Protein AF-F0ELZ1-F1 (afdb_monomer_lite)

Structure (mmCIF, N/CA/C/O backbone):
data_AF-F0ELZ1-F1
#
_entry.id   AF-F0ELZ1-F1
#
loop_
_atom_site.group_PDB
_atom_site.id
_atom_site.type_symbol
_atom_site.label_atom_id
_atom_site.label_alt_id
_atom_site.label_comp_id
_atom_site.label_asym_id
_atom_site.label_entity_id
_atom_site.label_seq_id
_atom_site.pdbx_PDB_ins_code
_atom_site.Cartn_x
_atom_site.Cartn_y
_atom_site.Cartn_z
_atom_site.occupancy
_atom_site.B_iso_or_equiv
_atom_site.auth_seq_id
_atom_site.auth_comp_id
_atom_site.auth_asym_id
_atom_site.auth_atom_id
_atom_site.pdbx_PDB_model_num
ATOM 1 N N . MET A 1 1 ? -14.707 -23.373 71.918 1.00 43.16 1 MET A N 1
ATOM 2 C CA . MET A 1 1 ? -13.612 -23.100 70.956 1.00 43.16 1 MET A CA 1
ATOM 3 C C . MET A 1 1 ? -14.131 -23.322 69.542 1.00 43.16 1 MET A C 1
ATOM 5 O O . MET A 1 1 ? -14.632 -24.410 69.322 1.00 43.16 1 MET A O 1
ATOM 9 N N . MET A 1 2 ? -13.959 -22.387 68.600 1.00 38.66 2 MET A N 1
ATOM 10 C CA . MET A 1 2 ? -13.817 -22.672 67.155 1.00 38.66 2 MET A CA 1
ATOM 11 C C . MET A 1 2 ? -13.156 -21.466 66.470 1.00 38.66 2 MET A C 1
ATOM 13 O O . MET A 1 2 ? -13.693 -20.367 66.523 1.00 38.66 2 MET A O 1
ATOM 17 N N . LYS A 1 3 ? -12.000 -21.656 65.819 1.00 43.25 3 LYS A N 1
ATOM 18 C CA . LYS A 1 3 ? -11.383 -20.635 64.951 1.00 43.25 3 LYS A CA 1
ATOM 19 C C . LYS A 1 3 ? -11.716 -20.962 63.493 1.00 43.25 3 LYS A C 1
ATOM 21 O O . LYS A 1 3 ? -10.988 -21.734 62.869 1.00 43.25 3 LYS A O 1
ATOM 26 N N . LYS A 1 4 ? -12.800 -20.396 62.947 1.00 45.84 4 LYS A N 1
ATOM 27 C CA . LYS A 1 4 ? -13.045 -20.438 61.494 1.00 45.84 4 LYS A CA 1
ATOM 28 C C . LYS A 1 4 ? -11.939 -19.635 60.799 1.00 45.84 4 LYS A C 1
ATOM 30 O O . LYS A 1 4 ? -11.744 -18.462 61.098 1.00 45.84 4 LYS A O 1
ATOM 35 N N . LYS A 1 5 ? -11.177 -20.282 59.913 1.00 48.19 5 LYS A N 1
ATOM 36 C CA . LYS A 1 5 ? -10.163 -19.621 59.080 1.00 48.19 5 LYS A CA 1
ATOM 37 C C . LYS A 1 5 ? -10.834 -19.154 57.790 1.00 48.19 5 LYS A C 1
ATOM 39 O O . LYS A 1 5 ? -11.099 -19.991 56.930 1.00 48.19 5 LYS A O 1
ATOM 44 N N . ASN A 1 6 ? -11.069 -17.852 57.637 1.00 41.50 6 ASN A N 1
ATOM 45 C CA . ASN A 1 6 ? -11.514 -17.297 56.359 1.00 41.50 6 ASN A CA 1
ATOM 46 C C . ASN A 1 6 ? -10.383 -17.424 55.328 1.00 41.50 6 ASN A C 1
ATOM 48 O O . ASN A 1 6 ? -9.458 -16.617 55.297 1.00 41.50 6 ASN A O 1
ATOM 52 N N . LYS A 1 7 ? -10.459 -18.454 54.480 1.00 50.56 7 LYS A N 1
ATOM 53 C CA . LYS A 1 7 ? -9.738 -18.503 53.206 1.00 50.56 7 LYS A CA 1
ATOM 54 C C . LYS A 1 7 ? -10.589 -17.787 52.156 1.00 50.56 7 LYS A C 1
ATOM 56 O O . LYS A 1 7 ? -11.340 -18.439 51.437 1.00 50.56 7 LYS A O 1
ATOM 61 N N . GLY A 1 8 ? -10.496 -16.459 52.094 1.00 43.50 8 GLY A N 1
ATOM 62 C CA . GLY A 1 8 ? -11.028 -15.716 50.950 1.00 43.50 8 GLY A CA 1
ATOM 63 C C . GLY A 1 8 ? -10.308 -16.177 49.682 1.00 43.50 8 GLY A C 1
ATOM 64 O O . GLY A 1 8 ? -9.079 -16.165 49.649 1.00 43.50 8 GLY A O 1
ATOM 65 N N . LEU A 1 9 ? -11.050 -16.650 48.675 1.00 52.66 9 LEU A N 1
ATOM 66 C CA . LEU A 1 9 ? -10.452 -17.182 47.440 1.00 52.66 9 LEU A CA 1
ATOM 67 C C . LEU A 1 9 ? -9.933 -16.086 46.498 1.00 52.66 9 LEU A C 1
ATOM 69 O O . LEU A 1 9 ? -9.123 -16.375 45.622 1.00 52.66 9 LEU A O 1
ATOM 73 N N . PHE A 1 10 ? -10.376 -14.845 46.699 1.00 55.41 10 PHE A N 1
ATOM 74 C CA . PHE A 1 10 ? -9.914 -13.667 45.978 1.00 55.41 10 PHE A CA 1
ATOM 75 C C . PHE A 1 10 ? -9.202 -12.718 46.941 1.00 55.41 10 PHE A C 1
ATOM 77 O O . PHE A 1 10 ? -9.721 -12.377 48.001 1.00 55.41 10 PHE A O 1
ATOM 84 N N . SER A 1 11 ? -8.004 -12.293 46.549 1.00 62.75 11 SER A N 1
ATOM 85 C CA . SER A 1 11 ? -7.257 -11.209 47.179 1.00 62.75 11 SER A CA 1
ATOM 86 C C . SER A 1 11 ? -6.941 -10.190 46.094 1.00 62.75 11 SER A C 1
ATOM 88 O O . SER A 1 11 ? -6.352 -10.550 45.074 1.00 62.75 11 SER A O 1
ATOM 90 N N . VAL A 1 12 ? -7.318 -8.929 46.317 1.00 56.75 12 VAL A N 1
ATOM 91 C CA . VAL A 1 12 ? -7.018 -7.820 45.395 1.00 56.75 12 VAL A CA 1
ATOM 92 C C . VAL A 1 12 ? -5.506 -7.688 45.181 1.00 56.75 12 VAL A C 1
ATOM 94 O O . VAL A 1 12 ? -5.070 -7.433 44.062 1.00 56.75 12 VAL A O 1
ATOM 97 N N . GLN A 1 13 ? -4.707 -7.976 46.217 1.00 61.84 13 GLN A N 1
ATOM 98 C CA . GLN A 1 13 ? -3.249 -8.042 46.127 1.00 61.84 13 GLN A CA 1
ATOM 99 C C . GLN A 1 13 ? -2.792 -9.074 45.091 1.00 61.84 13 GLN A C 1
ATOM 101 O O . GLN A 1 13 ? -2.069 -8.725 44.169 1.00 61.84 13 GLN A O 1
ATOM 106 N N . LYS A 1 14 ? -3.296 -10.315 45.171 1.00 68.75 14 LYS A N 1
ATOM 107 C CA . LYS A 1 14 ? -2.928 -11.384 44.229 1.00 68.75 14 LYS A CA 1
ATOM 108 C C . LYS A 1 14 ? -3.314 -11.043 42.783 1.00 68.75 14 LYS A C 1
ATOM 110 O O . LYS A 1 14 ? -2.543 -11.333 41.878 1.00 68.75 14 LYS A O 1
ATOM 115 N N . LEU A 1 15 ? -4.467 -10.401 42.571 1.00 62.56 15 LEU A N 1
ATOM 116 C CA . LEU A 1 15 ? -4.882 -9.928 41.244 1.00 62.56 15 LEU A CA 1
ATOM 117 C C . LEU A 1 15 ? -3.975 -8.810 40.709 1.00 62.56 15 LEU A C 1
ATOM 119 O O . LEU A 1 15 ? -3.589 -8.854 39.545 1.00 62.56 15 LEU A O 1
ATOM 123 N N . MET A 1 16 ? -3.597 -7.840 41.547 1.00 67.19 16 MET A N 1
ATOM 124 C CA . MET A 1 16 ? -2.605 -6.821 41.181 1.00 67.19 16 MET A CA 1
ATOM 125 C C . MET A 1 16 ? -1.241 -7.447 40.868 1.00 67.19 16 MET A C 1
ATOM 127 O O . MET A 1 16 ? -0.611 -7.068 39.885 1.00 67.19 16 MET A O 1
ATOM 131 N N . ASP A 1 17 ? -0.798 -8.420 41.662 1.00 70.25 17 ASP A N 1
ATOM 132 C CA . ASP A 1 17 ? 0.485 -9.097 41.472 1.00 70.25 17 ASP A CA 1
ATOM 133 C C . ASP A 1 17 ? 0.495 -9.957 40.195 1.00 70.25 17 ASP A C 1
ATOM 135 O O . ASP A 1 17 ? 1.504 -9.976 39.494 1.00 70.25 17 ASP A O 1
ATOM 139 N N . GLU A 1 18 ? -0.609 -10.630 39.845 1.00 67.31 18 GLU A N 1
ATOM 140 C CA . GLU A 1 18 ? -0.745 -11.382 38.585 1.00 67.31 18 GLU A CA 1
ATOM 141 C C . GLU A 1 18 ? -0.824 -10.454 37.360 1.00 67.31 18 GLU A C 1
ATOM 143 O O . GLU A 1 18 ? -0.139 -10.703 36.370 1.00 67.31 18 GLU A O 1
ATOM 148 N N . VAL A 1 19 ? -1.567 -9.342 37.430 1.00 65.44 19 VAL A N 1
ATOM 149 C CA . VAL A 1 19 ? -1.629 -8.346 36.340 1.00 65.44 19 VAL A CA 1
ATOM 150 C C . VAL A 1 19 ? -0.284 -7.637 36.138 1.00 65.44 19 VAL A C 1
ATOM 152 O O . VAL A 1 19 ? 0.118 -7.401 34.999 1.00 65.44 19 VAL A O 1
ATOM 155 N N . ASN A 1 20 ? 0.446 -7.329 37.213 1.00 66.94 20 ASN A N 1
ATOM 156 C CA . ASN A 1 20 ? 1.790 -6.757 37.109 1.00 66.94 20 ASN A CA 1
ATOM 157 C C . ASN A 1 20 ? 2.810 -7.776 36.572 1.00 66.94 20 ASN A C 1
ATOM 159 O O . ASN A 1 20 ? 3.664 -7.393 35.780 1.00 66.94 20 ASN A O 1
ATOM 163 N N . GLN A 1 21 ? 2.716 -9.058 36.946 1.00 66.88 21 GLN A N 1
ATOM 164 C CA . GLN A 1 21 ? 3.586 -10.107 36.396 1.00 66.88 21 GLN A CA 1
ATOM 165 C C . GLN A 1 21 ? 3.336 -10.345 34.903 1.00 66.88 21 GLN A C 1
ATOM 167 O O . GLN A 1 21 ? 4.302 -10.406 34.149 1.00 66.88 21 GLN A O 1
ATOM 172 N N . LEU A 1 22 ? 2.075 -10.394 34.456 1.00 56.06 22 LEU A N 1
ATOM 173 C CA . LEU A 1 22 ? 1.735 -10.461 33.028 1.00 56.06 22 LEU A CA 1
ATOM 174 C C . LEU A 1 22 ? 2.283 -9.243 32.270 1.00 56.06 22 LEU A C 1
ATOM 176 O O . LEU A 1 22 ? 3.015 -9.404 31.300 1.00 56.06 22 LEU A O 1
ATOM 180 N N . SER A 1 23 ? 2.048 -8.031 32.789 1.00 62.03 23 SER A N 1
ATOM 181 C CA . SER A 1 23 ? 2.543 -6.783 32.187 1.00 62.03 23 SER A CA 1
ATOM 182 C C . SER A 1 23 ? 4.074 -6.657 32.151 1.00 62.03 23 SER A C 1
ATOM 184 O O . SER A 1 23 ? 4.562 -5.767 31.458 1.00 62.03 23 SER A O 1
ATOM 186 N N . ILE A 1 24 ? 4.823 -7.468 32.908 1.00 66.12 24 ILE A N 1
ATOM 187 C CA . ILE A 1 24 ? 6.294 -7.536 32.861 1.00 66.12 24 ILE A CA 1
ATOM 188 C C . ILE A 1 24 ? 6.750 -8.677 31.943 1.00 66.12 24 ILE A C 1
ATOM 190 O O . ILE A 1 24 ? 7.688 -8.487 31.179 1.00 66.12 24 ILE A O 1
ATOM 194 N N . GLY A 1 25 ? 6.071 -9.829 31.958 1.00 61.56 25 GLY A N 1
ATOM 195 C CA . GLY A 1 25 ? 6.342 -10.937 31.038 1.00 61.56 25 GLY A CA 1
ATOM 196 C C . GLY A 1 25 ? 6.184 -10.520 29.575 1.00 61.56 25 GLY A C 1
ATOM 197 O O . GLY A 1 25 ? 7.125 -10.658 28.803 1.00 61.56 25 GLY A O 1
ATOM 198 N N . GLU A 1 26 ? 5.049 -9.906 29.231 1.00 60.19 26 GLU A N 1
ATOM 199 C CA . GLU A 1 26 ? 4.764 -9.390 27.882 1.00 60.19 26 GLU A CA 1
ATOM 200 C C . GLU A 1 26 ? 5.745 -8.280 27.451 1.00 60.19 26 GLU A C 1
ATOM 202 O O . GLU A 1 26 ? 6.038 -8.137 26.266 1.00 60.19 26 GLU A O 1
ATOM 207 N N . LEU A 1 27 ? 6.283 -7.500 28.401 1.00 51.50 27 LEU A N 1
ATOM 208 C CA . LEU A 1 27 ? 7.309 -6.487 28.122 1.00 51.50 27 LEU A CA 1
ATOM 209 C C . LEU A 1 27 ? 8.681 -7.116 27.853 1.00 51.50 27 LEU A C 1
ATOM 211 O O . LEU A 1 27 ? 9.352 -6.710 26.909 1.00 51.50 27 LEU A O 1
ATOM 215 N N . ASN A 1 28 ? 9.080 -8.113 28.644 1.00 55.78 28 ASN A N 1
ATOM 216 C CA . ASN A 1 28 ? 10.345 -8.820 28.458 1.00 55.78 28 ASN A CA 1
ATOM 217 C C . ASN A 1 28 ? 10.342 -9.646 27.160 1.00 55.78 28 ASN A C 1
ATOM 219 O O . ASN A 1 28 ? 11.324 -9.626 26.432 1.00 55.78 28 ASN A O 1
ATOM 223 N N . GLU A 1 29 ? 9.233 -10.312 26.830 1.00 58.06 29 GLU A N 1
ATOM 224 C CA . GLU A 1 29 ? 9.069 -11.080 25.584 1.00 58.06 29 GLU A CA 1
ATOM 225 C C . GLU A 1 29 ? 9.121 -10.156 24.344 1.00 58.06 29 GLU A C 1
ATOM 227 O O . GLU A 1 29 ? 9.674 -10.511 23.298 1.00 58.06 29 GLU A O 1
ATOM 232 N N . PHE A 1 30 ? 8.648 -8.909 24.479 1.00 48.03 30 PHE A N 1
ATOM 233 C CA . PHE A 1 30 ? 8.839 -7.858 23.474 1.00 48.03 30 PHE A CA 1
ATOM 234 C C . PHE A 1 30 ? 10.283 -7.312 23.434 1.00 48.03 30 PHE A C 1
ATOM 236 O O . PHE A 1 30 ? 10.768 -6.934 22.370 1.00 48.03 30 PHE A O 1
ATOM 243 N N . GLU A 1 31 ? 11.004 -7.270 24.556 1.00 53.00 31 GLU A N 1
ATOM 244 C CA . GLU A 1 31 ? 12.397 -6.793 24.606 1.00 53.00 31 GLU A CA 1
ATOM 245 C C . GLU A 1 31 ? 13.413 -7.855 24.131 1.00 53.00 31 GLU A C 1
ATOM 247 O O . GLU A 1 31 ? 14.423 -7.497 23.524 1.00 53.00 31 GLU A O 1
ATOM 252 N N . GLU A 1 32 ? 13.135 -9.149 24.322 1.00 54.34 32 GLU A N 1
ATOM 253 C CA . GLU A 1 32 ? 13.928 -10.265 23.778 1.00 54.34 32 GLU A CA 1
ATOM 254 C C . GLU A 1 32 ? 13.759 -10.387 22.254 1.00 54.34 32 GLU A C 1
ATOM 256 O O . GLU A 1 32 ? 14.753 -10.457 21.530 1.00 54.34 32 GLU A O 1
ATOM 261 N N . THR A 1 33 ? 12.529 -10.295 21.734 1.00 52.91 33 THR A N 1
ATOM 262 C CA . THR A 1 33 ? 12.278 -10.327 20.276 1.00 52.91 33 THR A CA 1
ATOM 263 C C . THR A 1 33 ? 12.929 -9.159 19.524 1.00 52.91 33 THR A C 1
ATOM 265 O O . THR A 1 33 ? 13.407 -9.343 18.406 1.00 52.91 33 THR A O 1
ATOM 268 N N . ASN A 1 34 ? 13.047 -7.978 20.145 1.00 47.22 34 ASN A N 1
ATOM 269 C CA . ASN A 1 34 ? 13.808 -6.853 19.580 1.00 47.22 34 ASN A CA 1
ATOM 270 C C . ASN A 1 34 ? 15.342 -7.012 19.700 1.00 47.22 34 ASN A C 1
ATOM 272 O O . ASN A 1 34 ? 16.076 -6.281 19.035 1.00 47.22 34 ASN A O 1
ATOM 276 N N . GLN A 1 35 ? 15.844 -7.940 20.524 1.00 50.22 35 GLN A N 1
ATOM 277 C CA . GLN A 1 35 ? 17.277 -8.249 20.617 1.00 50.22 35 GLN A CA 1
ATOM 278 C C . GLN A 1 35 ? 17.704 -9.338 19.625 1.00 50.22 35 GLN A C 1
ATOM 280 O O . GLN A 1 35 ? 18.790 -9.225 19.056 1.00 50.22 35 GLN A O 1
ATOM 285 N N . GLU A 1 36 ? 16.862 -10.341 19.345 1.00 44.53 36 GLU A N 1
ATOM 286 C CA . GLU A 1 36 ? 17.183 -11.383 18.354 1.00 44.53 36 GLU A CA 1
ATOM 287 C C . GLU A 1 36 ? 17.280 -10.838 16.915 1.00 44.53 36 GLU A C 1
ATOM 289 O O . GLU A 1 36 ? 18.177 -11.243 16.175 1.00 44.53 36 GLU A O 1
ATOM 294 N N . GLU A 1 37 ? 16.459 -9.852 16.524 1.00 45.00 37 GLU A N 1
ATOM 295 C CA . GLU A 1 37 ? 16.611 -9.160 15.226 1.00 45.00 37 GLU A CA 1
ATOM 296 C C . GLU A 1 37 ? 17.784 -8.150 15.192 1.00 45.00 37 GLU A C 1
ATOM 298 O O . GLU A 1 37 ? 18.100 -7.593 14.139 1.00 45.00 37 GLU A O 1
ATOM 303 N N . GLY A 1 38 ? 18.456 -7.906 16.325 1.00 39.78 38 GLY A N 1
ATOM 304 C CA . GLY A 1 38 ? 19.506 -6.890 16.458 1.00 39.78 38 GLY A CA 1
ATOM 305 C C . GLY A 1 38 ? 20.926 -7.338 16.089 1.00 39.78 38 GLY A C 1
ATOM 306 O O . GLY A 1 38 ? 21.791 -6.487 15.877 1.00 39.78 38 GLY A O 1
ATOM 307 N N . ILE A 1 39 ? 21.204 -8.647 16.015 1.00 37.97 39 ILE A N 1
ATOM 308 C CA . ILE A 1 39 ? 22.579 -9.174 15.915 1.00 37.97 39 ILE A CA 1
ATOM 309 C C . ILE A 1 39 ? 22.975 -9.488 14.463 1.00 37.97 39 ILE A C 1
ATOM 311 O O . ILE A 1 39 ? 23.162 -10.639 14.067 1.00 37.97 39 ILE A O 1
ATOM 315 N N . ILE A 1 40 ? 23.195 -8.429 13.681 1.00 38.91 40 ILE A N 1
ATOM 316 C CA . ILE A 1 40 ? 24.158 -8.449 12.571 1.00 38.91 40 ILE A CA 1
ATOM 317 C C . ILE A 1 40 ? 25.126 -7.283 12.793 1.00 38.91 40 ILE A C 1
ATOM 319 O O . ILE A 1 40 ? 24.851 -6.145 12.417 1.00 38.91 40 ILE A O 1
ATOM 323 N N . GLU A 1 41 ? 26.252 -7.568 13.451 1.00 36.75 41 GLU A N 1
ATOM 324 C CA . GLU A 1 41 ? 27.331 -6.595 13.622 1.00 36.75 41 GLU A CA 1
ATOM 325 C C . GLU A 1 41 ? 27.992 -6.266 12.275 1.00 36.75 41 GLU A C 1
ATOM 327 O O . GLU A 1 41 ? 28.446 -7.167 11.569 1.00 36.75 41 GLU A O 1
ATOM 332 N N . ASP A 1 42 ? 28.148 -4.975 11.977 1.00 31.12 42 ASP A N 1
ATOM 333 C CA . ASP A 1 42 ? 29.191 -4.487 11.071 1.00 31.12 42 ASP A CA 1
ATOM 334 C C . ASP A 1 42 ? 30.123 -3.551 11.856 1.00 31.12 42 ASP A C 1
ATOM 336 O O . ASP A 1 42 ? 29.690 -2.566 12.465 1.00 31.12 42 ASP A O 1
ATOM 340 N N . GLN A 1 43 ? 31.410 -3.895 11.923 1.00 33.25 43 GLN A N 1
ATOM 341 C CA . GLN A 1 43 ? 32.359 -3.290 12.863 1.00 33.25 43 GLN A CA 1
ATOM 342 C C . GLN A 1 43 ? 33.069 -2.063 12.262 1.00 33.25 43 GLN A C 1
ATOM 344 O O . GLN A 1 43 ? 34.257 -2.093 11.942 1.00 33.25 43 GLN A O 1
ATOM 349 N N . GLY A 1 44 ? 32.340 -0.946 12.153 1.00 29.78 44 GLY A N 1
ATOM 350 C CA . GLY A 1 44 ? 32.858 0.356 11.703 1.00 29.78 44 GLY A CA 1
ATOM 351 C C . GLY A 1 44 ? 33.094 1.358 12.844 1.00 29.78 44 GLY A C 1
ATOM 352 O O . GLY A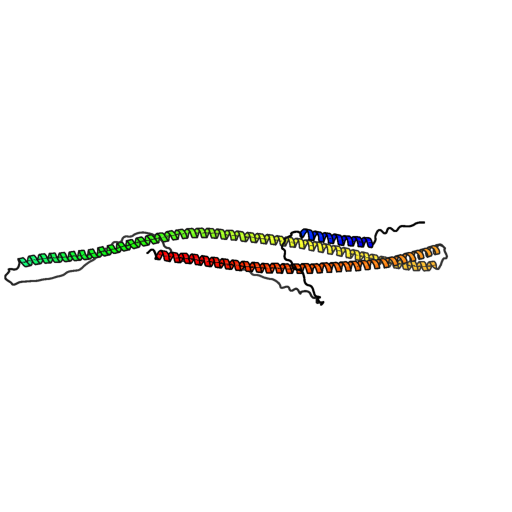 1 44 ? 32.158 1.977 13.345 1.00 29.78 44 GLY A O 1
ATOM 353 N N . SER A 1 45 ? 34.347 1.573 13.263 1.00 31.22 45 SER A N 1
ATOM 354 C CA . SER A 1 45 ? 34.664 2.422 14.426 1.00 31.22 45 SER A CA 1
ATOM 355 C C . SER A 1 45 ? 34.762 3.930 14.118 1.00 31.22 45 SER A C 1
ATOM 357 O O . SER A 1 45 ? 35.699 4.351 13.438 1.00 31.22 45 SER A O 1
ATOM 359 N N . ALA A 1 46 ? 33.909 4.768 14.727 1.00 30.81 46 ALA A N 1
ATOM 360 C CA . ALA A 1 46 ? 34.072 6.234 14.743 1.00 30.81 46 ALA A CA 1
ATOM 361 C C . ALA A 1 46 ? 33.609 6.884 16.072 1.00 30.81 46 ALA A C 1
ATOM 363 O O . ALA A 1 46 ? 32.473 7.306 16.256 1.00 30.81 46 ALA A O 1
ATOM 364 N N . LYS A 1 47 ? 34.547 6.964 17.018 1.00 29.61 47 LYS A N 1
ATOM 365 C CA . LYS A 1 47 ? 34.443 7.538 18.373 1.00 29.61 47 LYS A CA 1
ATOM 366 C C . LYS A 1 47 ? 34.066 9.036 18.401 1.00 29.61 47 LYS A C 1
ATOM 368 O O . LYS A 1 47 ? 34.891 9.867 18.028 1.00 29.61 47 LYS A O 1
ATOM 373 N N . ALA A 1 48 ? 32.925 9.386 19.006 1.00 29.17 48 ALA A N 1
ATOM 374 C CA . ALA A 1 48 ? 32.632 10.736 19.518 1.00 29.17 48 ALA A CA 1
ATOM 375 C C . ALA A 1 48 ? 31.707 10.686 20.757 1.00 29.17 48 ALA A C 1
ATOM 377 O O . ALA A 1 48 ? 30.739 9.931 20.781 1.00 29.17 48 ALA A O 1
ATOM 378 N N . THR A 1 49 ? 32.009 11.476 21.793 1.00 33.03 49 THR A N 1
ATOM 379 C CA . THR A 1 49 ? 31.239 11.579 23.055 1.00 33.03 49 THR A CA 1
ATOM 380 C C . THR A 1 49 ? 30.466 12.913 23.150 1.00 33.03 49 THR A C 1
ATOM 382 O O . THR A 1 49 ? 30.767 13.833 22.391 1.00 33.03 49 THR A O 1
ATOM 385 N N . PRO A 1 50 ? 29.446 13.036 24.029 1.00 35.88 50 PRO A N 1
ATOM 386 C CA . PRO A 1 50 ? 28.357 14.003 23.839 1.00 35.88 50 PRO A CA 1
ATOM 387 C C . PRO A 1 50 ? 28.507 15.331 24.599 1.00 35.88 50 PRO A C 1
ATOM 389 O O . PRO A 1 50 ? 29.117 15.391 25.668 1.00 35.88 50 PRO A O 1
ATOM 392 N N . GLU A 1 51 ? 27.798 16.357 24.119 1.00 28.00 51 GLU A N 1
ATOM 393 C CA . GLU A 1 51 ? 27.486 17.577 24.878 1.00 28.00 51 GLU A CA 1
ATOM 394 C C . GLU A 1 51 ? 26.011 17.632 25.331 1.00 28.00 51 GLU A C 1
ATOM 396 O O . GLU A 1 51 ? 25.202 16.760 25.015 1.00 28.00 51 GLU A O 1
ATOM 401 N N . LYS A 1 52 ? 25.680 18.617 26.176 1.00 29.81 52 LYS A N 1
ATOM 402 C CA . LYS A 1 52 ? 24.440 18.686 26.975 1.00 29.81 52 LYS A CA 1
ATOM 403 C C . LYS A 1 52 ? 23.638 19.964 26.695 1.00 29.81 52 LYS A C 1
ATOM 405 O O . LYS A 1 52 ? 24.214 20.954 26.262 1.00 29.81 52 LYS A O 1
ATOM 410 N N . LYS A 1 53 ? 22.396 19.975 27.214 1.00 29.31 53 LYS A N 1
ATOM 411 C CA . LYS A 1 53 ? 21.490 21.134 27.419 1.00 29.31 53 LYS A CA 1
ATOM 412 C C . LYS A 1 53 ? 20.756 21.602 26.136 1.00 29.31 53 LYS A C 1
ATOM 414 O O . LYS A 1 53 ? 21.188 21.289 25.041 1.00 29.31 53 LYS A O 1
ATOM 419 N N . GLU A 1 54 ? 19.617 22.306 26.209 1.00 29.27 54 GLU A N 1
ATOM 420 C CA . GLU A 1 54 ? 18.879 22.783 27.396 1.00 29.27 54 GLU A CA 1
ATOM 421 C C . GLU A 1 54 ? 17.338 22.657 27.290 1.00 29.27 54 GLU A C 1
ATOM 423 O O . GLU A 1 54 ? 16.791 22.040 26.383 1.00 29.27 54 GLU A O 1
ATOM 428 N N . LYS A 1 55 ? 16.648 23.205 28.298 1.00 28.42 55 LYS A N 1
ATOM 429 C CA . LYS A 1 55 ? 15.201 23.177 28.556 1.00 28.42 55 LYS A CA 1
ATOM 430 C C . LYS A 1 55 ? 14.378 23.758 27.394 1.00 28.42 55 LYS A C 1
ATOM 432 O O . LYS A 1 55 ? 14.704 24.828 26.892 1.00 28.42 55 LYS A O 1
ATOM 437 N N . GLY A 1 56 ? 13.260 23.109 27.060 1.00 25.20 56 GLY A N 1
ATOM 438 C CA . GLY A 1 56 ? 12.267 23.626 26.106 1.00 25.20 56 GLY A CA 1
ATOM 439 C C . GLY A 1 56 ? 11.277 24.631 26.715 1.00 25.20 56 GLY A C 1
ATOM 440 O O . GLY A 1 56 ? 11.531 25.238 27.758 1.00 25.20 56 GLY A O 1
ATOM 441 N N . THR A 1 57 ? 10.105 24.795 26.093 1.00 29.28 57 THR A N 1
ATOM 442 C CA . THR A 1 57 ? 8.964 25.510 26.698 1.00 29.28 57 THR A CA 1
ATOM 443 C C . THR A 1 57 ? 7.619 25.023 26.145 1.00 29.28 57 THR A C 1
ATOM 445 O O . THR A 1 57 ? 7.539 24.482 25.048 1.00 29.28 57 THR A O 1
ATOM 448 N N . ASN A 1 58 ? 6.564 25.208 26.938 1.00 27.41 58 ASN A N 1
ATOM 449 C CA . ASN A 1 58 ? 5.180 24.803 26.673 1.00 27.41 58 ASN A CA 1
ATOM 450 C C . ASN A 1 58 ? 4.433 25.814 25.775 1.00 27.41 58 ASN A C 1
ATOM 452 O O . ASN A 1 58 ? 4.560 27.019 26.005 1.00 27.41 58 ASN A O 1
ATOM 456 N N . ARG A 1 59 ? 3.573 25.341 24.857 1.00 29.00 59 ARG A N 1
ATOM 457 C CA . ARG A 1 59 ? 2.370 26.067 24.398 1.00 29.00 59 ARG A CA 1
ATOM 458 C C . ARG A 1 59 ? 1.289 25.119 23.858 1.00 29.00 59 ARG A C 1
ATOM 460 O O . ARG A 1 59 ? 1.579 23.991 23.477 1.00 29.00 59 ARG A O 1
ATOM 467 N N . GLN A 1 60 ? 0.041 25.583 23.898 1.00 30.14 60 GLN A N 1
ATOM 468 C CA . GLN A 1 60 ? -1.189 24.803 23.698 1.00 30.14 60 GLN A CA 1
ATOM 469 C C . GLN A 1 60 ? -1.911 25.176 22.394 1.00 30.14 60 GLN A C 1
ATOM 471 O O . GLN A 1 60 ? -1.790 26.323 21.973 1.00 30.14 60 GLN A O 1
ATOM 476 N N . ALA A 1 61 ? -2.780 24.262 21.930 1.00 29.45 61 ALA A N 1
ATOM 477 C CA . ALA A 1 61 ? -3.920 24.495 21.022 1.00 29.45 61 ALA A CA 1
ATOM 478 C C . ALA A 1 61 ? -3.549 24.916 19.570 1.00 29.45 61 ALA A C 1
ATOM 480 O O . ALA A 1 61 ? -2.450 25.394 19.320 1.00 29.45 61 ALA A O 1
ATOM 481 N N . ASP A 1 62 ? -4.357 24.667 18.532 1.00 28.53 62 ASP A N 1
ATOM 482 C CA . ASP A 1 62 ? -5.823 24.513 18.467 1.00 28.53 62 ASP A CA 1
ATOM 483 C C . ASP A 1 62 ? -6.325 23.263 17.707 1.00 28.53 62 ASP A C 1
ATOM 485 O O . ASP A 1 62 ? -5.555 22.499 17.127 1.00 28.53 62 ASP A O 1
ATOM 489 N N . ASN A 1 63 ? -7.651 23.061 17.720 1.00 31.25 63 ASN A N 1
ATOM 490 C CA . ASN A 1 63 ? -8.363 22.060 16.917 1.00 31.25 63 ASN A CA 1
ATOM 491 C C . ASN A 1 63 ? -8.985 22.706 15.665 1.00 31.25 63 ASN A C 1
ATOM 493 O O . ASN A 1 63 ? -9.624 23.742 15.800 1.00 31.25 63 ASN A O 1
ATOM 497 N N . GLU A 1 64 ? -8.936 22.038 14.506 1.00 30.81 64 GLU A N 1
ATOM 498 C CA . GLU A 1 64 ? -10.138 21.588 13.764 1.00 30.81 64 GLU A CA 1
ATOM 499 C C . GLU A 1 64 ? -9.761 20.698 12.548 1.00 30.81 64 GLU A C 1
ATOM 501 O O . GLU A 1 64 ? -8.617 20.737 12.088 1.00 30.81 64 GLU A O 1
ATOM 506 N N . PRO A 1 65 ? -10.677 19.841 12.044 1.00 36.84 65 PRO A N 1
ATOM 507 C CA . PRO A 1 65 ? -10.382 18.854 10.999 1.00 36.84 65 PRO A CA 1
ATOM 508 C C . PRO A 1 65 ? -10.518 19.399 9.557 1.00 36.84 65 PRO A C 1
ATOM 510 O O . PRO A 1 65 ? -11.237 20.373 9.315 1.00 36.84 65 PRO A O 1
ATOM 513 N N . PRO A 1 66 ? -9.891 18.746 8.556 1.00 32.69 66 PRO A N 1
ATOM 514 C CA . PRO A 1 66 ? -9.961 19.172 7.159 1.00 32.69 66 PRO A CA 1
ATOM 515 C C . PRO A 1 66 ? -11.361 18.980 6.554 1.00 32.69 66 PRO A C 1
ATOM 517 O O . PRO A 1 66 ? -11.988 17.927 6.691 1.00 32.69 66 PRO A O 1
ATOM 520 N N . LYS A 1 67 ? -11.835 19.988 5.813 1.00 32.25 67 LYS A N 1
ATOM 521 C CA . LYS A 1 67 ? -13.102 19.921 5.069 1.00 32.25 67 LYS A CA 1
ATOM 522 C C . LYS A 1 67 ? -12.939 19.111 3.786 1.00 32.25 67 LYS A C 1
ATOM 524 O O . LYS A 1 67 ? -12.042 19.365 2.987 1.00 32.25 67 LYS A O 1
ATOM 529 N N . THR A 1 68 ? -13.858 18.179 3.560 1.00 27.58 68 THR A N 1
ATOM 530 C CA . THR A 1 68 ? -13.998 17.472 2.285 1.00 27.58 68 THR A CA 1
ATOM 531 C C . THR A 1 68 ? -14.625 18.378 1.226 1.00 27.58 68 THR A C 1
ATOM 533 O O . THR A 1 68 ? -15.595 19.086 1.495 1.00 27.58 68 THR A O 1
ATOM 536 N N . GLN A 1 69 ? -14.128 18.298 -0.009 1.00 31.39 69 GLN A N 1
ATOM 537 C CA . GLN A 1 69 ? -14.857 18.747 -1.195 1.00 31.39 69 GLN A CA 1
ATOM 538 C C . GLN A 1 69 ? -14.847 17.644 -2.256 1.00 31.39 69 GLN A C 1
ATOM 540 O O . GLN A 1 69 ? -13.862 16.929 -2.429 1.00 31.39 69 GLN A O 1
ATOM 545 N N . LYS A 1 70 ? -15.992 17.482 -2.925 1.00 27.95 70 LYS A N 1
ATOM 546 C CA . LYS A 1 70 ? -16.202 16.569 -4.050 1.00 27.95 70 LYS A CA 1
ATOM 547 C C . LYS A 1 70 ? -16.465 17.409 -5.294 1.00 27.95 70 LYS A C 1
ATOM 549 O O . LYS A 1 70 ? -17.442 18.150 -5.292 1.00 27.95 70 LYS A O 1
ATOM 554 N N . GLU A 1 71 ? -15.721 17.166 -6.363 1.00 29.58 71 GLU A N 1
ATOM 555 C CA . GLU A 1 71 ? -16.177 17.405 -7.736 1.00 29.58 71 GLU A CA 1
ATOM 556 C C . GLU A 1 71 ? -15.888 16.118 -8.530 1.00 29.58 71 GLU A C 1
ATOM 558 O O . GLU A 1 71 ? -14.750 15.675 -8.634 1.00 29.58 71 GLU A O 1
ATOM 563 N N . THR A 1 72 ? -16.890 15.265 -8.763 1.00 29.00 72 THR A N 1
ATOM 564 C CA . THR A 1 72 ? -17.837 15.296 -9.901 1.00 29.00 72 THR A CA 1
ATOM 565 C C . THR A 1 72 ? -17.169 15.037 -11.252 1.00 29.00 72 THR A C 1
ATOM 567 O O . THR A 1 72 ? -16.675 15.945 -11.909 1.00 29.00 72 THR A O 1
ATOM 570 N N . ALA A 1 73 ? -17.222 13.778 -11.691 1.00 26.66 73 ALA A N 1
ATOM 571 C CA . ALA A 1 73 ? -16.826 13.344 -13.031 1.00 26.66 73 ALA A CA 1
ATOM 572 C C . ALA A 1 73 ? -18.026 13.284 -14.000 1.00 26.66 73 ALA A C 1
ATOM 574 O O . ALA A 1 73 ? -19.157 13.138 -13.528 1.00 26.66 73 ALA A O 1
ATOM 575 N N . LYS A 1 74 ? -17.726 13.274 -15.319 1.00 31.45 74 LYS A N 1
ATOM 576 C CA . LYS A 1 74 ? -18.522 12.873 -16.522 1.00 31.45 74 LYS A CA 1
ATOM 577 C C . LYS A 1 74 ? -18.529 13.965 -17.623 1.00 31.45 74 LYS A C 1
ATOM 579 O O . LYS A 1 74 ? -18.470 15.138 -17.278 1.00 31.45 74 LYS A O 1
ATOM 584 N N . PRO A 1 75 ? -18.796 13.620 -18.904 1.00 40.75 75 PRO A N 1
ATOM 585 C CA . PRO A 1 75 ? -18.351 12.415 -19.639 1.00 40.75 75 PRO A CA 1
ATOM 586 C C . PRO A 1 75 ? -18.021 12.681 -21.141 1.00 40.75 75 PRO A C 1
ATOM 588 O O . PRO A 1 75 ? -18.359 13.740 -21.642 1.00 40.75 75 PRO A O 1
ATOM 591 N N . VAL A 1 76 ? -17.543 11.653 -21.878 1.00 27.39 76 VAL A N 1
ATOM 592 C CA . VAL A 1 76 ? -17.800 11.407 -23.337 1.00 27.39 76 VAL A CA 1
ATOM 593 C C . VAL A 1 76 ? -17.289 12.493 -24.334 1.00 27.39 76 VAL A C 1
ATOM 595 O O . VAL A 1 76 ? -17.565 13.673 -24.216 1.00 27.39 76 VAL A O 1
ATOM 598 N N . ALA A 1 77 ? -16.536 12.159 -25.389 1.00 29.42 77 ALA A N 1
ATOM 599 C CA . ALA A 1 77 ? -16.981 11.260 -26.455 1.00 29.42 77 ALA A CA 1
ATOM 600 C C . ALA A 1 77 ? -15.874 10.494 -27.203 1.00 29.42 77 ALA A C 1
ATOM 602 O O . ALA A 1 77 ? -14.712 10.887 -27.237 1.00 29.42 77 ALA A O 1
ATOM 603 N N . GLN A 1 78 ? -16.296 9.414 -27.864 1.00 29.95 78 GLN A N 1
ATOM 604 C CA . GLN A 1 78 ? -15.540 8.690 -28.887 1.00 29.95 78 GLN A CA 1
ATOM 605 C C . GLN A 1 78 ? -15.872 9.247 -30.279 1.00 29.95 78 GLN A C 1
ATOM 607 O O . GLN A 1 78 ? -17.039 9.526 -30.555 1.00 29.95 78 GLN A O 1
ATOM 612 N N . THR A 1 79 ? -14.906 9.249 -31.198 1.00 29.70 79 THR A N 1
ATOM 613 C CA . THR A 1 79 ? -15.174 9.211 -32.646 1.00 29.70 79 THR A CA 1
ATOM 614 C C . THR A 1 79 ? -14.203 8.254 -33.341 1.00 29.70 79 THR A C 1
ATOM 616 O O . THR A 1 79 ? -12.986 8.361 -33.209 1.00 29.70 79 THR A O 1
ATOM 619 N N . LEU A 1 80 ? -14.743 7.289 -34.091 1.00 28.81 80 LEU A N 1
ATOM 620 C CA . LEU A 1 80 ? -13.973 6.463 -35.024 1.00 28.81 80 LEU A CA 1
ATOM 621 C C . LEU A 1 80 ? -13.866 7.187 -36.371 1.00 28.81 80 LEU A C 1
ATOM 623 O O . LEU A 1 80 ? -14.900 7.510 -36.947 1.00 28.81 80 LEU A O 1
ATOM 627 N N . ALA A 1 81 ? -12.654 7.302 -36.925 1.00 28.47 81 ALA A N 1
ATOM 628 C CA . ALA A 1 81 ? -12.420 7.211 -38.372 1.00 28.47 81 ALA A CA 1
ATOM 629 C C . ALA A 1 81 ? -10.929 6.984 -38.707 1.00 28.47 81 ALA A C 1
ATOM 631 O O . ALA A 1 81 ? -10.058 7.772 -38.352 1.00 28.47 81 ALA A O 1
ATOM 632 N N . LYS A 1 82 ? -10.658 5.913 -39.454 1.00 32.78 82 LYS A N 1
ATOM 633 C CA . LYS A 1 82 ? -9.524 5.758 -40.391 1.00 32.78 82 LYS A CA 1
ATOM 634 C C . LYS A 1 82 ? -10.116 5.954 -41.821 1.00 32.78 82 LYS A C 1
ATOM 636 O O . LYS A 1 82 ? -11.346 5.911 -41.901 1.00 32.78 82 LYS A O 1
ATOM 641 N N . PRO A 1 83 ? -9.354 6.105 -42.936 1.00 39.16 83 PRO A N 1
ATOM 642 C CA . PRO A 1 83 ? -7.982 5.610 -43.120 1.00 39.16 83 PRO A CA 1
ATOM 643 C C . PRO A 1 83 ? -7.019 6.434 -44.023 1.00 39.16 83 PRO A C 1
ATOM 645 O O . PRO A 1 83 ? -7.388 7.427 -44.630 1.00 39.16 83 PRO A O 1
ATOM 648 N N . ILE A 1 84 ? -5.785 5.915 -44.130 1.00 29.23 84 ILE A N 1
ATOM 649 C CA . ILE A 1 84 ? -4.843 5.951 -45.275 1.00 29.23 84 ILE A CA 1
ATOM 650 C C . ILE A 1 84 ? -4.621 7.292 -46.010 1.00 29.23 84 ILE A C 1
ATOM 652 O O . ILE A 1 84 ? -5.430 7.735 -46.818 1.00 29.23 84 ILE A O 1
ATOM 656 N N . SER A 1 85 ? -3.373 7.764 -45.938 1.00 29.77 85 SER A N 1
ATOM 657 C CA . SER A 1 85 ? -2.651 8.212 -47.134 1.00 29.77 85 SER A CA 1
ATOM 658 C C . SER A 1 85 ? -1.239 7.620 -47.121 1.00 29.77 85 SER A C 1
ATOM 660 O O . SER A 1 85 ? -0.497 7.782 -46.152 1.00 29.77 85 SER A O 1
ATOM 662 N N . HIS A 1 86 ? -0.874 6.893 -48.177 1.00 31.95 86 HIS A N 1
ATOM 663 C CA . HIS A 1 86 ? 0.494 6.440 -48.425 1.00 31.95 86 HIS A CA 1
ATOM 664 C C . HIS A 1 86 ? 1.052 7.229 -49.607 1.00 31.95 86 HIS A C 1
ATOM 666 O O . HIS A 1 86 ? 0.812 6.868 -50.757 1.00 31.95 86 HIS A O 1
ATOM 672 N N . GLN A 1 87 ? 1.819 8.284 -49.337 1.00 27.39 87 GLN A N 1
ATOM 673 C CA . GLN A 1 87 ? 2.593 8.946 -50.382 1.00 27.39 87 GLN A CA 1
ATOM 674 C C . GLN A 1 87 ? 3.923 8.204 -50.557 1.00 27.39 87 GLN A C 1
ATOM 676 O O . GLN A 1 87 ? 4.728 8.116 -49.630 1.00 27.39 87 GLN A O 1
ATOM 681 N N . ARG A 1 88 ? 4.132 7.608 -51.735 1.00 28.70 88 ARG A N 1
ATOM 682 C CA . ARG A 1 88 ? 5.329 6.825 -52.059 1.00 28.70 88 ARG A CA 1
ATOM 683 C C . ARG A 1 88 ? 5.662 6.968 -53.543 1.00 28.70 88 ARG A C 1
ATOM 685 O O . ARG A 1 88 ? 4.756 7.034 -54.362 1.00 28.70 88 ARG A O 1
ATOM 692 N N . VAL A 1 89 ? 6.958 6.896 -53.847 1.00 29.00 89 VAL A N 1
ATOM 693 C CA . VAL A 1 89 ? 7.565 6.851 -55.191 1.00 29.00 89 VAL A CA 1
ATOM 694 C C . VAL A 1 89 ? 7.525 8.160 -55.992 1.00 29.00 89 VAL A C 1
ATOM 696 O O . VAL A 1 89 ? 6.538 8.535 -56.612 1.00 29.00 89 VAL A O 1
ATOM 699 N N . SER A 1 90 ? 8.698 8.781 -56.090 1.00 29.98 90 SER A N 1
ATOM 700 C CA . SER A 1 90 ? 9.212 9.344 -57.345 1.00 29.98 90 SER A CA 1
ATOM 701 C C . SER A 1 90 ? 10.702 9.000 -57.395 1.00 29.98 90 SER A C 1
ATOM 703 O O . SER A 1 90 ? 11.537 9.737 -56.884 1.00 29.98 90 SER A O 1
ATOM 705 N N . VAL A 1 91 ? 11.014 7.798 -57.884 1.00 30.31 91 VAL A N 1
ATOM 706 C CA . VAL A 1 91 ? 12.387 7.330 -58.130 1.00 30.31 91 VAL A CA 1
ATOM 707 C C . VAL A 1 91 ? 12.364 6.634 -59.481 1.00 30.31 91 VAL A C 1
ATOM 709 O O . VAL A 1 91 ? 12.004 5.460 -59.570 1.00 30.31 91 VAL A O 1
ATOM 712 N N . ASP A 1 92 ? 12.706 7.374 -60.530 1.00 28.91 92 ASP A N 1
ATOM 713 C CA . ASP A 1 92 ? 12.822 6.819 -61.871 1.00 28.91 92 ASP A CA 1
ATOM 714 C C . ASP A 1 92 ? 14.139 6.051 -62.003 1.00 28.91 92 ASP A C 1
ATOM 716 O O . ASP A 1 92 ? 15.221 6.622 -62.126 1.00 28.91 92 ASP A O 1
ATOM 720 N N . GLN A 1 93 ? 14.030 4.724 -61.992 1.00 31.02 93 GLN A N 1
ATOM 721 C CA . GLN A 1 93 ? 15.026 3.833 -62.575 1.00 31.02 93 GLN A CA 1
ATOM 722 C C . GLN A 1 93 ? 14.392 3.153 -63.787 1.00 31.02 93 GLN A C 1
ATOM 724 O O . GLN A 1 93 ? 13.540 2.279 -63.639 1.00 31.02 93 GLN A O 1
ATOM 729 N N . GLN A 1 94 ? 14.825 3.546 -64.984 1.00 31.34 94 GLN A N 1
ATOM 730 C CA . GLN A 1 94 ? 14.616 2.764 -66.199 1.00 31.34 94 GLN A CA 1
ATOM 731 C C . GLN A 1 94 ? 15.939 2.110 -66.588 1.00 31.34 94 GLN A C 1
ATOM 733 O O . GLN A 1 94 ? 16.876 2.787 -67.006 1.00 31.34 94 GLN A O 1
ATOM 738 N N . THR A 1 95 ? 16.003 0.788 -66.460 1.00 29.25 95 THR A N 1
ATOM 739 C CA . THR A 1 95 ? 17.008 -0.043 -67.124 1.00 29.25 95 THR A CA 1
ATOM 740 C C . THR A 1 95 ? 16.386 -0.713 -68.344 1.00 29.25 95 THR A C 1
ATOM 742 O O . THR A 1 95 ? 15.262 -1.198 -68.282 1.00 29.25 95 THR A O 1
ATOM 745 N N . ASP A 1 96 ? 17.147 -0.707 -69.439 1.00 30.20 96 ASP A N 1
ATOM 746 C CA . ASP A 1 96 ? 17.144 -1.631 -70.579 1.00 30.20 96 ASP A CA 1
ATOM 747 C C . ASP A 1 96 ? 15.809 -2.214 -71.107 1.00 30.20 96 ASP A C 1
ATOM 749 O O . ASP A 1 96 ? 15.136 -3.001 -70.448 1.00 30.20 96 ASP A O 1
ATOM 753 N N . GLN A 1 97 ? 15.581 -2.092 -72.425 1.00 31.92 97 GLN A N 1
ATOM 754 C CA . GLN A 1 97 ? 16.093 -3.135 -73.337 1.00 31.92 97 GLN A CA 1
ATOM 755 C C . GLN A 1 97 ? 15.884 -2.862 -74.846 1.00 31.92 97 GLN A C 1
ATOM 757 O O . GLN A 1 97 ? 14.775 -2.696 -75.341 1.00 31.92 97 GLN A O 1
ATOM 762 N N . SER A 1 98 ? 16.970 -3.089 -75.594 1.00 31.50 98 SER A N 1
ATOM 763 C CA . SER A 1 98 ? 17.008 -3.839 -76.868 1.00 31.50 98 SER A CA 1
ATOM 764 C C . SER A 1 98 ? 16.641 -3.198 -78.237 1.00 31.50 98 SER A C 1
ATOM 766 O O . SER A 1 98 ? 15.495 -2.955 -78.582 1.00 31.50 98 SER A O 1
ATOM 768 N N . VAL A 1 99 ? 17.670 -3.183 -79.105 1.00 29.91 99 VAL A N 1
ATOM 769 C CA . VAL A 1 99 ? 17.701 -3.843 -80.439 1.00 29.91 99 VAL A CA 1
ATOM 770 C C . VAL A 1 99 ? 17.026 -3.178 -81.669 1.00 29.91 99 VAL A C 1
ATOM 772 O O . VAL A 1 99 ? 15.842 -3.321 -81.934 1.00 29.91 99 VAL A O 1
ATOM 775 N N . LYS A 1 100 ? 17.914 -2.668 -82.547 1.00 37.00 100 LYS A N 1
ATOM 776 C CA . LYS A 1 100 ? 17.906 -2.678 -84.036 1.00 37.00 100 LYS A CA 1
ATOM 777 C C . LYS A 1 100 ? 16.670 -2.177 -84.813 1.00 37.00 100 LYS A C 1
ATOM 779 O O . LYS A 1 100 ? 15.668 -2.880 -84.926 1.00 37.00 100 LYS A O 1
ATOM 784 N N . LYS A 1 101 ? 16.925 -1.217 -85.718 1.00 33.06 101 LYS A N 1
ATOM 785 C CA . LYS A 1 101 ? 16.614 -1.431 -87.148 1.00 33.06 101 LYS A CA 1
ATOM 786 C C . LYS A 1 101 ? 17.555 -0.685 -88.101 1.00 33.06 101 LYS A C 1
ATOM 788 O O . LYS A 1 101 ? 18.175 0.300 -87.730 1.00 33.06 101 LYS A O 1
ATOM 793 N N . ILE A 1 102 ? 17.666 -1.214 -89.319 1.00 35.94 102 ILE A N 1
ATOM 794 C CA . ILE A 1 102 ? 18.463 -0.679 -90.433 1.00 35.94 102 ILE A CA 1
ATOM 795 C C . ILE A 1 102 ? 17.573 0.237 -91.281 1.00 35.94 102 ILE A C 1
ATOM 797 O O . ILE A 1 102 ? 16.440 -0.142 -91.578 1.00 35.94 102 ILE A O 1
ATOM 801 N N . ALA A 1 103 ? 18.108 1.367 -91.748 1.00 30.61 103 ALA A N 1
ATOM 802 C CA . ALA A 1 103 ? 17.544 2.125 -92.863 1.00 30.61 103 ALA A CA 1
ATOM 803 C C . ALA A 1 103 ? 18.668 2.753 -93.707 1.00 30.61 103 ALA A C 1
ATOM 805 O O . ALA A 1 103 ? 19.380 3.639 -93.248 1.00 30.61 103 ALA A O 1
ATOM 806 N N . VAL A 1 104 ? 18.824 2.281 -94.946 1.00 37.09 104 VAL A N 1
ATOM 807 C CA . VAL A 1 104 ? 19.651 2.924 -95.981 1.00 37.09 104 VAL A CA 1
ATOM 808 C C . VAL A 1 104 ? 18.759 3.860 -96.790 1.00 37.09 104 VAL A C 1
ATOM 810 O O . VAL A 1 104 ? 17.674 3.442 -97.192 1.00 37.09 104 VAL A O 1
ATOM 813 N N . GLN A 1 105 ? 19.236 5.060 -97.128 1.00 35.12 105 GLN A N 1
ATOM 814 C CA . GLN A 1 105 ? 18.742 5.817 -98.286 1.00 35.12 105 GLN A CA 1
ATOM 815 C C . GLN A 1 105 ? 19.889 6.536 -99.018 1.00 35.12 105 GLN A C 1
ATOM 817 O O . GLN A 1 105 ? 21.003 6.623 -98.506 1.00 35.12 105 GLN A O 1
ATOM 822 N N . GLN A 1 106 ? 19.648 6.933 -100.272 1.00 33.34 106 GLN A N 1
ATOM 823 C CA . GLN A 1 106 ? 20.674 7.283 -101.264 1.00 33.34 106 GLN A CA 1
ATOM 824 C C . GLN A 1 106 ? 20.290 8.516 -102.106 1.00 33.34 106 GLN A C 1
ATOM 826 O O . GLN A 1 106 ? 19.139 8.598 -102.528 1.00 33.34 106 GLN A O 1
ATOM 831 N N . LYS A 1 107 ? 21.307 9.299 -102.527 1.00 35.62 107 LYS A N 1
ATOM 832 C CA . LYS A 1 107 ? 21.296 10.246 -103.684 1.00 35.62 107 LYS A CA 1
ATOM 833 C C . LYS A 1 107 ? 20.298 11.433 -103.513 1.00 35.62 107 LYS A C 1
ATOM 835 O O . LYS A 1 107 ? 19.673 11.528 -102.467 1.00 35.62 107 LYS A O 1
ATOM 840 N N . SER A 1 108 ? 20.123 12.428 -104.407 1.00 32.03 108 SER A N 1
ATOM 841 C CA . SER A 1 108 ? 20.609 12.733 -105.786 1.00 32.03 108 SER A CA 1
ATOM 842 C C . SER A 1 108 ? 20.409 14.248 -106.088 1.00 32.03 108 SER A C 1
ATOM 844 O O . SER A 1 108 ? 19.568 14.846 -105.430 1.00 32.03 108 SER A O 1
ATOM 846 N N . SER A 1 109 ? 20.978 14.927 -107.104 1.00 33.03 109 SER A N 1
ATOM 847 C CA . SER A 1 109 ? 22.233 14.794 -107.892 1.00 33.03 109 SER A CA 1
ATOM 848 C C . SER A 1 109 ? 22.274 15.851 -109.032 1.00 33.03 109 SER A C 1
ATOM 850 O O . SER A 1 109 ? 21.297 15.938 -109.773 1.00 33.03 109 SER A O 1
ATOM 852 N N . GLY A 1 110 ? 23.398 16.555 -109.255 1.00 28.94 110 GLY A N 1
ATOM 853 C CA . GLY A 1 110 ? 23.622 17.483 -110.397 1.00 28.94 110 GLY A CA 1
ATOM 854 C C . GLY A 1 110 ? 23.771 18.962 -109.987 1.00 28.94 110 GLY A C 1
ATOM 855 O O . GLY A 1 110 ? 23.497 19.290 -108.838 1.00 28.94 110 GLY A O 1
ATOM 856 N N . ASN A 1 111 ? 24.201 19.909 -110.837 1.00 32.12 111 ASN A N 1
ATOM 857 C CA . ASN A 1 111 ? 24.763 19.885 -112.210 1.00 32.12 111 ASN A CA 1
ATOM 858 C C . ASN A 1 111 ? 25.695 21.134 -112.365 1.00 32.12 111 ASN A C 1
ATOM 860 O O . ASN A 1 111 ? 25.527 22.073 -111.595 1.00 32.12 111 ASN A O 1
ATOM 864 N N . ARG A 1 112 ? 26.767 21.210 -113.181 1.00 31.08 112 ARG A N 1
ATOM 865 C CA . ARG A 1 112 ? 26.958 21.034 -114.650 1.00 31.08 112 ARG A CA 1
ATOM 866 C C . ARG A 1 112 ? 26.320 22.119 -115.548 1.00 31.08 112 ARG A C 1
ATOM 868 O O . ARG A 1 112 ? 25.258 22.624 -115.205 1.00 31.08 112 ARG A O 1
ATOM 875 N N . ASP A 1 113 ? 26.879 22.466 -116.725 1.00 31.56 113 ASP A N 1
ATOM 876 C CA . ASP A 1 113 ? 28.109 21.954 -117.395 1.00 31.56 113 ASP A CA 1
ATOM 877 C C . ASP A 1 113 ? 29.367 22.863 -117.250 1.00 31.56 113 ASP A C 1
ATOM 879 O O . ASP A 1 113 ? 29.909 22.854 -116.152 1.00 31.56 113 ASP A O 1
ATOM 883 N N . ASN A 1 114 ? 29.931 23.649 -118.193 1.00 31.72 114 ASN A N 1
ATOM 884 C CA . ASN A 1 114 ? 29.545 24.062 -119.561 1.00 31.72 114 ASN A CA 1
ATOM 885 C C . ASN A 1 114 ? 30.797 24.425 -120.446 1.00 31.72 114 ASN A C 1
ATOM 887 O O . ASN A 1 114 ? 31.835 23.775 -120.334 1.00 31.72 114 ASN A O 1
ATOM 891 N N . HIS A 1 115 ? 30.713 25.410 -121.358 1.00 31.53 115 HIS A N 1
ATOM 892 C CA . HIS A 1 115 ? 31.555 25.587 -122.567 1.00 31.53 115 HIS A CA 1
ATOM 893 C C . HIS A 1 115 ? 31.774 27.072 -122.987 1.00 31.53 115 HIS A C 1
ATOM 895 O O . HIS A 1 115 ? 31.066 27.930 -122.470 1.00 31.53 115 HIS A O 1
ATOM 901 N N . ALA A 1 116 ? 32.599 27.467 -123.986 1.00 30.00 116 ALA A N 1
ATOM 902 C CA . ALA A 1 116 ? 33.844 26.944 -124.617 1.00 30.00 116 ALA A CA 1
ATOM 903 C C . ALA A 1 116 ? 34.308 27.876 -125.789 1.00 30.00 116 ALA A C 1
ATOM 905 O O . ALA A 1 116 ? 33.531 28.738 -126.192 1.00 30.00 116 ALA A O 1
ATOM 906 N N . LYS A 1 117 ? 35.471 27.573 -126.420 1.00 34.47 117 LYS A N 1
ATOM 907 C CA . LYS A 1 117 ? 35.868 27.900 -127.831 1.00 34.47 117 LYS A CA 1
ATOM 908 C C . LYS A 1 117 ? 36.174 29.385 -128.180 1.00 34.47 117 LYS A C 1
ATOM 910 O O . LYS A 1 117 ? 35.749 30.275 -127.461 1.00 34.47 117 LYS A O 1
ATOM 915 N N . ASP A 1 118 ? 36.910 29.740 -129.251 1.00 30.52 118 ASP A N 1
ATOM 916 C CA . ASP A 1 118 ? 37.716 28.985 -130.247 1.00 30.52 118 ASP A CA 1
ATOM 917 C C . ASP A 1 118 ? 38.813 29.888 -130.893 1.00 30.52 118 ASP A C 1
ATOM 919 O O . ASP A 1 118 ? 38.608 31.093 -130.980 1.00 30.52 118 ASP A O 1
ATOM 923 N N . SER A 1 119 ? 39.866 29.278 -131.476 1.00 32.97 119 SER A N 1
ATOM 924 C CA . SER A 1 119 ? 40.665 29.761 -132.649 1.00 32.97 119 SER A CA 1
ATOM 925 C C . SER A 1 119 ? 41.533 31.061 -132.600 1.00 32.97 119 SER A C 1
ATOM 927 O O . SER A 1 119 ? 41.272 31.954 -131.808 1.00 32.97 119 SER A O 1
ATOM 929 N N . GLN A 1 120 ? 42.546 31.309 -133.470 1.00 31.16 120 GLN A N 1
ATOM 930 C CA . GLN A 1 120 ? 43.470 30.447 -134.270 1.00 31.16 120 GLN A CA 1
ATOM 931 C C . GLN A 1 120 ? 44.520 31.283 -135.079 1.00 31.16 120 GLN A C 1
ATOM 933 O O . GLN A 1 120 ? 44.100 32.064 -135.925 1.00 31.16 120 GLN A O 1
ATOM 938 N N . LEU A 1 121 ? 45.838 31.002 -134.933 1.00 34.41 121 LEU A N 1
ATOM 939 C CA . LEU A 1 121 ? 46.997 31.407 -135.803 1.00 34.41 121 LEU A CA 1
ATOM 940 C C . LEU A 1 121 ? 47.193 32.939 -136.060 1.00 34.41 121 LEU A C 1
ATOM 942 O O . LEU A 1 121 ? 46.336 33.735 -135.707 1.00 34.41 121 LEU A O 1
ATOM 946 N N . VAL A 1 122 ? 48.309 33.500 -136.566 1.00 35.00 122 VAL A N 1
ATOM 947 C CA . VAL A 1 122 ? 49.467 33.095 -137.417 1.00 35.00 122 VAL A CA 1
ATOM 948 C C . VAL A 1 122 ? 50.724 33.891 -136.944 1.00 35.00 122 VAL A C 1
ATOM 950 O O . VAL A 1 122 ? 50.548 35.018 -136.490 1.00 35.00 122 VAL A O 1
ATOM 953 N N . GLU A 1 123 ? 52.003 33.482 -137.034 1.00 31.77 123 GLU A N 1
ATOM 954 C CA . GLU A 1 123 ? 52.638 32.212 -137.456 1.00 31.77 123 GLU A CA 1
ATOM 955 C C . GLU A 1 123 ? 53.373 31.541 -136.256 1.00 31.77 123 GLU A C 1
ATOM 957 O O . GLU A 1 123 ? 52.651 31.026 -135.409 1.00 31.77 123 GLU A O 1
ATOM 962 N N . ASP A 1 124 ? 54.701 31.485 -136.014 1.00 36.56 124 ASP A N 1
ATOM 963 C CA . ASP A 1 124 ? 55.955 31.736 -136.775 1.00 36.56 124 ASP A CA 1
ATOM 964 C C . ASP A 1 124 ? 57.089 30.816 -136.237 1.00 36.56 124 ASP A C 1
ATOM 966 O O . ASP A 1 124 ? 56.995 30.308 -135.119 1.00 36.56 124 ASP A O 1
ATOM 970 N N . LYS A 1 125 ? 58.153 30.617 -137.033 1.00 38.91 125 LYS A N 1
ATOM 971 C CA . LYS A 1 125 ? 59.469 29.983 -136.742 1.00 38.91 125 LYS A CA 1
ATOM 972 C C . LYS A 1 125 ? 59.552 29.098 -135.486 1.00 38.91 125 LYS A C 1
ATOM 974 O O . LYS A 1 125 ? 59.934 29.532 -134.397 1.00 38.91 125 LYS A O 1
ATOM 979 N N . GLY A 1 126 ? 59.295 27.806 -135.681 1.00 39.16 126 GLY A N 1
ATOM 980 C CA . GLY A 1 126 ? 59.443 26.787 -134.644 1.00 39.16 126 GLY A CA 1
ATOM 981 C C . GLY A 1 126 ? 60.891 26.340 -134.414 1.00 39.16 126 GLY A C 1
ATOM 982 O O . GLY A 1 126 ? 61.507 25.762 -135.301 1.00 39.16 126 GLY A O 1
ATOM 983 N N . GLU A 1 127 ? 61.383 26.515 -133.184 1.00 41.00 127 GLU A N 1
ATOM 984 C CA . GLU A 1 127 ? 62.618 25.876 -132.680 1.00 41.00 127 GLU A CA 1
ATOM 985 C C . GLU A 1 127 ? 62.524 25.550 -131.163 1.00 41.00 127 GLU A C 1
ATOM 987 O O . GLU A 1 127 ? 63.522 25.451 -130.454 1.00 41.00 127 GLU A O 1
ATOM 992 N N . ARG A 1 128 ? 61.293 25.426 -130.626 1.00 48.09 128 ARG A N 1
ATOM 993 C CA . ARG A 1 128 ? 61.006 25.302 -129.172 1.00 48.09 128 ARG A CA 1
ATOM 994 C C . ARG A 1 128 ? 60.247 24.037 -128.733 1.00 48.09 128 ARG A C 1
ATOM 996 O O . ARG A 1 128 ? 60.192 23.753 -127.536 1.00 48.09 128 ARG A O 1
ATOM 1003 N N . MET A 1 129 ? 59.698 23.263 -129.673 1.00 47.06 129 MET A N 1
ATOM 1004 C CA . MET A 1 129 ? 58.682 22.229 -129.393 1.00 47.06 129 MET A CA 1
ATOM 1005 C C . MET A 1 129 ? 59.134 21.086 -128.460 1.00 47.06 129 MET A C 1
ATOM 1007 O O . MET A 1 129 ? 58.320 20.584 -127.689 1.00 47.06 129 MET A O 1
ATOM 1011 N N . GLU A 1 130 ? 60.414 20.693 -128.461 1.00 48.00 130 GLU A N 1
ATOM 1012 C CA . GLU A 1 130 ? 60.903 19.607 -127.586 1.00 48.00 130 GLU A CA 1
ATOM 1013 C C . GLU A 1 130 ? 60.988 19.993 -126.097 1.00 48.00 130 GLU A C 1
ATOM 1015 O O . GLU A 1 130 ? 60.929 19.119 -125.226 1.00 48.00 130 GLU A O 1
ATOM 1020 N N . LYS A 1 131 ? 61.071 21.292 -125.768 1.00 50.25 131 LYS A N 1
ATOM 1021 C CA . LYS A 1 131 ? 61.057 21.743 -124.365 1.00 50.25 131 LYS A CA 1
ATOM 1022 C C . LYS A 1 131 ? 59.641 21.845 -123.809 1.00 50.25 131 LYS A C 1
ATOM 1024 O O . LYS A 1 131 ? 59.407 21.425 -122.681 1.00 50.25 131 LYS A O 1
ATOM 1029 N N . GLU A 1 132 ? 58.691 22.340 -124.597 1.00 47.94 132 GLU A N 1
ATOM 1030 C CA . GLU A 1 132 ? 57.307 22.541 -124.145 1.00 47.94 132 GLU A CA 1
ATOM 1031 C C . GLU A 1 132 ? 56.551 21.219 -123.932 1.00 47.94 132 GLU A C 1
ATOM 1033 O O . GLU A 1 132 ? 55.737 21.134 -123.014 1.00 47.94 132 GLU A O 1
ATOM 1038 N N . LEU A 1 133 ? 56.855 20.160 -124.694 1.00 47.75 133 LEU A N 1
ATOM 1039 C CA . LEU A 1 133 ? 56.285 18.826 -124.454 1.00 47.75 133 LEU A CA 1
ATOM 1040 C C . LEU A 1 133 ? 56.796 18.189 -123.153 1.00 47.75 133 LEU A C 1
ATOM 1042 O O . LEU A 1 133 ? 55.991 17.673 -122.379 1.00 47.75 133 LEU A O 1
ATOM 1046 N N . SER A 1 134 ? 58.102 18.286 -122.879 1.00 52.12 134 SER A N 1
ATOM 1047 C CA . SER A 1 134 ? 58.680 17.794 -121.619 1.00 52.12 134 SER A CA 1
ATOM 1048 C C . SER A 1 134 ? 58.112 18.552 -120.415 1.00 52.12 134 SER A C 1
ATOM 1050 O O . SER A 1 134 ? 57.663 17.928 -119.460 1.00 52.12 134 SER A O 1
ATOM 1052 N N . ILE A 1 135 ? 58.054 19.889 -120.490 1.00 52.69 135 ILE A N 1
ATOM 1053 C CA . ILE A 1 135 ? 57.551 20.749 -119.405 1.00 52.69 135 ILE A CA 1
ATOM 1054 C C . ILE A 1 135 ? 56.060 20.500 -119.121 1.00 52.69 135 ILE A C 1
ATOM 1056 O O . ILE A 1 135 ? 55.659 20.485 -117.962 1.00 52.69 135 ILE A O 1
ATOM 1060 N N . ASN A 1 136 ? 55.229 20.253 -120.140 1.00 52.41 136 ASN A N 1
ATOM 1061 C CA . ASN A 1 136 ? 53.817 19.916 -119.913 1.00 52.41 136 ASN A CA 1
ATOM 1062 C C . ASN A 1 136 ? 53.616 18.496 -119.356 1.00 52.41 136 ASN A C 1
ATOM 1064 O O . ASN A 1 136 ? 52.659 18.277 -118.614 1.00 52.41 136 ASN A O 1
ATOM 1068 N N . GLN A 1 137 ? 54.494 17.534 -119.670 1.00 55.16 137 GLN A N 1
ATOM 1069 C CA . GLN A 1 137 ? 54.456 16.227 -119.004 1.00 55.16 137 GLN A CA 1
ATOM 1070 C C . GLN A 1 137 ? 54.896 16.330 -117.540 1.00 55.16 137 GLN A C 1
ATOM 1072 O O . GLN A 1 137 ? 54.178 15.810 -116.687 1.00 55.16 137 GLN A O 1
ATOM 1077 N N . THR A 1 138 ? 55.982 17.051 -117.229 1.00 55.41 138 THR A N 1
ATOM 1078 C CA . THR A 1 138 ? 56.403 17.243 -115.832 1.00 55.41 138 THR A CA 1
ATOM 1079 C C . THR A 1 138 ? 55.359 18.021 -115.041 1.00 55.41 138 THR A C 1
ATOM 1081 O O . THR A 1 138 ? 54.904 17.495 -114.039 1.00 55.41 138 THR A O 1
ATOM 1084 N N . HIS A 1 139 ? 54.849 19.164 -115.520 1.00 55.31 139 HIS A N 1
ATOM 1085 C CA . HIS A 1 139 ? 53.808 19.912 -114.795 1.00 55.31 139 HIS A CA 1
ATOM 1086 C C . HIS A 1 139 ? 52.512 19.121 -114.584 1.00 55.31 139 HIS A C 1
ATOM 1088 O O . HIS A 1 139 ? 51.864 19.288 -113.551 1.00 55.31 139 HIS A O 1
ATOM 1094 N N . LYS A 1 140 ? 52.117 18.232 -115.509 1.00 57.59 140 LYS A N 1
ATOM 1095 C CA . LYS A 1 140 ? 50.953 17.365 -115.271 1.00 57.59 140 LYS A CA 1
ATOM 1096 C C . LYS A 1 140 ? 51.248 16.292 -114.224 1.00 57.59 140 LYS A C 1
ATOM 1098 O O . LYS A 1 140 ? 50.380 16.013 -113.406 1.00 57.59 140 LYS A O 1
ATOM 1103 N N . GLN A 1 141 ? 52.452 15.718 -114.224 1.00 58.25 141 GLN A N 1
ATOM 1104 C CA . GLN A 1 141 ? 52.869 14.769 -113.190 1.00 58.25 141 GLN A CA 1
ATOM 1105 C C . GLN A 1 141 ? 52.998 15.455 -111.824 1.00 58.25 141 GLN A C 1
ATOM 1107 O O . GLN A 1 141 ? 52.395 14.971 -110.879 1.00 58.25 141 GLN A O 1
ATOM 1112 N N . GLU A 1 142 ? 53.655 16.614 -111.742 1.00 60.72 142 GLU A N 1
ATOM 1113 C CA . GLU A 1 142 ? 53.801 17.443 -110.536 1.00 60.72 142 GLU A CA 1
ATOM 1114 C C . GLU A 1 142 ? 52.435 17.877 -109.973 1.00 60.72 142 GLU A C 1
ATOM 1116 O O . GLU A 1 142 ? 52.218 17.801 -108.767 1.00 60.72 142 GLU A O 1
ATOM 1121 N N . SER A 1 143 ? 51.475 18.265 -110.824 1.00 64.94 143 SER A N 1
ATOM 1122 C CA . SER A 1 143 ? 50.108 18.598 -110.390 1.00 64.94 143 SER A CA 1
ATOM 1123 C C . SER A 1 143 ? 49.348 17.367 -109.881 1.00 64.94 143 SER A C 1
ATOM 1125 O O . SER A 1 143 ? 48.690 17.434 -108.846 1.00 64.94 143 SER A O 1
ATOM 1127 N N . GLU A 1 144 ? 49.445 16.230 -110.578 1.00 66.69 144 GLU A N 1
ATOM 1128 C CA . GLU A 1 144 ? 48.855 14.969 -110.118 1.00 66.69 144 GLU A CA 1
ATOM 1129 C C . GLU A 1 144 ? 49.574 14.411 -108.872 1.00 66.69 144 GLU A C 1
ATOM 1131 O O . GLU A 1 144 ? 49.011 13.570 -108.177 1.00 66.69 144 GLU A O 1
ATOM 1136 N N . GLU A 1 145 ? 50.815 14.810 -108.594 1.00 70.69 145 GLU A N 1
ATOM 1137 C CA . GLU A 1 145 ? 51.602 14.426 -107.416 1.00 70.69 145 GLU A CA 1
ATOM 1138 C C . GLU A 1 145 ? 51.239 15.312 -106.216 1.00 70.69 145 GLU A C 1
ATOM 1140 O O . GLU A 1 145 ? 50.901 14.774 -105.168 1.00 70.69 145 GLU A O 1
ATOM 1145 N N . GLN A 1 146 ? 51.100 16.631 -106.401 1.00 73.12 146 GLN A N 1
ATOM 1146 C CA . GLN A 1 146 ? 50.548 17.549 -105.392 1.00 73.12 146 GLN A CA 1
ATOM 1147 C C . GLN A 1 146 ? 49.112 17.193 -104.970 1.00 73.12 146 GLN A C 1
ATOM 1149 O O . GLN A 1 146 ? 48.789 17.251 -103.783 1.00 73.12 146 GLN A O 1
ATOM 1154 N N . GLU A 1 147 ? 48.245 16.773 -105.902 1.00 73.88 147 GLU A N 1
ATOM 1155 C CA . GLU A 1 147 ? 46.906 16.270 -105.553 1.00 73.88 147 GLU A CA 1
ATOM 1156 C C . GLU A 1 147 ? 46.969 14.989 -104.701 1.00 73.88 147 GLU A C 1
ATOM 1158 O O . GLU A 1 147 ? 46.177 14.830 -103.768 1.00 73.88 147 GLU A O 1
ATOM 1163 N N . LYS A 1 148 ? 47.925 14.088 -104.974 1.00 76.25 148 LYS A N 1
ATOM 1164 C CA . LYS A 1 148 ? 48.141 12.875 -104.166 1.00 76.25 148 LYS A CA 1
ATOM 1165 C C . LYS A 1 148 ? 48.737 13.207 -102.800 1.00 76.25 148 LYS A C 1
ATOM 1167 O O . LYS A 1 148 ? 48.272 12.644 -101.815 1.00 76.25 148 LYS A O 1
ATOM 1172 N N . ASP A 1 149 ? 49.690 14.129 -102.720 1.00 77.94 149 ASP A N 1
ATOM 1173 C CA . ASP A 1 149 ? 50.315 14.548 -101.464 1.00 77.94 149 ASP A CA 1
ATOM 1174 C C . ASP A 1 149 ? 49.312 15.249 -100.543 1.00 77.94 149 ASP A C 1
ATOM 1176 O O . ASP A 1 149 ? 49.216 14.885 -99.373 1.00 77.94 149 ASP A O 1
ATOM 1180 N N . HIS A 1 150 ? 48.466 16.150 -101.058 1.00 78.31 150 HIS A N 1
ATOM 1181 C CA . HIS A 1 150 ? 47.360 16.708 -100.270 1.00 78.31 150 HIS A CA 1
ATOM 1182 C C . HIS A 1 150 ? 46.318 15.649 -99.876 1.00 78.31 150 HIS A C 1
ATOM 1184 O O . HIS A 1 150 ? 45.740 15.727 -98.791 1.00 78.31 150 HIS A O 1
ATOM 1190 N N . MET A 1 151 ? 46.073 14.628 -100.706 1.00 85.19 151 MET A N 1
ATOM 1191 C CA . MET A 1 151 ? 45.206 13.511 -100.318 1.00 85.19 151 MET A CA 1
ATOM 1192 C C . MET A 1 151 ? 45.835 12.663 -99.200 1.00 85.19 151 MET A C 1
ATOM 1194 O O . MET A 1 151 ? 45.140 12.282 -98.260 1.00 85.19 151 MET A O 1
ATOM 1198 N N . ILE A 1 152 ? 47.146 12.412 -99.258 1.00 82.94 152 ILE A N 1
ATOM 1199 C CA . ILE A 1 152 ? 47.921 11.720 -98.219 1.00 82.94 152 ILE A CA 1
ATOM 1200 C C . ILE A 1 152 ? 47.973 12.553 -96.931 1.00 82.94 152 ILE A C 1
ATOM 1202 O O . ILE A 1 152 ? 47.848 11.989 -95.848 1.00 82.94 152 ILE A O 1
ATOM 1206 N N . GLU A 1 153 ? 48.110 13.875 -97.022 1.00 84.12 153 GLU A N 1
ATOM 1207 C CA . GLU A 1 153 ? 48.105 14.795 -95.882 1.00 84.12 153 GLU A CA 1
ATOM 1208 C C . GLU A 1 153 ? 46.741 14.806 -95.176 1.00 84.12 153 GLU A C 1
ATOM 1210 O O . GLU A 1 153 ? 46.686 14.597 -93.963 1.00 84.12 153 GLU A O 1
ATOM 1215 N N . ASN A 1 154 ? 45.644 14.925 -95.931 1.00 87.00 154 ASN A N 1
ATOM 1216 C CA . ASN A 1 154 ? 44.280 14.840 -95.400 1.00 87.00 154 ASN A CA 1
ATOM 1217 C C . ASN A 1 154 ? 44.001 13.473 -94.749 1.00 87.00 154 ASN A C 1
ATOM 1219 O O . ASN A 1 154 ? 43.539 13.418 -93.612 1.00 87.00 154 ASN A O 1
ATOM 1223 N N . LEU A 1 155 ? 44.359 12.365 -95.409 1.00 87.12 155 LEU A N 1
ATOM 1224 C CA . LEU A 1 155 ? 44.227 11.019 -94.833 1.00 87.12 155 LEU A CA 1
ATOM 1225 C C . LEU A 1 155 ? 45.129 10.827 -93.599 1.00 87.12 155 LEU A C 1
ATOM 1227 O O . LEU A 1 155 ? 44.747 10.151 -92.650 1.00 87.12 155 LEU A O 1
ATOM 1231 N N . SER A 1 156 ? 46.314 11.442 -93.570 1.00 86.31 156 SER A N 1
ATOM 1232 C CA . SER A 1 156 ? 47.231 11.439 -92.420 1.00 86.31 156 SER A CA 1
ATOM 1233 C C . SER A 1 156 ? 46.709 12.277 -91.250 1.00 86.31 156 SER A C 1
ATOM 1235 O O . SER A 1 156 ? 47.047 11.992 -90.100 1.00 86.31 156 SER A O 1
ATOM 1237 N N . PHE A 1 157 ? 45.900 13.305 -91.513 1.00 90.56 157 PHE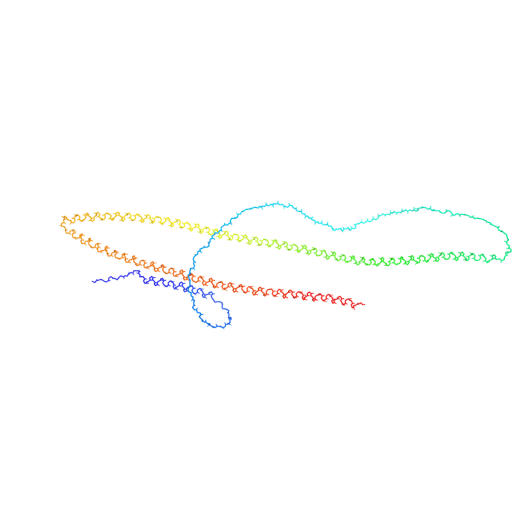 A N 1
ATOM 1238 C CA . PHE A 1 157 ? 45.168 14.048 -90.490 1.00 90.56 157 PHE A CA 1
ATOM 1239 C C . PHE A 1 157 ? 44.010 13.206 -89.934 1.00 90.56 157 PHE A C 1
ATOM 1241 O O . PHE A 1 157 ? 43.970 12.959 -88.731 1.00 90.56 157 PHE A O 1
ATOM 1248 N N . GLU A 1 158 ? 43.151 12.668 -90.804 1.00 91.50 158 GLU A N 1
ATOM 1249 C CA . GLU A 1 158 ? 41.993 11.842 -90.426 1.00 91.50 158 GLU A CA 1
ATOM 1250 C C . GLU A 1 158 ? 42.414 10.574 -89.655 1.00 91.50 158 GLU A C 1
ATOM 1252 O O . GLU A 1 158 ? 41.813 10.225 -88.642 1.00 91.50 158 GLU A O 1
ATOM 1257 N N . ILE A 1 159 ? 43.526 9.929 -90.036 1.00 90.94 159 ILE A N 1
ATOM 1258 C CA . ILE A 1 159 ? 44.108 8.804 -89.281 1.00 90.94 159 ILE A CA 1
ATOM 1259 C C . ILE A 1 159 ? 44.565 9.229 -87.874 1.00 90.94 159 ILE A C 1
ATOM 1261 O O . ILE A 1 159 ? 44.381 8.464 -86.929 1.00 90.94 159 ILE A O 1
ATOM 1265 N N . LYS A 1 160 ? 45.147 10.424 -87.695 1.00 91.00 160 LYS A N 1
ATOM 1266 C CA . LYS A 1 160 ? 45.547 10.920 -86.361 1.00 91.00 160 LYS A CA 1
ATOM 1267 C C . LYS A 1 160 ? 44.331 11.244 -85.497 1.00 91.00 160 LYS A C 1
ATOM 1269 O O . LYS A 1 160 ? 44.337 10.919 -84.313 1.00 91.00 160 LYS A O 1
ATOM 1274 N N . GLU A 1 161 ? 43.299 11.843 -86.083 1.00 91.81 161 GLU A N 1
ATOM 1275 C CA . GLU A 1 161 ? 42.037 12.144 -85.405 1.00 91.81 161 GLU A CA 1
ATOM 1276 C C . GLU A 1 161 ? 41.345 10.852 -84.936 1.00 91.81 161 GLU A C 1
ATOM 1278 O O . GLU A 1 161 ? 41.043 10.713 -83.751 1.00 91.81 161 GLU A O 1
ATOM 1283 N N . LEU A 1 162 ? 41.248 9.841 -85.808 1.00 92.00 162 LEU A N 1
ATOM 1284 C CA . LEU A 1 162 ? 40.722 8.512 -85.470 1.00 92.00 162 LEU A CA 1
ATOM 1285 C C . LEU A 1 162 ? 41.567 7.764 -84.422 1.00 92.00 162 LEU A C 1
ATOM 1287 O O . LEU A 1 162 ? 41.013 6.993 -83.636 1.00 92.00 162 LEU A O 1
ATOM 1291 N N . ILE A 1 163 ? 42.890 7.963 -84.377 1.00 92.50 163 ILE A N 1
ATOM 1292 C CA . ILE A 1 163 ? 43.743 7.409 -83.309 1.00 92.50 163 ILE A CA 1
ATOM 1293 C C . ILE A 1 163 ? 43.401 8.065 -81.966 1.00 92.50 163 ILE A C 1
ATOM 1295 O O . ILE A 1 163 ? 43.149 7.348 -80.998 1.00 92.50 163 ILE A O 1
ATOM 1299 N N . LEU A 1 164 ? 43.320 9.398 -81.915 1.00 92.50 164 LEU A N 1
ATOM 1300 C CA . LEU A 1 164 ? 42.974 10.140 -80.697 1.00 92.50 164 LEU A CA 1
ATOM 1301 C C . LEU A 1 164 ? 41.560 9.799 -80.198 1.00 92.50 164 LEU A C 1
ATOM 1303 O O . LEU A 1 164 ? 41.372 9.598 -78.998 1.00 92.50 164 LEU A O 1
ATOM 1307 N N . GLU A 1 165 ? 40.582 9.659 -81.097 1.00 93.00 165 GLU A N 1
ATOM 1308 C CA . GLU A 1 165 ? 39.229 9.201 -80.756 1.00 93.00 165 GLU A CA 1
ATOM 1309 C C . GLU A 1 165 ? 39.253 7.775 -80.173 1.00 93.00 165 GLU A C 1
ATOM 1311 O O . GLU A 1 165 ? 38.642 7.509 -79.137 1.00 93.00 165 GLU A O 1
ATOM 1316 N N . ASN A 1 166 ? 40.019 6.850 -80.767 1.00 91.25 166 ASN A N 1
ATOM 1317 C CA . ASN A 1 166 ? 40.156 5.487 -80.241 1.00 91.25 166 ASN A CA 1
ATOM 1318 C C . ASN A 1 166 ? 40.874 5.429 -78.882 1.00 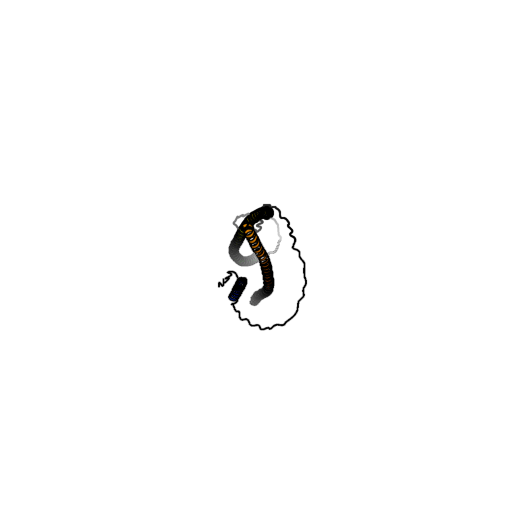91.25 166 ASN A C 1
ATOM 1320 O O . ASN A 1 166 ? 40.555 4.560 -78.065 1.00 91.25 166 ASN A O 1
ATOM 1324 N N . GLU A 1 167 ? 41.824 6.325 -78.611 1.00 91.62 167 GLU A N 1
ATOM 1325 C CA . GLU A 1 167 ? 42.465 6.442 -77.297 1.00 91.62 167 GLU A CA 1
ATOM 1326 C C . GLU A 1 167 ? 41.487 6.985 -76.244 1.00 91.62 167 GLU A C 1
ATOM 1328 O O . GLU A 1 167 ? 41.368 6.391 -75.168 1.00 91.62 167 GLU A O 1
ATOM 1333 N N . GLN A 1 168 ? 40.708 8.020 -76.577 1.00 92.31 168 GLN A N 1
ATOM 1334 C CA . GLN A 1 168 ? 39.647 8.557 -75.714 1.00 92.31 168 GLN A CA 1
ATOM 1335 C C . GLN A 1 168 ? 38.575 7.499 -75.409 1.00 92.31 168 GLN A C 1
ATOM 1337 O O . GLN A 1 168 ? 38.292 7.235 -74.240 1.00 92.31 168 GLN A O 1
ATOM 1342 N N . LEU A 1 169 ? 38.058 6.798 -76.424 1.00 93.19 169 LEU A N 1
ATOM 1343 C CA . LEU A 1 169 ? 37.086 5.711 -76.254 1.00 93.19 169 LEU A CA 1
ATOM 1344 C C . LEU A 1 169 ? 37.649 4.537 -75.432 1.00 93.19 169 LEU A C 1
ATOM 1346 O O . LEU A 1 169 ? 36.909 3.870 -74.702 1.00 93.19 169 LEU A O 1
ATOM 1350 N N . GLN A 1 170 ? 38.958 4.267 -75.499 1.00 89.94 170 GLN A N 1
ATOM 1351 C CA . GLN A 1 170 ? 39.604 3.304 -74.602 1.00 89.94 170 GLN A CA 1
ATOM 1352 C C . GLN A 1 170 ? 39.708 3.820 -73.163 1.00 89.94 170 GLN A C 1
ATOM 1354 O O . GLN A 1 170 ? 39.540 3.027 -72.233 1.00 89.94 170 GLN A O 1
ATOM 1359 N N . GLU A 1 171 ? 39.966 5.110 -72.956 1.00 91.75 171 GLU A N 1
ATOM 1360 C CA . GLU A 1 171 ? 39.988 5.736 -71.633 1.00 91.75 171 GLU A CA 1
ATOM 1361 C C . GLU A 1 171 ? 38.598 5.714 -70.983 1.00 91.75 171 GLU A C 1
ATOM 1363 O O . GLU A 1 171 ? 38.445 5.192 -69.876 1.00 91.75 171 GLU A O 1
ATOM 1368 N N . GLU A 1 172 ? 37.563 6.162 -71.697 1.00 92.56 172 GLU A N 1
ATOM 1369 C CA . GLU A 1 172 ? 36.164 6.086 -71.263 1.00 92.56 172 GLU A CA 1
ATOM 1370 C C . GLU A 1 172 ? 35.767 4.651 -70.913 1.00 92.56 172 GLU A C 1
ATOM 1372 O O . GLU A 1 172 ? 35.241 4.387 -69.832 1.00 92.56 172 GLU A O 1
ATOM 1377 N N . LYS A 1 173 ? 36.104 3.677 -71.765 1.00 92.62 173 LYS A N 1
ATOM 1378 C CA . LYS A 1 173 ? 35.826 2.254 -71.520 1.00 92.62 173 LYS A CA 1
ATOM 1379 C C . LYS A 1 173 ? 36.540 1.709 -70.277 1.00 92.62 173 LYS A C 1
ATOM 1381 O O . LYS A 1 173 ? 35.988 0.836 -69.598 1.00 92.62 173 LYS A O 1
ATOM 1386 N N . LYS A 1 174 ? 37.733 2.211 -69.928 1.00 92.38 174 LYS A N 1
ATOM 1387 C CA . LYS A 1 174 ? 38.392 1.904 -68.641 1.00 92.38 174 LYS A CA 1
ATOM 1388 C C . LYS A 1 174 ? 37.658 2.572 -67.474 1.00 92.38 174 LYS A C 1
ATOM 1390 O O . LYS A 1 174 ? 37.462 1.917 -66.450 1.00 92.38 174 LYS A O 1
ATOM 1395 N N . GLN A 1 175 ? 37.248 3.837 -67.604 1.00 92.62 175 GLN A N 1
ATOM 1396 C CA . GLN A 1 175 ? 36.522 4.574 -66.560 1.00 92.62 175 GLN A CA 1
ATOM 1397 C C . GLN A 1 175 ? 35.151 3.951 -66.269 1.00 92.62 175 GLN A C 1
ATOM 1399 O O . GLN A 1 175 ? 34.856 3.633 -65.118 1.00 92.62 175 GLN A O 1
ATOM 1404 N N . LEU A 1 176 ? 34.358 3.665 -67.299 1.00 92.44 176 LEU A N 1
ATOM 1405 C CA . LEU A 1 176 ? 33.035 3.048 -67.194 1.00 92.44 176 LEU A CA 1
ATOM 1406 C C . LEU A 1 176 ? 33.135 1.642 -66.568 1.00 92.44 176 LEU A C 1
ATOM 1408 O O . LEU A 1 176 ? 32.349 1.289 -65.690 1.00 92.44 176 LEU A O 1
ATOM 1412 N N . LYS A 1 177 ? 34.190 0.875 -66.887 1.00 92.94 177 LYS A N 1
ATOM 1413 C CA . LYS A 1 177 ? 34.490 -0.410 -66.223 1.00 92.94 177 LYS A CA 1
ATOM 1414 C C . LYS A 1 177 ? 34.938 -0.266 -64.756 1.00 92.94 177 LYS A C 1
ATOM 1416 O O . LYS A 1 177 ? 34.733 -1.198 -63.978 1.00 92.94 177 LYS A O 1
ATOM 1421 N N . LYS A 1 178 ? 35.530 0.867 -64.347 1.00 91.19 178 LYS A N 1
ATOM 1422 C CA . LYS A 1 178 ? 35.765 1.189 -62.922 1.00 91.19 178 LYS A CA 1
ATOM 1423 C C . LYS A 1 178 ? 34.443 1.532 -62.226 1.00 91.19 178 LYS A C 1
ATOM 1425 O O . LYS A 1 178 ? 34.142 0.933 -61.199 1.00 91.19 178 LYS A O 1
ATOM 1430 N N . GLN A 1 179 ? 33.632 2.417 -62.810 1.00 90.25 179 GLN A N 1
ATOM 1431 C CA . GLN A 1 179 ? 32.322 2.811 -62.275 1.00 90.25 179 GLN A CA 1
ATOM 1432 C C . GLN A 1 179 ? 31.397 1.599 -62.085 1.00 90.25 179 GLN A C 1
ATOM 1434 O O . GLN A 1 179 ? 30.840 1.420 -61.006 1.00 90.25 179 GLN A O 1
ATOM 1439 N N . GLN A 1 180 ? 31.314 0.701 -63.073 1.00 91.19 180 GLN A N 1
ATOM 1440 C CA . GLN A 1 180 ? 30.494 -0.512 -62.993 1.00 91.19 180 GLN A CA 1
ATOM 1441 C C . GLN A 1 180 ? 30.892 -1.433 -61.823 1.00 91.19 180 GLN A C 1
ATOM 1443 O O . GLN A 1 180 ? 30.023 -2.057 -61.218 1.00 91.19 180 GLN A O 1
ATOM 1448 N N . LYS A 1 181 ? 32.184 -1.495 -61.456 1.00 91.75 181 LYS A N 1
ATOM 1449 C CA . LYS A 1 181 ? 32.630 -2.219 -60.252 1.00 91.75 181 LYS A CA 1
ATOM 1450 C C . LYS A 1 181 ? 32.166 -1.541 -58.963 1.00 91.75 181 LYS A C 1
ATOM 1452 O O . LYS A 1 181 ? 31.702 -2.237 -58.067 1.00 91.75 181 LYS A O 1
ATOM 1457 N N . VAL A 1 182 ? 32.278 -0.213 -58.879 1.00 91.62 182 VAL A N 1
ATOM 1458 C CA . VAL A 1 182 ? 31.844 0.561 -57.702 1.00 91.62 182 VAL A CA 1
ATOM 1459 C C . VAL A 1 182 ? 30.336 0.416 -57.492 1.00 91.62 182 VAL A C 1
ATOM 1461 O O . VAL A 1 182 ? 29.914 0.092 -56.387 1.00 91.62 182 VAL A O 1
ATOM 1464 N N . VAL A 1 183 ? 29.534 0.541 -58.554 1.00 90.56 183 VAL A N 1
ATOM 1465 C CA . VAL A 1 183 ? 28.076 0.335 -58.495 1.00 90.56 183 VAL A CA 1
ATOM 1466 C C . VAL A 1 183 ? 27.733 -1.095 -58.065 1.00 90.56 183 VAL A C 1
ATOM 1468 O O . VAL A 1 183 ? 26.903 -1.278 -57.180 1.00 90.56 183 VAL A O 1
ATOM 1471 N N . ALA A 1 184 ? 28.402 -2.115 -58.617 1.00 90.81 184 ALA A N 1
ATOM 1472 C CA . ALA A 1 184 ? 28.166 -3.508 -58.231 1.00 90.81 184 ALA A CA 1
ATOM 1473 C C . ALA A 1 184 ? 28.523 -3.801 -56.758 1.00 90.81 184 ALA A C 1
ATOM 1475 O O . ALA A 1 184 ? 27.837 -4.593 -56.110 1.00 90.81 184 ALA A O 1
ATOM 1476 N N . GLN A 1 185 ? 29.563 -3.154 -56.218 1.00 90.62 185 GLN A N 1
ATOM 1477 C CA . GLN A 1 185 ? 29.924 -3.243 -54.802 1.00 90.62 185 GLN A CA 1
ATOM 1478 C C . GLN A 1 185 ? 28.893 -2.526 -53.913 1.00 90.62 185 GLN A C 1
ATOM 1480 O O . GLN A 1 185 ? 28.361 -3.137 -52.988 1.00 90.62 185 GLN A O 1
ATOM 1485 N N . GLN A 1 186 ? 28.536 -1.281 -54.241 1.00 89.56 186 GLN A N 1
ATOM 1486 C CA . GLN A 1 186 ? 27.508 -0.515 -53.525 1.00 89.56 186 GLN A CA 1
ATOM 1487 C C . GLN A 1 186 ? 26.147 -1.229 -53.537 1.00 89.56 186 GLN A C 1
ATOM 1489 O O . GLN A 1 186 ? 25.422 -1.210 -52.545 1.00 89.56 186 GLN A O 1
ATOM 1494 N N . GLU A 1 187 ? 25.801 -1.917 -54.628 1.00 89.25 187 GLU A N 1
ATOM 1495 C CA . GLU A 1 187 ? 24.617 -2.772 -54.697 1.00 89.25 187 GLU A CA 1
ATOM 1496 C C . GLU A 1 187 ? 24.672 -3.975 -53.747 1.00 89.25 187 GLU A C 1
ATOM 1498 O O . GLU A 1 187 ? 23.626 -4.379 -53.239 1.00 89.25 187 GLU A O 1
ATOM 1503 N N . ALA A 1 188 ? 25.845 -4.578 -53.535 1.00 90.88 188 ALA A N 1
ATOM 1504 C CA . ALA A 1 188 ? 26.016 -5.696 -52.611 1.00 90.88 188 ALA A CA 1
ATOM 1505 C C . ALA A 1 188 ? 25.887 -5.221 -51.155 1.00 90.88 188 ALA A C 1
ATOM 1507 O O . ALA A 1 188 ? 25.047 -5.736 -50.416 1.00 90.88 188 ALA A O 1
ATOM 1508 N N . GLU A 1 189 ? 26.612 -4.162 -50.793 1.00 91.69 189 GLU A N 1
ATOM 1509 C CA . GLU A 1 189 ? 26.542 -3.508 -49.479 1.00 91.69 189 GLU A CA 1
ATOM 1510 C C . GLU A 1 189 ? 25.106 -3.039 -49.170 1.00 91.69 189 GLU A C 1
ATOM 1512 O O . GLU A 1 189 ? 24.563 -3.308 -48.098 1.00 91.69 189 GLU A O 1
ATOM 1517 N N . ALA A 1 190 ? 24.411 -2.438 -50.144 1.00 88.94 190 ALA A N 1
ATOM 1518 C CA . ALA A 1 190 ? 23.016 -2.027 -49.994 1.00 88.94 190 ALA A CA 1
ATOM 1519 C C . ALA A 1 190 ? 22.019 -3.200 -49.900 1.00 88.94 190 ALA A C 1
ATOM 1521 O O . ALA A 1 190 ? 20.910 -3.005 -49.395 1.00 88.94 190 ALA A O 1
ATOM 1522 N N . LYS A 1 191 ? 22.357 -4.405 -50.383 1.00 92.88 191 LYS A N 1
ATOM 1523 C CA . LYS A 1 191 ? 21.547 -5.625 -50.187 1.00 92.88 191 LYS A CA 1
ATOM 1524 C C . LYS A 1 191 ? 21.767 -6.201 -48.786 1.00 92.88 191 LYS A C 1
ATOM 1526 O O . LYS A 1 191 ? 20.788 -6.549 -48.127 1.00 92.88 191 LYS A O 1
ATOM 1531 N N . GLU A 1 192 ? 23.006 -6.219 -48.304 1.00 93.19 192 GLU A N 1
ATOM 1532 C CA . GLU A 1 192 ? 23.357 -6.666 -46.951 1.00 93.19 192 GLU A CA 1
ATOM 1533 C C . GLU A 1 192 ? 22.770 -5.746 -45.868 1.00 93.19 192 GLU A C 1
ATOM 1535 O O . GLU A 1 192 ? 22.075 -6.217 -44.964 1.00 93.19 192 GLU A O 1
ATOM 1540 N N . LEU A 1 193 ? 22.911 -4.424 -46.018 1.00 91.56 193 LEU A N 1
ATOM 1541 C CA . LEU A 1 193 ? 22.292 -3.439 -45.123 1.00 91.56 193 LEU A CA 1
ATOM 1542 C C . LEU A 1 193 ? 20.761 -3.571 -45.083 1.00 91.56 193 LEU A C 1
ATOM 1544 O O . LEU A 1 193 ? 20.165 -3.467 -44.011 1.00 91.56 193 LEU A O 1
ATOM 1548 N N . LYS A 1 194 ? 20.105 -3.863 -46.217 1.00 92.06 194 LYS A N 1
ATOM 1549 C CA . LYS A 1 194 ? 18.654 -4.134 -46.255 1.00 92.06 194 LYS A CA 1
ATOM 1550 C C . LYS A 1 194 ? 18.281 -5.426 -45.525 1.00 92.06 194 LYS A C 1
ATOM 1552 O O . LYS A 1 194 ? 17.257 -5.442 -44.845 1.00 92.06 194 LYS A O 1
ATOM 1557 N N . ALA A 1 195 ? 19.086 -6.484 -45.628 1.00 92.19 195 ALA A N 1
ATOM 1558 C CA . ALA A 1 195 ? 18.859 -7.726 -44.887 1.00 92.19 195 ALA A CA 1
ATOM 1559 C C . ALA A 1 195 ? 19.005 -7.510 -43.368 1.00 92.19 195 ALA A C 1
ATOM 1561 O O . ALA A 1 195 ? 18.103 -7.867 -42.608 1.00 92.19 195 ALA A O 1
ATOM 1562 N N . SER A 1 196 ? 20.076 -6.830 -42.946 1.00 93.88 196 SER A N 1
ATOM 1563 C CA . SER A 1 196 ? 20.317 -6.450 -41.547 1.00 93.88 196 SER A CA 1
ATOM 1564 C C . SER A 1 196 ? 19.184 -5.580 -40.982 1.00 93.88 196 SER A C 1
ATOM 1566 O O . SER A 1 196 ? 18.644 -5.873 -39.914 1.00 93.88 196 SER A O 1
ATOM 1568 N N . LEU A 1 197 ? 18.718 -4.580 -41.742 1.00 91.88 197 LEU A N 1
ATOM 1569 C CA . LEU A 1 197 ? 17.579 -3.732 -41.374 1.00 91.88 197 LEU A CA 1
ATOM 1570 C C . LEU A 1 197 ? 16.282 -4.543 -41.176 1.00 91.88 197 LEU A C 1
ATOM 1572 O O . LEU A 1 197 ? 15.509 -4.260 -40.260 1.00 91.88 197 LEU A O 1
ATOM 1576 N N . VAL A 1 198 ? 16.021 -5.554 -42.011 1.00 94.19 198 VAL A N 1
ATOM 1577 C CA . VAL A 1 198 ? 14.848 -6.436 -41.861 1.00 94.19 198 VAL A CA 1
ATOM 1578 C C . VAL A 1 198 ? 14.957 -7.297 -40.599 1.00 94.19 198 VAL A C 1
ATOM 1580 O O . VAL A 1 198 ? 13.967 -7.444 -39.878 1.00 94.19 198 VAL A O 1
ATOM 1583 N N . GLU A 1 199 ? 16.142 -7.821 -40.277 1.00 93.38 199 GLU A N 1
ATOM 1584 C CA . GLU A 1 199 ? 16.348 -8.588 -39.045 1.00 93.38 199 GLU A CA 1
ATOM 1585 C C . GLU A 1 199 ? 16.243 -7.705 -37.788 1.00 93.38 199 GLU A C 1
ATOM 1587 O O . GLU A 1 199 ? 15.592 -8.094 -36.815 1.00 93.38 199 GLU A O 1
ATOM 1592 N N . ALA A 1 200 ? 16.804 -6.493 -37.820 1.00 91.75 200 ALA A N 1
ATOM 1593 C CA . ALA A 1 200 ? 16.695 -5.513 -36.742 1.00 91.75 200 ALA A CA 1
ATOM 1594 C C . ALA A 1 200 ? 15.230 -5.137 -36.463 1.00 91.75 200 ALA A C 1
ATOM 1596 O O . ALA A 1 200 ? 14.777 -5.249 -35.325 1.00 91.75 200 ALA A O 1
ATOM 1597 N N . ASN A 1 201 ? 14.449 -4.805 -37.499 1.00 92.12 201 ASN A N 1
ATOM 1598 C CA . ASN A 1 201 ? 13.014 -4.527 -37.356 1.00 92.12 201 ASN A CA 1
ATOM 1599 C C . ASN A 1 201 ? 12.233 -5.732 -36.798 1.00 92.12 201 ASN A C 1
ATOM 1601 O O . ASN A 1 201 ? 11.327 -5.562 -35.982 1.00 92.12 201 ASN A O 1
ATOM 1605 N N . LYS A 1 202 ? 12.600 -6.965 -37.181 1.00 94.56 202 LYS A N 1
ATOM 1606 C CA . LYS A 1 202 ? 11.999 -8.188 -36.623 1.00 94.56 202 LYS A CA 1
ATOM 1607 C C . LYS A 1 202 ? 12.325 -8.367 -35.132 1.00 94.56 202 LYS A C 1
ATOM 1609 O O . LYS A 1 202 ? 11.462 -8.824 -34.384 1.00 94.56 202 LYS A O 1
ATOM 1614 N N . LYS A 1 203 ? 13.536 -8.003 -34.693 1.00 94.06 203 LYS A N 1
ATOM 1615 C CA . LYS A 1 203 ? 13.935 -8.014 -33.273 1.00 94.06 203 LYS A CA 1
ATOM 1616 C C . LYS A 1 203 ? 13.182 -6.950 -32.472 1.00 94.06 203 LYS A C 1
ATOM 1618 O O . LYS A 1 203 ? 12.603 -7.297 -31.449 1.00 94.06 203 LYS A O 1
ATOM 1623 N N . VAL A 1 204 ? 13.113 -5.710 -32.970 1.00 93.69 204 VAL A N 1
ATOM 1624 C CA . VAL A 1 204 ? 12.351 -4.610 -32.343 1.00 93.69 204 VAL A CA 1
ATOM 1625 C C . VAL A 1 204 ? 10.890 -5.012 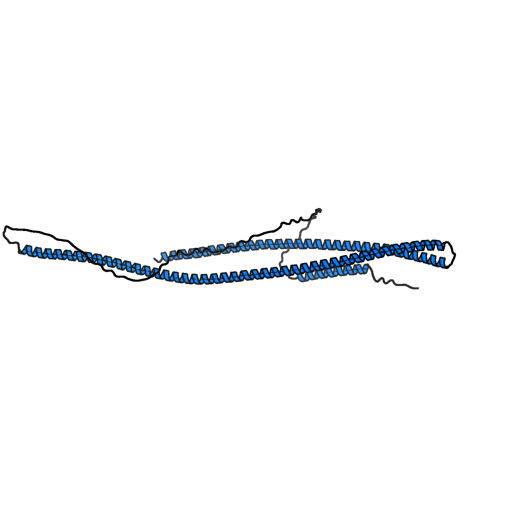-32.139 1.00 93.69 204 VAL A C 1
ATOM 1627 O O . VAL A 1 204 ? 10.426 -5.026 -31.004 1.00 93.69 204 VAL A O 1
ATOM 1630 N N . LYS A 1 205 ? 10.203 -5.476 -33.191 1.00 94.06 205 LYS A N 1
ATOM 1631 C CA . LYS A 1 205 ? 8.792 -5.889 -33.107 1.00 94.06 205 LYS A CA 1
ATOM 1632 C C . LYS A 1 205 ? 8.541 -7.023 -32.101 1.00 94.06 205 LYS A C 1
ATOM 1634 O O . LYS A 1 205 ? 7.515 -7.040 -31.431 1.00 94.06 205 LYS A O 1
ATOM 1639 N N . ASN A 1 206 ? 9.476 -7.966 -31.969 1.00 93.88 206 ASN A N 1
ATOM 1640 C CA . ASN A 1 206 ? 9.385 -9.040 -30.974 1.00 93.88 206 ASN A CA 1
ATOM 1641 C C . ASN A 1 206 ? 9.569 -8.508 -29.537 1.00 93.88 206 ASN A C 1
ATOM 1643 O O . ASN A 1 206 ? 8.872 -8.945 -28.627 1.00 93.88 206 ASN A O 1
ATOM 1647 N N . LEU A 1 207 ? 10.463 -7.536 -29.330 1.00 92.00 207 LEU A N 1
ATOM 1648 C CA . LEU A 1 207 ? 10.641 -6.877 -28.031 1.00 92.00 207 LEU A CA 1
ATOM 1649 C C . LEU A 1 207 ? 9.426 -6.012 -27.655 1.00 92.00 207 LEU A C 1
ATOM 1651 O O . LEU A 1 207 ? 8.999 -6.050 -26.505 1.00 92.00 207 LEU A O 1
ATOM 1655 N N . GLU A 1 208 ? 8.811 -5.314 -28.614 1.00 90.31 208 GLU A N 1
ATOM 1656 C CA . GLU A 1 208 ? 7.539 -4.596 -28.424 1.00 90.31 208 GLU A CA 1
ATOM 1657 C C . GLU A 1 208 ? 6.400 -5.557 -28.024 1.00 90.31 208 GLU A C 1
ATOM 1659 O O . GLU A 1 208 ? 5.667 -5.300 -27.066 1.00 90.31 208 GLU A O 1
ATOM 1664 N N . GLU A 1 209 ? 6.278 -6.703 -28.705 1.00 90.69 209 GLU A N 1
ATOM 1665 C CA . GLU A 1 209 ? 5.298 -7.758 -28.391 1.00 90.69 209 GLU A CA 1
ATOM 1666 C C . GLU A 1 209 ? 5.553 -8.468 -27.050 1.00 90.69 209 GLU A C 1
ATOM 1668 O O . GLU A 1 209 ? 4.619 -9.027 -26.473 1.00 90.69 209 GLU A O 1
ATOM 1673 N N . GLN A 1 210 ? 6.789 -8.471 -26.542 1.00 89.75 210 GLN A N 1
ATOM 1674 C CA . GLN A 1 210 ? 7.119 -8.998 -25.213 1.00 89.75 210 GLN A CA 1
ATOM 1675 C C . GLN A 1 210 ? 6.858 -7.966 -24.113 1.00 89.75 210 GLN A C 1
ATOM 1677 O O . GLN A 1 210 ? 6.220 -8.297 -23.116 1.00 89.75 210 GLN A O 1
ATOM 1682 N N . LEU A 1 211 ? 7.291 -6.716 -24.306 1.00 87.88 211 LEU A N 1
ATOM 1683 C CA . LEU A 1 211 ? 7.088 -5.626 -23.349 1.00 87.88 211 LEU A CA 1
ATOM 1684 C C . LEU A 1 211 ? 5.596 -5.388 -23.090 1.00 87.88 211 LEU A C 1
ATOM 1686 O O . LEU A 1 211 ? 5.161 -5.366 -21.941 1.00 87.88 211 LEU A O 1
ATOM 1690 N N . THR A 1 212 ? 4.799 -5.301 -24.160 1.00 88.31 212 THR A N 1
ATOM 1691 C CA . THR A 1 212 ? 3.342 -5.119 -24.057 1.00 88.31 212 THR A CA 1
ATOM 1692 C C . THR A 1 212 ? 2.658 -6.253 -23.291 1.00 88.31 212 THR A C 1
ATOM 1694 O O . THR A 1 212 ? 1.827 -5.962 -22.434 1.00 88.31 212 THR A O 1
ATOM 1697 N N . LYS A 1 213 ? 3.037 -7.521 -23.521 1.00 90.75 213 LYS A N 1
ATOM 1698 C CA . LYS A 1 213 ? 2.519 -8.670 -22.751 1.00 90.75 213 LYS A CA 1
ATOM 1699 C C . LYS A 1 213 ? 2.878 -8.580 -21.275 1.00 90.75 213 LYS A C 1
ATOM 1701 O O . LYS A 1 213 ? 1.987 -8.622 -20.430 1.00 90.75 213 LYS A O 1
ATOM 1706 N N . VAL A 1 214 ? 4.162 -8.393 -20.978 1.00 89.31 214 VAL A N 1
ATOM 1707 C CA . VAL A 1 214 ? 4.687 -8.320 -19.610 1.00 89.31 214 VAL A CA 1
ATOM 1708 C C . VAL A 1 214 ? 4.013 -7.198 -18.814 1.00 89.31 214 VAL A C 1
ATOM 1710 O O . VAL A 1 214 ? 3.705 -7.382 -17.638 1.00 89.31 214 VAL A O 1
ATOM 1713 N N . ASP A 1 215 ? 3.729 -6.053 -19.434 1.00 88.06 215 ASP A N 1
ATOM 1714 C CA . ASP A 1 215 ? 3.026 -4.966 -18.754 1.00 88.06 215 ASP A CA 1
ATOM 1715 C C . ASP A 1 215 ? 1.511 -5.212 -18.634 1.00 88.06 215 ASP A C 1
ATOM 1717 O O . ASP A 1 215 ? 0.943 -4.878 -17.592 1.00 88.06 215 ASP A O 1
ATOM 1721 N N . THR A 1 216 ? 0.854 -5.878 -19.597 1.00 89.81 216 THR A N 1
ATOM 1722 C CA . THR A 1 216 ? -0.542 -6.330 -19.408 1.00 89.81 216 THR A CA 1
ATOM 1723 C C . THR A 1 216 ? -0.680 -7.363 -18.289 1.00 89.81 216 THR A C 1
ATOM 1725 O O . THR A 1 216 ? -1.542 -7.199 -17.431 1.00 89.81 216 THR A O 1
ATOM 1728 N N . GLU A 1 217 ? 0.206 -8.360 -18.220 1.00 91.19 217 GLU A N 1
ATOM 1729 C CA . GLU A 1 217 ? 0.195 -9.410 -17.191 1.00 91.19 217 GLU A CA 1
ATOM 1730 C C . GLU A 1 217 ? 0.419 -8.823 -15.784 1.00 91.19 217 GLU A C 1
ATOM 1732 O O . GLU A 1 217 ? -0.303 -9.157 -14.842 1.00 91.19 217 GLU A O 1
ATOM 1737 N N . LYS A 1 218 ? 1.358 -7.873 -15.634 1.00 90.75 218 LYS A N 1
ATOM 1738 C CA . LYS A 1 218 ? 1.560 -7.131 -14.374 1.00 90.75 218 LYS A CA 1
ATOM 1739 C C . LYS A 1 218 ? 0.334 -6.312 -13.969 1.00 90.75 218 LYS A C 1
ATOM 1741 O O . LYS A 1 218 ? 0.011 -6.252 -12.781 1.00 90.75 218 LYS A O 1
ATOM 1746 N N . LEU A 1 219 ? -0.314 -5.633 -14.920 1.00 90.00 219 LEU A N 1
ATOM 1747 C CA . LEU A 1 219 ? -1.503 -4.824 -14.647 1.00 90.00 219 LEU A CA 1
ATOM 1748 C C . LEU A 1 219 ? -2.685 -5.707 -14.237 1.00 90.00 219 LEU A C 1
ATOM 1750 O O . LEU A 1 219 ? -3.345 -5.401 -13.247 1.00 90.00 219 LEU A O 1
ATOM 1754 N N . GLU A 1 220 ? -2.907 -6.821 -14.931 1.00 93.62 220 GLU A N 1
ATOM 1755 C CA . GLU A 1 220 ? -3.985 -7.768 -14.641 1.00 93.62 220 GLU A CA 1
ATOM 1756 C C . GLU A 1 220 ? -3.788 -8.462 -13.283 1.00 93.62 220 GLU A C 1
ATOM 1758 O O . GLU A 1 220 ? -4.702 -8.463 -12.457 1.00 93.62 220 GLU A O 1
ATOM 1763 N N . ALA A 1 221 ? -2.569 -8.914 -12.964 1.00 92.88 221 ALA A N 1
ATOM 1764 C CA . ALA A 1 221 ? -2.239 -9.435 -11.635 1.00 92.88 221 ALA A CA 1
ATOM 1765 C C . ALA A 1 221 ? -2.444 -8.386 -10.520 1.00 92.88 221 ALA A C 1
ATOM 1767 O O . ALA A 1 221 ? -2.894 -8.712 -9.418 1.00 92.88 221 ALA A O 1
ATOM 1768 N N . LYS A 1 222 ? -2.153 -7.106 -10.794 1.00 93.56 222 LYS A N 1
ATOM 1769 C CA . LYS A 1 222 ? -2.378 -6.006 -9.842 1.00 93.56 222 LYS A CA 1
ATOM 1770 C C . LYS A 1 222 ? -3.864 -5.678 -9.667 1.00 93.56 222 LYS A C 1
ATOM 1772 O O . LYS A 1 222 ? -4.266 -5.362 -8.548 1.00 93.56 222 LYS A O 1
ATOM 1777 N N . ILE A 1 223 ? -4.673 -5.785 -10.724 1.00 93.94 223 ILE A N 1
ATOM 1778 C CA . ILE A 1 223 ? -6.139 -5.668 -10.658 1.00 93.94 223 ILE A CA 1
ATOM 1779 C C . ILE A 1 223 ? -6.703 -6.791 -9.783 1.00 93.94 223 ILE A C 1
ATOM 1781 O O . ILE A 1 223 ? -7.325 -6.493 -8.767 1.00 93.94 223 ILE A O 1
ATOM 1785 N N . GLN A 1 224 ? -6.371 -8.052 -10.075 1.00 94.56 224 GLN A N 1
ATOM 1786 C CA . GLN A 1 224 ? -6.821 -9.210 -9.289 1.00 94.56 224 GLN A CA 1
ATOM 1787 C C . GLN A 1 224 ? -6.423 -9.098 -7.804 1.00 94.56 224 GLN A C 1
ATOM 1789 O O . GLN A 1 224 ? -7.220 -9.402 -6.915 1.00 94.56 224 GLN A O 1
ATOM 1794 N N . GLN A 1 225 ? -5.216 -8.597 -7.498 1.00 94.69 225 GLN A N 1
ATOM 1795 C CA . GLN A 1 225 ? -4.791 -8.370 -6.111 1.00 94.69 225 GLN A CA 1
ATOM 1796 C C . GLN A 1 225 ? -5.618 -7.277 -5.404 1.00 94.69 225 GLN A C 1
ATOM 1798 O O . GLN A 1 225 ? -5.872 -7.379 -4.201 1.00 94.69 225 GLN A O 1
ATOM 1803 N N . LEU A 1 226 ? -6.021 -6.220 -6.116 1.00 93.44 226 LEU A N 1
ATOM 1804 C CA . LEU A 1 226 ? -6.862 -5.150 -5.570 1.00 93.44 226 LEU A CA 1
ATOM 1805 C C . LEU A 1 226 ? -8.314 -5.609 -5.387 1.00 93.44 226 LEU A C 1
ATOM 1807 O O . LEU A 1 226 ? -8.902 -5.327 -4.346 1.00 93.44 226 LEU A O 1
ATOM 1811 N N . GLU A 1 227 ? -8.859 -6.370 -6.335 1.00 94.56 227 GLU A N 1
ATOM 1812 C CA . GLU A 1 227 ? -10.194 -6.974 -6.246 1.00 94.56 227 GLU A CA 1
ATOM 1813 C C . GLU A 1 227 ? -10.290 -7.953 -5.068 1.00 94.56 227 GLU A C 1
ATOM 1815 O O . GLU A 1 227 ? -11.216 -7.857 -4.264 1.00 94.56 227 GLU A O 1
ATOM 1820 N N . ALA A 1 228 ? -9.289 -8.821 -4.882 1.00 94.56 228 ALA A N 1
ATOM 1821 C CA . ALA A 1 228 ? -9.224 -9.731 -3.737 1.00 94.56 228 ALA A CA 1
ATOM 1822 C C . ALA A 1 228 ? -9.155 -8.983 -2.390 1.00 94.56 228 ALA A C 1
ATOM 1824 O O . ALA A 1 228 ? -9.850 -9.347 -1.439 1.00 94.56 228 ALA A O 1
ATOM 1825 N N . LYS A 1 229 ? -8.362 -7.903 -2.303 1.00 93.25 229 LYS A N 1
ATOM 1826 C CA . LYS A 1 229 ? -8.302 -7.041 -1.105 1.00 93.25 229 LYS A CA 1
ATOM 1827 C C . LYS A 1 229 ? -9.645 -6.362 -0.824 1.00 93.25 229 LYS A C 1
ATOM 1829 O O . LYS A 1 229 ? -10.074 -6.328 0.328 1.00 93.25 229 LYS A O 1
ATOM 1834 N N . LEU A 1 230 ? -10.316 -5.863 -1.862 1.00 93.56 230 LEU A N 1
ATOM 1835 C CA . LEU A 1 230 ? -11.613 -5.196 -1.760 1.00 93.56 230 LEU A CA 1
ATOM 1836 C C . LEU A 1 230 ? -12.723 -6.169 -1.329 1.00 93.56 230 LEU A C 1
ATOM 1838 O O . LEU A 1 2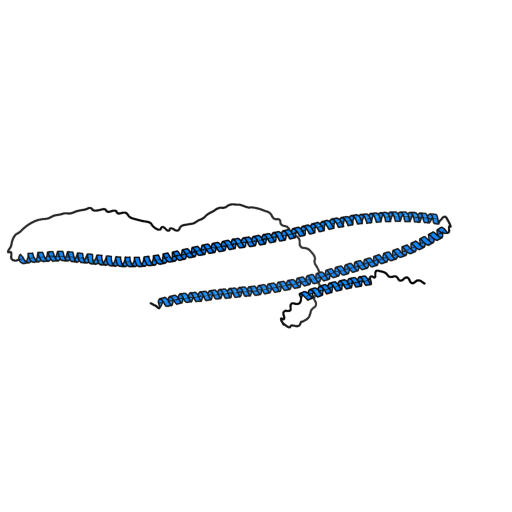30 ? -13.506 -5.829 -0.446 1.00 93.56 230 LEU A O 1
ATOM 1842 N N . ALA A 1 231 ? -12.738 -7.395 -1.859 1.00 94.56 231 ALA A N 1
ATOM 1843 C CA . ALA A 1 231 ? -13.667 -8.445 -1.438 1.00 94.56 231 ALA A CA 1
ATOM 1844 C C . ALA A 1 231 ? -13.481 -8.827 0.044 1.00 94.56 231 ALA A C 1
ATOM 1846 O O . ALA A 1 231 ? -14.452 -8.865 0.799 1.00 94.56 231 ALA A O 1
ATOM 1847 N N . VAL A 1 232 ? -12.235 -9.025 0.497 1.00 95.44 232 VAL A N 1
ATOM 1848 C CA . VAL A 1 232 ? -11.926 -9.298 1.916 1.00 95.44 232 VAL A CA 1
ATOM 1849 C C . VAL A 1 232 ? -12.323 -8.125 2.822 1.00 95.44 232 VAL A C 1
ATOM 1851 O O . VAL A 1 232 ? -12.769 -8.339 3.950 1.00 95.44 232 VAL A O 1
ATOM 1854 N N . GLN A 1 233 ? -12.190 -6.881 2.354 1.00 93.06 233 GLN A N 1
ATOM 1855 C CA . GLN A 1 233 ? -12.619 -5.704 3.112 1.00 93.06 233 GLN A CA 1
ATOM 1856 C C . GLN A 1 233 ? -14.150 -5.612 3.219 1.00 93.06 233 GLN A C 1
ATOM 1858 O O . GLN A 1 233 ? -14.656 -5.370 4.313 1.00 93.06 233 GLN A O 1
ATOM 1863 N N . GLN A 1 234 ? -14.885 -5.884 2.136 1.00 94.00 234 GLN A N 1
ATOM 1864 C CA . GLN A 1 234 ? -16.352 -5.954 2.150 1.00 94.00 234 GLN A CA 1
ATOM 1865 C C . GLN A 1 234 ? -16.870 -7.076 3.062 1.00 94.00 234 GLN A C 1
ATOM 1867 O O . GLN A 1 234 ? -17.823 -6.871 3.813 1.00 94.00 234 GLN A O 1
ATOM 1872 N N . GLU A 1 235 ? -16.225 -8.247 3.061 1.00 95.62 235 GLU A N 1
ATOM 1873 C CA . GLU A 1 235 ? -16.598 -9.352 3.952 1.00 95.62 235 GLU A CA 1
ATOM 1874 C C . GLU A 1 235 ? -16.392 -8.988 5.435 1.00 95.62 235 GLU A C 1
ATOM 1876 O O . GLU A 1 235 ? -17.226 -9.326 6.280 1.00 95.62 235 GLU A O 1
ATOM 1881 N N . LYS A 1 236 ? -15.312 -8.259 5.758 1.00 94.00 236 LYS A N 1
ATOM 1882 C CA . LYS A 1 236 ? -15.070 -7.723 7.107 1.00 94.00 236 LYS A CA 1
ATOM 1883 C C . LYS A 1 236 ? -16.142 -6.714 7.515 1.00 94.00 236 LYS A C 1
ATOM 1885 O O . LYS A 1 236 ? -16.755 -6.911 8.559 1.00 94.00 236 LYS A O 1
ATOM 1890 N N . GLU A 1 237 ? -16.415 -5.708 6.685 1.00 93.12 237 GLU A N 1
ATOM 1891 C CA . GLU A 1 237 ? -17.441 -4.685 6.945 1.00 93.12 237 GLU A CA 1
ATOM 1892 C C . GLU A 1 237 ? -18.829 -5.318 7.155 1.00 93.12 237 GLU A C 1
ATOM 1894 O O . GLU A 1 237 ? -19.563 -4.959 8.078 1.00 93.12 237 GLU A O 1
ATOM 1899 N N . GLN A 1 238 ? -19.180 -6.333 6.358 1.00 94.69 238 GLN A N 1
ATOM 1900 C CA . GLN A 1 238 ? -20.455 -7.035 6.489 1.00 94.69 238 GLN A CA 1
ATOM 1901 C C . GLN A 1 238 ? -20.531 -7.912 7.754 1.00 94.69 238 GLN A C 1
ATOM 1903 O O . GLN A 1 238 ? -21.589 -7.969 8.387 1.00 94.69 238 GLN A O 1
ATOM 1908 N N . LYS A 1 239 ? -19.430 -8.555 8.170 1.00 94.50 239 LYS A N 1
ATOM 1909 C CA . LYS A 1 239 ? -19.336 -9.280 9.454 1.00 94.50 239 LYS A CA 1
ATOM 1910 C C . LYS A 1 239 ? -19.414 -8.337 10.657 1.00 94.50 239 LYS A C 1
ATOM 1912 O O . LYS A 1 239 ? -20.119 -8.629 11.620 1.00 94.50 239 LYS A O 1
ATOM 1917 N N . GLU A 1 240 ? -18.728 -7.202 10.589 1.00 92.69 240 GLU A N 1
ATOM 1918 C CA . GLU A 1 240 ? -18.726 -6.161 11.618 1.00 92.69 240 GLU A CA 1
ATOM 1919 C C . GLU A 1 240 ? -20.129 -5.565 11.799 1.00 92.69 240 GLU A C 1
ATOM 1921 O O . GLU A 1 240 ? -20.659 -5.547 12.911 1.00 92.69 240 GLU A O 1
ATOM 1926 N N . LYS A 1 241 ? -20.806 -5.222 10.696 1.00 94.38 241 LYS A N 1
ATOM 1927 C CA . LYS A 1 241 ? -22.211 -4.797 10.707 1.00 94.38 241 LYS A CA 1
ATOM 1928 C C . LYS A 1 241 ? -23.142 -5.844 11.332 1.00 94.38 241 LYS A C 1
ATOM 1930 O O . LYS A 1 241 ? -23.983 -5.486 12.153 1.00 94.38 241 LYS A O 1
ATOM 1935 N N . GLN A 1 242 ? -22.986 -7.128 10.994 1.00 95.00 242 GLN A N 1
ATOM 1936 C CA . GLN A 1 242 ? -23.781 -8.202 11.607 1.00 95.00 242 GLN A CA 1
ATOM 1937 C C . GLN A 1 242 ? -23.528 -8.345 13.114 1.00 95.00 242 GLN A C 1
ATOM 1939 O O . GLN A 1 242 ? -24.451 -8.690 13.850 1.00 95.00 242 GLN A O 1
ATOM 1944 N N . ASN A 1 243 ? -22.309 -8.088 13.591 1.00 94.81 243 ASN A N 1
ATOM 1945 C CA . ASN A 1 243 ? -22.021 -8.081 15.024 1.00 94.81 243 ASN A CA 1
ATOM 1946 C C . ASN A 1 243 ? -22.668 -6.876 15.720 1.00 94.81 243 ASN A C 1
ATOM 1948 O O . ASN A 1 243 ? -23.335 -7.075 16.732 1.00 94.81 243 ASN A O 1
ATOM 1952 N N . TYR A 1 244 ? -22.589 -5.669 15.149 1.00 92.19 244 TYR A N 1
ATOM 1953 C CA . TYR A 1 244 ? -23.295 -4.500 15.688 1.00 92.19 244 TYR A CA 1
ATOM 1954 C C . TYR A 1 244 ? -24.823 -4.675 15.707 1.00 92.19 244 TYR A C 1
ATOM 1956 O O . TYR A 1 244 ? -25.483 -4.229 16.646 1.00 92.19 244 TYR A O 1
ATOM 1964 N N . GLU A 1 245 ? -25.410 -5.342 14.709 1.00 95.38 245 GLU A N 1
ATOM 1965 C CA . GLU A 1 245 ? -26.847 -5.649 14.691 1.00 95.38 245 GLU A CA 1
ATOM 1966 C C . GLU A 1 245 ? -27.245 -6.659 15.787 1.00 95.38 245 GLU A C 1
ATOM 1968 O O . GLU A 1 245 ? -28.282 -6.468 16.428 1.00 95.38 245 GLU A O 1
ATOM 1973 N N . LYS A 1 246 ? -26.409 -7.672 16.073 1.00 94.75 246 LYS A N 1
ATOM 1974 C CA . LYS A 1 246 ? -26.607 -8.610 17.198 1.00 94.75 246 LYS A CA 1
ATOM 1975 C C . LYS A 1 246 ? -26.449 -7.932 18.555 1.00 94.75 246 LYS A C 1
ATOM 1977 O O . LYS A 1 246 ? -27.355 -8.018 19.376 1.00 94.75 246 LYS A O 1
ATOM 1982 N N . GLU A 1 247 ? -25.342 -7.222 18.777 1.00 93.31 247 GLU A N 1
ATOM 1983 C CA . GLU A 1 247 ? -25.061 -6.558 20.055 1.00 93.31 247 GLU A CA 1
ATOM 1984 C C . GLU A 1 247 ? -26.170 -5.548 20.387 1.00 93.31 247 GLU A C 1
ATOM 1986 O O . GLU A 1 247 ? -26.677 -5.498 21.505 1.00 93.31 247 GLU A O 1
ATOM 1991 N N . ARG A 1 248 ? -26.648 -4.800 19.383 1.00 92.62 248 ARG A N 1
ATOM 1992 C CA . ARG A 1 248 ? -27.799 -3.902 19.532 1.00 92.62 248 ARG A CA 1
ATOM 1993 C C . ARG A 1 248 ? -29.080 -4.644 19.930 1.00 92.62 248 ARG A C 1
ATOM 1995 O O . ARG A 1 248 ? -29.842 -4.109 20.736 1.00 92.62 248 ARG A O 1
ATOM 2002 N N . ALA A 1 249 ? -29.330 -5.840 19.394 1.00 94.44 249 ALA A N 1
ATOM 2003 C CA . ALA A 1 249 ? -30.477 -6.660 19.784 1.00 94.44 249 ALA A CA 1
ATOM 2004 C C . ALA A 1 249 ? -30.352 -7.153 21.240 1.00 94.44 249 ALA A C 1
ATOM 2006 O O . ALA A 1 249 ? -31.305 -7.022 22.015 1.00 94.44 249 ALA A O 1
ATOM 2007 N N . GLU A 1 250 ? -29.168 -7.620 21.644 1.00 95.62 250 GLU A N 1
ATOM 2008 C CA . GLU A 1 250 ? -28.861 -8.014 23.026 1.00 95.62 250 GLU A CA 1
ATOM 2009 C C . GLU A 1 250 ? -29.050 -6.842 24.004 1.00 95.62 250 GLU A C 1
ATOM 2011 O O . GLU A 1 250 ? -29.742 -6.989 25.013 1.00 95.62 250 GLU A O 1
ATOM 2016 N N . TRP A 1 251 ? -28.555 -5.644 23.670 1.00 92.75 251 TRP A N 1
ATOM 2017 C CA . TRP A 1 251 ? -28.803 -4.426 24.450 1.00 92.75 251 TRP A CA 1
ATOM 2018 C C . TRP A 1 251 ? -30.294 -4.071 24.550 1.00 92.75 251 TRP A C 1
ATOM 2020 O O . TRP A 1 251 ? -30.733 -3.605 25.604 1.00 92.75 251 TRP A O 1
ATOM 2030 N N . THR A 1 252 ? -31.104 -4.299 23.506 1.00 95.56 252 THR A N 1
ATOM 2031 C CA . THR A 1 252 ? -32.559 -4.067 23.598 1.00 95.56 252 THR A CA 1
ATOM 2032 C C . THR A 1 252 ? -33.275 -5.076 24.495 1.00 95.56 252 THR A C 1
ATOM 2034 O O . THR A 1 252 ? -34.120 -4.657 25.284 1.00 95.56 252 THR A O 1
ATOM 2037 N N . LEU A 1 253 ? -32.901 -6.360 24.451 1.00 95.56 253 LEU A N 1
ATOM 2038 C CA . LEU A 1 253 ? -33.423 -7.383 25.368 1.00 95.56 253 LEU A CA 1
ATOM 2039 C C . LEU A 1 253 ? -33.043 -7.073 26.818 1.00 95.56 253 LEU A C 1
ATOM 2041 O O . LEU A 1 253 ? -33.905 -7.029 27.691 1.00 95.56 253 LEU A O 1
ATOM 2045 N N . LYS A 1 254 ? -31.769 -6.758 27.069 1.00 94.88 254 LYS A N 1
ATOM 2046 C CA . LYS A 1 254 ? -31.271 -6.443 28.415 1.00 94.88 254 LYS A CA 1
ATOM 2047 C C . LYS A 1 254 ? -31.899 -5.171 28.990 1.00 94.88 254 LYS A C 1
ATOM 2049 O O . LYS A 1 254 ? -32.116 -5.064 30.193 1.00 94.88 254 LYS A O 1
ATOM 2054 N N . ARG A 1 255 ? -32.270 -4.213 28.131 1.00 95.00 255 ARG A N 1
ATOM 2055 C CA . ARG A 1 255 ? -33.063 -3.041 28.532 1.00 95.00 255 ARG A CA 1
ATOM 2056 C C . ARG A 1 255 ? -34.496 -3.415 28.929 1.00 95.00 255 ARG A C 1
ATOM 2058 O O . ARG A 1 255 ? -34.988 -2.863 29.907 1.00 95.00 255 ARG A O 1
ATOM 2065 N N . GLN A 1 256 ? -35.145 -4.337 28.215 1.00 96.00 256 GLN A N 1
ATOM 2066 C CA . GLN A 1 256 ? -36.480 -4.838 28.576 1.00 96.00 256 GLN A CA 1
ATOM 2067 C C . GLN A 1 256 ? -36.452 -5.618 29.899 1.00 96.00 256 GLN A C 1
ATOM 2069 O O . GLN A 1 256 ? -37.299 -5.383 30.754 1.00 96.00 256 GLN A O 1
ATOM 2074 N N . GLU A 1 257 ? -35.441 -6.466 30.104 1.00 95.31 257 GLU A N 1
ATOM 2075 C CA . GLU A 1 257 ? -35.191 -7.182 31.364 1.00 95.31 257 GLU A CA 1
ATOM 2076 C C . GLU A 1 257 ? -35.029 -6.206 32.545 1.00 95.31 257 GLU A C 1
ATOM 2078 O O . GLU A 1 257 ? -35.703 -6.343 33.564 1.00 95.31 257 GLU A O 1
ATOM 2083 N N . ILE A 1 258 ? -34.221 -5.148 32.387 1.00 92.38 258 ILE A N 1
ATOM 2084 C CA . ILE A 1 258 ? -34.072 -4.091 33.404 1.00 92.38 258 ILE A CA 1
ATOM 2085 C C . ILE A 1 258 ? -35.406 -3.382 33.692 1.00 92.38 258 ILE A C 1
ATOM 2087 O O . ILE A 1 258 ? -35.690 -3.086 34.851 1.00 92.38 258 ILE A O 1
ATOM 2091 N N . GLN A 1 259 ? -36.239 -3.123 32.678 1.00 95.25 259 GLN A N 1
ATOM 2092 C CA . GLN A 1 259 ? -37.558 -2.508 32.879 1.00 95.25 259 GLN A CA 1
ATOM 2093 C C . GLN A 1 259 ? -38.519 -3.435 33.641 1.00 95.25 259 GLN A C 1
ATOM 2095 O O . GLN A 1 259 ? -39.180 -2.977 34.569 1.00 95.25 259 GLN A O 1
ATOM 2100 N N . GLN A 1 260 ? -38.540 -4.733 33.323 1.00 94.69 260 GLN A N 1
ATOM 2101 C CA . GLN A 1 260 ? -39.335 -5.731 34.051 1.00 94.69 260 GLN A CA 1
ATOM 2102 C C . GLN A 1 260 ? -38.878 -5.869 35.510 1.00 94.69 260 GLN A C 1
ATOM 2104 O O . GLN A 1 260 ? -39.703 -5.896 36.420 1.00 94.69 260 GLN A O 1
ATOM 2109 N N . LEU A 1 261 ? -37.565 -5.887 35.761 1.00 93.50 261 LEU A N 1
ATOM 2110 C CA . LEU A 1 261 ? -37.018 -5.909 37.121 1.00 93.50 261 LEU A CA 1
ATOM 2111 C C . LEU A 1 261 ? -37.364 -4.631 37.903 1.00 93.50 261 LEU A C 1
ATOM 2113 O O . LEU A 1 261 ? -37.662 -4.713 39.092 1.00 93.50 261 LEU A O 1
ATOM 2117 N N . GLN A 1 262 ? -37.378 -3.460 37.258 1.00 93.31 262 GLN A N 1
ATOM 2118 C CA . GLN A 1 262 ? -37.820 -2.206 37.883 1.00 93.31 262 GLN A CA 1
ATOM 2119 C C . GLN A 1 262 ? -39.312 -2.229 38.253 1.00 93.31 262 GLN A C 1
ATOM 2121 O O . GLN A 1 262 ? -39.667 -1.763 39.335 1.00 93.31 262 GLN A O 1
ATOM 2126 N N . GLU A 1 263 ? -40.165 -2.798 37.400 1.00 94.56 263 GLU A N 1
ATOM 2127 C CA . GLU A 1 263 ? -41.602 -2.964 37.653 1.00 94.56 263 GLU A CA 1
ATOM 2128 C C . GLU A 1 263 ? -41.863 -3.934 38.821 1.00 94.56 263 GLU A C 1
ATOM 2130 O O . GLU A 1 263 ? -42.568 -3.584 39.767 1.00 94.56 263 GLU A O 1
ATOM 2135 N N . VAL A 1 264 ? -41.190 -5.092 38.842 1.00 95.62 264 VAL A N 1
ATOM 2136 C CA . VAL A 1 264 ? -41.259 -6.061 39.954 1.00 95.62 264 VAL A CA 1
ATOM 2137 C C . VAL A 1 264 ? -40.732 -5.468 41.268 1.00 95.62 264 VAL A C 1
ATOM 2139 O O . VAL A 1 264 ? -41.314 -5.698 42.325 1.00 95.62 264 VAL A O 1
ATOM 2142 N N . ILE A 1 265 ? -39.662 -4.664 41.236 1.00 92.75 265 ILE A N 1
ATOM 2143 C CA . ILE A 1 265 ? -39.152 -3.968 42.432 1.00 92.75 265 ILE A CA 1
ATOM 2144 C C . ILE A 1 265 ? -40.147 -2.910 42.938 1.00 92.75 265 ILE A C 1
ATOM 2146 O O . ILE A 1 265 ? -40.208 -2.675 44.146 1.00 92.75 265 ILE A O 1
ATOM 2150 N N . ALA A 1 266 ? -40.922 -2.269 42.059 1.00 94.25 266 ALA A N 1
ATOM 2151 C CA . ALA A 1 266 ? -41.958 -1.318 42.461 1.00 94.25 266 ALA A CA 1
ATOM 2152 C C . ALA A 1 266 ? -43.153 -2.025 43.127 1.00 94.25 266 ALA A C 1
ATOM 2154 O O . ALA A 1 266 ? -43.545 -1.633 44.227 1.00 94.25 266 ALA A O 1
ATOM 2155 N N . ASP A 1 267 ? -43.661 -3.101 42.519 1.00 94.62 267 ASP A N 1
ATOM 2156 C CA . ASP A 1 267 ? -44.745 -3.932 43.064 1.00 94.62 267 ASP A CA 1
ATOM 2157 C C . ASP A 1 267 ? -44.363 -4.551 44.422 1.00 94.62 267 ASP A C 1
ATOM 2159 O O . ASP A 1 267 ? -45.058 -4.359 45.420 1.00 94.62 267 ASP A O 1
ATOM 2163 N N . LEU A 1 268 ? -43.185 -5.179 44.525 1.00 92.06 268 LEU A N 1
ATOM 2164 C CA . LEU A 1 268 ? -42.698 -5.734 45.795 1.00 92.06 268 LEU A CA 1
ATOM 2165 C C . LEU A 1 268 ? -42.537 -4.668 46.890 1.00 92.06 268 LEU A C 1
ATOM 2167 O O . LEU A 1 268 ? -42.806 -4.955 48.056 1.00 92.06 268 LEU A O 1
ATOM 2171 N N . LYS A 1 269 ? -42.139 -3.435 46.546 1.00 91.56 269 LYS A N 1
ATOM 2172 C CA . LYS A 1 269 ? -42.085 -2.320 47.508 1.00 91.56 269 LYS A CA 1
ATOM 2173 C C . LYS A 1 269 ? -43.474 -1.881 47.965 1.00 91.56 269 LYS A C 1
ATOM 2175 O O . LYS A 1 269 ? -43.635 -1.598 49.150 1.00 91.56 269 LYS A O 1
ATOM 2180 N N . GLN A 1 270 ? -44.464 -1.853 47.072 1.00 93.06 270 GLN A N 1
ATOM 2181 C CA . GLN A 1 270 ? -45.848 -1.567 47.449 1.00 93.06 270 GLN A CA 1
ATOM 2182 C C . GLN A 1 270 ? -46.398 -2.659 48.380 1.00 93.06 270 GLN A C 1
ATOM 2184 O O . GLN A 1 270 ? -46.863 -2.347 49.473 1.00 93.06 270 GLN A O 1
ATOM 2189 N N . GLN A 1 271 ? -46.262 -3.934 48.008 1.00 91.25 271 GLN A N 1
ATOM 2190 C CA . GLN A 1 271 ? -46.720 -5.065 48.825 1.00 91.25 271 GLN A CA 1
ATOM 2191 C C . GLN A 1 271 ? -46.036 -5.130 50.200 1.00 91.25 271 GLN A C 1
ATOM 2193 O O . GLN A 1 271 ? -46.654 -5.555 51.179 1.00 91.25 271 GLN A O 1
ATOM 2198 N N . LEU A 1 272 ? -44.764 -4.724 50.292 1.00 88.75 272 LEU A N 1
ATOM 2199 C CA . LEU A 1 272 ? -44.039 -4.641 51.560 1.00 88.75 272 LEU A CA 1
ATOM 2200 C C . LEU A 1 272 ? -44.586 -3.500 52.429 1.00 88.75 272 LEU A C 1
ATOM 2202 O O . LEU A 1 272 ? -44.878 -3.740 53.597 1.00 88.75 272 LEU A O 1
ATOM 2206 N N . ALA A 1 273 ? -44.818 -2.311 51.863 1.00 88.94 273 ALA A N 1
ATOM 2207 C CA . ALA A 1 273 ? -45.423 -1.187 52.581 1.00 88.94 273 ALA A CA 1
ATOM 2208 C C . ALA A 1 273 ? -46.853 -1.500 53.071 1.00 88.94 273 ALA A C 1
ATOM 2210 O O . ALA A 1 273 ? -47.172 -1.250 54.232 1.00 88.94 273 ALA A O 1
ATOM 2211 N N . GLU A 1 274 ? -47.690 -2.121 52.232 1.00 88.06 274 GLU A N 1
ATOM 2212 C CA . GLU A 1 274 ? -49.033 -2.584 52.615 1.00 88.06 274 GLU A CA 1
ATOM 2213 C C . GLU A 1 274 ? -48.976 -3.604 53.767 1.00 88.06 274 GLU A C 1
ATOM 2215 O O . GLU A 1 274 ? -49.784 -3.549 54.698 1.00 88.06 274 GLU A O 1
ATOM 2220 N N . LYS A 1 275 ? -47.993 -4.516 53.756 1.00 85.25 275 LYS A N 1
ATOM 2221 C CA . LYS A 1 275 ? -47.795 -5.492 54.837 1.00 85.25 275 LYS A CA 1
ATOM 2222 C C . LYS A 1 275 ? -47.205 -4.890 56.108 1.00 85.25 275 LYS A C 1
ATOM 2224 O O . LYS A 1 275 ? -47.601 -5.331 57.183 1.00 85.25 275 LYS A O 1
ATOM 2229 N N . GLU A 1 276 ? -46.328 -3.891 56.029 1.00 83.62 276 GLU A N 1
ATOM 2230 C CA . GLU A 1 276 ? -45.877 -3.148 57.213 1.00 83.62 276 GLU A CA 1
ATOM 2231 C C . GLU A 1 276 ? -47.030 -2.341 57.835 1.00 83.62 276 GLU A C 1
ATOM 2233 O O . GLU A 1 276 ? -47.175 -2.342 59.058 1.00 83.62 276 GLU A O 1
ATOM 2238 N N . GLU A 1 277 ? -47.916 -1.741 57.029 1.00 82.88 277 GLU A N 1
ATOM 2239 C CA . GLU A 1 277 ? -49.108 -1.044 57.534 1.00 82.88 277 GLU A CA 1
ATOM 2240 C C . GLU A 1 277 ? -50.119 -2.013 58.181 1.00 82.88 277 GLU A C 1
ATOM 2242 O O . GLU A 1 277 ? -50.714 -1.701 59.216 1.00 82.88 277 GLU A O 1
ATOM 2247 N N . LEU A 1 278 ? -50.307 -3.208 57.609 1.00 79.56 278 LEU A N 1
ATOM 2248 C CA . LEU A 1 278 ? -51.137 -4.264 58.201 1.00 79.56 278 LEU A CA 1
ATOM 2249 C C . LEU A 1 278 ? -50.520 -4.831 59.488 1.00 79.56 278 LEU A C 1
ATOM 2251 O O . LEU A 1 278 ? -51.234 -4.989 60.478 1.00 79.56 278 LEU A O 1
ATOM 2255 N N . ALA A 1 279 ? -49.209 -5.083 59.512 1.00 75.06 279 ALA A N 1
ATOM 2256 C CA . ALA A 1 279 ? -48.504 -5.545 60.705 1.00 75.06 279 ALA A CA 1
ATOM 2257 C C . ALA A 1 279 ? -48.612 -4.520 61.844 1.00 75.06 279 ALA A C 1
ATOM 2259 O O . ALA A 1 279 ? -49.016 -4.881 62.946 1.00 75.06 279 ALA A O 1
ATOM 2260 N N . ALA A 1 280 ? -48.376 -3.233 61.563 1.00 72.12 280 ALA A N 1
ATOM 2261 C CA . ALA A 1 280 ? -48.510 -2.155 62.544 1.00 72.12 280 ALA A CA 1
ATOM 2262 C C . ALA A 1 280 ? -49.927 -2.048 63.146 1.00 72.12 280 ALA A C 1
ATOM 2264 O O . ALA A 1 280 ? -50.072 -1.667 64.308 1.00 72.12 280 ALA A O 1
ATOM 2265 N N . LYS A 1 281 ? -50.973 -2.415 62.390 1.00 67.88 281 LYS A N 1
ATOM 2266 C CA . LYS A 1 281 ? -52.360 -2.481 62.886 1.00 67.88 281 LYS A CA 1
ATOM 2267 C C . LYS A 1 281 ? -52.616 -3.707 63.771 1.00 67.88 281 LYS A C 1
ATOM 2269 O O . LYS A 1 281 ? -53.332 -3.580 64.758 1.00 67.88 281 LYS A O 1
ATOM 2274 N N . VAL A 1 282 ? -52.034 -4.866 63.451 1.00 64.88 282 VAL A N 1
ATOM 2275 C CA . VAL A 1 282 ? -52.190 -6.112 64.234 1.00 64.88 282 VAL A CA 1
ATOM 2276 C C . VAL A 1 282 ? -51.371 -6.079 65.531 1.00 64.88 282 VAL A C 1
ATOM 2278 O O . VAL A 1 282 ? -51.864 -6.483 66.583 1.00 64.88 282 VAL A O 1
ATOM 2281 N N . SER A 1 283 ? -50.158 -5.518 65.507 1.00 57.06 283 SER A N 1
ATOM 2282 C CA . SER A 1 283 ? -49.319 -5.334 66.704 1.00 57.06 283 SER A CA 1
ATOM 2283 C C . SER A 1 283 ? -49.943 -4.422 67.770 1.00 57.06 283 SER A C 1
ATOM 2285 O O . SER A 1 283 ? -49.457 -4.384 68.897 1.00 57.06 283 SER A O 1
ATOM 2287 N N . ALA A 1 284 ? -51.013 -3.691 67.443 1.00 55.97 284 ALA A N 1
ATOM 2288 C CA . ALA A 1 284 ? -51.733 -2.835 68.381 1.00 55.97 284 ALA A CA 1
ATOM 2289 C C . ALA A 1 284 ? -52.840 -3.559 69.180 1.00 55.97 284 ALA A C 1
ATOM 2291 O O . ALA A 1 284 ? -53.406 -2.943 70.084 1.00 55.97 284 ALA A O 1
ATOM 2292 N N . SER A 1 285 ? -53.185 -4.818 68.856 1.00 53.34 285 SER A N 1
ATOM 2293 C CA . SER A 1 285 ? -54.385 -5.479 69.401 1.00 53.34 285 SER A CA 1
ATOM 2294 C C . SER A 1 285 ? -54.164 -6.701 70.299 1.00 53.34 285 SER A C 1
ATOM 2296 O O . SER A 1 285 ? -55.024 -6.946 71.143 1.00 53.34 285 SER A O 1
ATOM 2298 N N . GLU A 1 286 ? -53.071 -7.465 70.169 1.00 50.19 286 GLU A N 1
ATOM 2299 C CA . GLU A 1 286 ? -52.900 -8.718 70.933 1.00 50.19 286 GLU A CA 1
ATOM 2300 C C . GLU A 1 286 ? -51.513 -8.896 71.567 1.00 50.19 286 GLU A C 1
ATOM 2302 O O . GLU A 1 286 ? -50.476 -8.772 70.921 1.00 50.19 286 GLU A O 1
ATOM 2307 N N . SER A 1 287 ? -51.517 -9.255 72.854 1.00 59.12 287 SER A N 1
ATOM 2308 C CA . SER A 1 287 ? -50.337 -9.626 73.638 1.00 59.12 287 SER A CA 1
ATOM 2309 C C . SER A 1 287 ? -50.122 -11.140 73.566 1.00 59.12 287 SER A C 1
ATOM 2311 O O . SER A 1 287 ? -50.652 -11.869 74.404 1.00 59.12 287 SER A O 1
ATOM 2313 N N . ASN A 1 288 ? -49.329 -11.605 72.600 1.00 57.66 288 ASN A N 1
ATOM 2314 C CA . ASN A 1 288 ? -48.921 -13.008 72.475 1.00 57.66 288 ASN A CA 1
ATOM 2315 C C . ASN A 1 288 ? -47.395 -13.140 72.362 1.00 57.66 288 ASN A C 1
ATOM 2317 O O . ASN A 1 288 ? -46.727 -12.293 71.772 1.00 57.66 288 ASN A O 1
ATOM 2321 N N . GLU A 1 289 ? -46.846 -14.222 72.912 1.00 63.91 289 GLU A N 1
ATOM 2322 C CA . GLU A 1 289 ? -45.396 -14.464 73.010 1.00 63.91 289 GLU A CA 1
ATOM 2323 C C . GLU A 1 289 ? -44.741 -14.624 71.619 1.00 63.91 289 GLU A C 1
ATOM 2325 O O . GLU A 1 289 ? -43.647 -14.114 71.379 1.00 63.91 289 GLU A O 1
ATOM 2330 N N . GLU A 1 290 ? -45.480 -15.175 70.647 1.00 69.38 290 GLU A N 1
ATOM 2331 C CA . GLU A 1 290 ? -45.095 -15.211 69.226 1.00 69.38 290 GLU A CA 1
ATOM 2332 C C . GLU A 1 290 ? -44.888 -13.812 68.616 1.00 69.38 290 GLU A C 1
ATOM 2334 O O . GLU A 1 290 ? -44.047 -13.648 67.734 1.00 69.38 290 GLU A O 1
ATOM 2339 N N . VAL A 1 291 ? -45.607 -12.780 69.081 1.00 75.19 291 VAL A N 1
ATOM 2340 C CA . VAL A 1 291 ? -45.433 -11.400 68.585 1.00 75.19 291 VAL A CA 1
ATOM 2341 C C . VAL A 1 291 ? -44.074 -10.850 69.023 1.00 75.19 291 VAL A C 1
ATOM 2343 O O . VAL A 1 291 ? -43.408 -10.179 68.237 1.00 75.19 291 VAL A O 1
ATOM 2346 N N . ALA A 1 292 ? -43.616 -11.198 70.230 1.00 76.56 292 ALA A N 1
ATOM 2347 C CA . ALA A 1 292 ? -42.289 -10.828 70.716 1.00 76.56 292 ALA A CA 1
ATOM 2348 C C . ALA A 1 292 ? -41.172 -11.562 69.951 1.00 76.56 292 ALA A C 1
ATOM 2350 O O . ALA A 1 292 ? -40.194 -10.926 69.554 1.00 76.56 292 ALA A O 1
ATOM 2351 N N . GLU A 1 293 ? -41.327 -12.863 69.665 1.00 82.06 293 GLU A N 1
ATOM 2352 C CA . GLU A 1 293 ? -40.375 -13.593 68.810 1.00 82.06 293 GLU A CA 1
ATOM 2353 C C . GLU A 1 293 ? -40.334 -13.034 67.378 1.00 82.06 293 GLU A C 1
ATOM 2355 O O . GLU A 1 293 ? -39.254 -12.866 66.803 1.00 82.06 293 GLU A O 1
ATOM 2360 N N . LEU A 1 294 ? -41.492 -12.699 66.799 1.00 82.19 294 LEU A N 1
ATOM 2361 C CA . LEU A 1 294 ? -41.580 -12.088 65.472 1.00 82.19 294 LEU A CA 1
ATOM 2362 C C . LEU A 1 294 ? -40.964 -10.684 65.446 1.00 82.19 294 LEU A C 1
ATOM 2364 O O . LEU A 1 294 ? -40.247 -10.374 64.497 1.00 82.19 294 LEU A O 1
ATOM 2368 N N . GLN A 1 295 ? -41.165 -9.857 66.478 1.00 82.12 295 GLN A N 1
ATOM 2369 C CA . GLN A 1 295 ? -40.510 -8.549 66.581 1.00 82.12 295 GLN A CA 1
ATOM 2370 C C . GLN A 1 295 ? -38.990 -8.681 66.707 1.00 82.12 295 GLN A C 1
ATOM 2372 O O . GLN A 1 295 ? -38.283 -8.060 65.917 1.00 82.12 295 GLN A O 1
ATOM 2377 N N . ALA A 1 296 ? -38.482 -9.554 67.583 1.00 85.81 296 ALA A N 1
ATOM 2378 C CA . ALA A 1 296 ? -37.043 -9.812 67.695 1.00 85.81 296 ALA A CA 1
ATOM 2379 C C . ALA A 1 296 ? -36.435 -10.304 66.365 1.00 85.81 296 ALA A C 1
ATOM 2381 O O . ALA A 1 296 ? -35.303 -9.968 66.018 1.00 85.81 296 ALA A O 1
ATOM 2382 N N . LYS A 1 297 ? -37.201 -11.068 65.574 1.00 90.06 297 LYS A N 1
ATOM 2383 C CA . LYS A 1 297 ? -36.781 -11.540 64.248 1.00 90.06 297 LYS A CA 1
ATOM 2384 C C . LYS A 1 297 ? -36.853 -10.457 63.168 1.00 90.06 297 LYS A C 1
ATOM 2386 O O . LYS A 1 297 ? -36.007 -10.448 62.279 1.00 90.06 297 LYS A O 1
ATOM 2391 N N . ILE A 1 298 ? -37.811 -9.533 63.250 1.00 87.44 298 ILE A N 1
ATOM 2392 C CA . ILE A 1 298 ? -37.880 -8.331 62.402 1.00 87.44 298 ILE A CA 1
ATOM 2393 C C . ILE A 1 298 ? -36.722 -7.378 62.724 1.00 87.44 298 ILE A C 1
ATOM 2395 O O . ILE A 1 298 ? -36.141 -6.807 61.806 1.00 87.44 298 ILE A O 1
ATOM 2399 N N . GLU A 1 299 ? -36.353 -7.226 63.996 1.00 89.50 299 GLU A N 1
ATOM 2400 C CA . GLU A 1 299 ? -35.202 -6.420 64.417 1.00 89.50 299 GLU A CA 1
ATOM 2401 C C . GLU A 1 299 ? -33.888 -7.041 63.931 1.00 89.50 299 GLU A C 1
ATOM 2403 O O . GLU A 1 299 ? -33.126 -6.355 63.254 1.00 89.50 299 GLU A O 1
ATOM 2408 N N . ALA A 1 300 ? -33.680 -8.349 64.119 1.00 92.06 300 ALA A N 1
ATOM 2409 C CA . ALA A 1 300 ? -32.517 -9.055 63.573 1.00 92.06 300 ALA A CA 1
ATOM 2410 C C . ALA A 1 300 ? -32.415 -8.948 62.035 1.00 92.06 300 ALA A C 1
ATOM 2412 O O . ALA A 1 300 ? -31.333 -8.708 61.504 1.00 92.06 300 ALA A O 1
ATOM 2413 N N . LEU A 1 301 ? -33.537 -9.060 61.310 1.00 91.38 301 LEU A N 1
ATOM 2414 C CA . LEU A 1 301 ? -33.569 -8.869 59.852 1.00 91.38 301 LEU A CA 1
ATOM 2415 C C . LEU A 1 301 ? -33.339 -7.407 59.433 1.00 91.38 301 LEU A C 1
ATOM 2417 O O . LEU A 1 301 ? -32.816 -7.165 58.346 1.00 91.38 301 LEU A O 1
ATOM 2421 N N . ARG A 1 302 ? -33.705 -6.422 60.264 1.00 90.75 302 ARG A N 1
ATOM 2422 C CA . ARG A 1 302 ? -33.398 -5.002 60.023 1.00 90.75 302 ARG A CA 1
ATOM 2423 C C . ARG A 1 302 ? -31.926 -4.689 60.286 1.00 90.75 302 ARG A C 1
ATOM 2425 O O . ARG A 1 302 ? -31.346 -3.946 59.500 1.00 90.75 302 ARG A O 1
ATOM 2432 N N . GLU A 1 303 ? -31.310 -5.285 61.308 1.00 93.12 303 GLU A N 1
ATOM 2433 C CA . GLU A 1 303 ? -29.857 -5.216 61.519 1.00 93.12 303 GLU A CA 1
ATOM 2434 C C . GLU A 1 303 ? -29.094 -5.875 60.359 1.00 93.12 303 GLU A C 1
ATOM 2436 O O . GLU A 1 303 ? -28.208 -5.246 59.783 1.00 93.12 303 GLU A O 1
ATOM 2441 N N . GLU A 1 304 ? -29.479 -7.089 59.945 1.00 93.62 304 GLU A N 1
ATOM 2442 C CA . GLU A 1 304 ? -28.867 -7.788 58.804 1.00 93.62 304 GLU A CA 1
ATOM 2443 C C . GLU A 1 304 ? -28.974 -6.955 57.516 1.00 93.62 304 GLU A C 1
ATOM 2445 O O . GLU A 1 304 ? -27.964 -6.688 56.864 1.00 93.62 304 GLU A O 1
ATOM 2450 N N . ASN A 1 305 ? -30.166 -6.447 57.187 1.00 92.94 305 ASN A N 1
ATOM 2451 C CA . ASN A 1 305 ? -30.382 -5.609 56.005 1.00 92.94 305 ASN A CA 1
ATOM 2452 C C . ASN A 1 305 ? -29.583 -4.290 56.073 1.00 92.94 305 ASN A C 1
ATOM 2454 O O . ASN A 1 305 ? -28.975 -3.892 55.082 1.00 92.94 305 ASN A O 1
ATOM 2458 N N . ALA A 1 306 ? -29.480 -3.655 57.248 1.00 93.25 306 ALA A N 1
ATOM 2459 C CA . ALA A 1 306 ? -28.628 -2.480 57.436 1.00 93.25 306 ALA A CA 1
ATOM 2460 C C . ALA A 1 306 ? -27.134 -2.798 57.228 1.00 93.25 306 ALA A C 1
ATOM 2462 O O . ALA A 1 306 ? -26.431 -2.018 56.584 1.00 93.25 306 ALA A O 1
ATOM 2463 N N . THR A 1 307 ? -26.641 -3.952 57.701 1.00 94.06 307 THR A N 1
ATOM 2464 C CA . THR A 1 307 ? -25.252 -4.371 57.434 1.00 94.06 307 THR A CA 1
ATOM 2465 C C . THR A 1 307 ? -25.008 -4.667 55.954 1.00 94.06 307 THR A C 1
ATOM 2467 O O . THR A 1 307 ? -24.026 -4.178 55.399 1.00 94.06 307 THR A O 1
ATOM 2470 N N . LEU A 1 308 ? -25.931 -5.361 55.281 1.00 94.12 308 LEU A N 1
ATOM 2471 C CA . LEU A 1 308 ? -25.856 -5.636 53.842 1.00 94.12 308 LEU A CA 1
ATOM 2472 C C . LEU A 1 308 ? -25.927 -4.355 52.999 1.00 94.12 308 LEU A C 1
ATOM 2474 O O . LEU A 1 308 ? -25.282 -4.270 51.955 1.00 94.12 308 LEU A O 1
ATOM 2478 N N . GLN A 1 309 ? -26.676 -3.342 53.443 1.00 95.38 309 GLN A N 1
ATOM 2479 C CA . GLN A 1 309 ? -26.713 -2.039 52.784 1.00 95.38 309 GLN A CA 1
ATOM 2480 C C . GLN A 1 309 ? -25.361 -1.314 52.898 1.00 95.38 309 GLN A C 1
ATOM 2482 O O . GLN A 1 309 ? -24.863 -0.807 51.893 1.00 95.38 309 GLN A O 1
ATOM 2487 N N . ILE A 1 310 ? -24.725 -1.341 54.075 1.00 95.50 310 ILE A N 1
ATOM 2488 C CA . ILE A 1 310 ? -23.378 -0.784 54.288 1.00 95.50 310 ILE A CA 1
ATOM 2489 C C . ILE A 1 310 ? -22.326 -1.531 53.449 1.00 95.50 310 ILE A C 1
ATOM 2491 O O . ILE A 1 310 ? -21.488 -0.888 52.817 1.00 95.50 310 ILE A O 1
ATOM 2495 N N . GLU A 1 311 ? -22.371 -2.867 53.389 1.00 95.31 311 GLU A N 1
ATOM 2496 C CA . GLU A 1 311 ? -21.475 -3.655 52.525 1.00 95.31 311 GLU A CA 1
ATOM 2497 C C . GLU A 1 311 ? -21.685 -3.325 51.037 1.00 95.31 311 GLU A C 1
ATOM 2499 O O . GLU A 1 311 ? -20.721 -3.164 50.294 1.00 95.31 311 GLU A O 1
ATOM 2504 N N . ASN A 1 312 ? -22.931 -3.143 50.591 1.00 94.12 312 ASN A N 1
ATOM 2505 C CA . ASN A 1 312 ? -23.249 -2.769 49.210 1.00 94.12 312 ASN A CA 1
ATOM 2506 C C . ASN A 1 312 ? -22.728 -1.360 48.851 1.00 94.12 312 ASN A C 1
ATOM 2508 O O . ASN A 1 312 ? -22.163 -1.167 47.774 1.00 94.12 312 ASN A O 1
ATOM 2512 N N . GLU A 1 313 ? -22.838 -0.387 49.759 1.00 94.69 313 GLU A N 1
ATOM 2513 C CA . GLU A 1 313 ? -22.246 0.951 49.592 1.00 94.69 313 GLU A CA 1
ATOM 2514 C C . GLU A 1 313 ? -20.702 0.897 49.545 1.00 94.69 313 GLU A C 1
ATOM 2516 O O . GLU A 1 313 ? -20.078 1.594 48.734 1.00 94.69 313 GLU A O 1
ATOM 2521 N N . GLN A 1 314 ? -20.072 0.013 50.329 1.00 94.88 314 GLN A N 1
ATOM 2522 C CA . GLN A 1 314 ? -18.627 -0.244 50.261 1.00 94.88 314 GLN A CA 1
ATOM 2523 C C . GLN A 1 314 ? -18.223 -0.881 48.923 1.00 94.88 314 GLN A C 1
ATOM 2525 O O . GLN A 1 314 ? -17.343 -0.348 48.248 1.00 94.88 314 GLN A O 1
ATOM 2530 N N . PHE A 1 315 ? -18.904 -1.938 48.469 1.00 94.88 315 PHE A N 1
ATOM 2531 C CA . PHE A 1 315 ? -18.615 -2.571 47.176 1.00 94.88 315 PHE A CA 1
ATOM 2532 C C . PHE A 1 315 ? -18.834 -1.618 45.993 1.00 94.88 315 PHE A C 1
ATOM 2534 O O . PHE A 1 315 ? -18.027 -1.606 45.065 1.00 94.88 315 PHE A O 1
ATOM 2541 N N . GLN A 1 316 ? -19.872 -0.775 46.016 1.00 93.00 316 GLN A N 1
ATOM 2542 C CA . GLN A 1 316 ? -20.061 0.266 44.997 1.00 93.00 316 GLN A CA 1
ATOM 2543 C C . GLN A 1 316 ? -18.903 1.275 44.992 1.00 93.00 316 GLN A C 1
ATOM 2545 O O . GLN A 1 316 ? -18.455 1.688 43.918 1.00 93.00 316 GLN A O 1
ATOM 2550 N N . THR A 1 317 ? -18.377 1.624 46.170 1.00 94.00 317 THR A N 1
ATOM 2551 C CA . THR A 1 317 ? -17.201 2.492 46.304 1.00 94.00 317 THR A CA 1
ATOM 2552 C C . THR A 1 317 ? -15.954 1.819 45.722 1.00 94.00 317 THR A C 1
ATOM 2554 O O . THR A 1 317 ? -15.344 2.388 44.815 1.00 94.00 317 THR A O 1
ATOM 2557 N N . GLU A 1 318 ? -15.628 0.588 46.132 1.00 95.62 318 GLU A N 1
ATOM 2558 C CA . GLU A 1 318 ? -14.486 -0.184 45.609 1.00 95.62 318 GLU A CA 1
ATOM 2559 C C . GLU A 1 318 ? -14.557 -0.373 44.084 1.00 95.62 318 GLU A C 1
ATOM 2561 O O . GLU A 1 318 ? -13.578 -0.132 43.374 1.00 95.62 318 GLU A O 1
ATOM 2566 N N . ILE A 1 319 ? -15.729 -0.733 43.549 1.00 94.62 319 ILE A N 1
ATOM 2567 C CA . ILE A 1 319 ? -15.956 -0.864 42.102 1.00 94.62 319 ILE A CA 1
ATOM 2568 C C . ILE A 1 319 ? -15.714 0.478 41.396 1.00 94.62 319 ILE A C 1
ATOM 2570 O O . ILE A 1 319 ? -15.092 0.506 40.331 1.00 94.62 319 ILE A O 1
ATOM 2574 N N . SER A 1 320 ? -16.149 1.600 41.979 1.00 96.00 320 SER A N 1
ATOM 2575 C CA . SER A 1 320 ? -15.904 2.928 41.405 1.00 96.00 320 SER A CA 1
ATOM 2576 C C . SER A 1 320 ? -14.411 3.286 41.376 1.00 96.00 320 SER A C 1
ATOM 2578 O O . SER A 1 320 ? -13.928 3.810 40.368 1.00 96.00 320 SER A O 1
ATOM 2580 N N . GLU A 1 321 ? -13.652 2.933 42.418 1.00 95.38 321 GLU A N 1
ATOM 2581 C CA . GLU A 1 321 ? -12.204 3.149 42.475 1.00 95.38 321 GLU A CA 1
ATOM 2582 C C . GLU A 1 321 ? -11.461 2.282 41.453 1.00 95.38 321 GLU A C 1
ATOM 2584 O O . GLU A 1 321 ? -10.615 2.795 40.714 1.00 95.38 321 GLU A O 1
ATOM 2589 N N . VAL A 1 322 ? -11.826 1.000 41.330 1.00 96.75 322 VAL A N 1
ATOM 2590 C CA . VAL A 1 322 ? -11.268 0.078 40.327 1.00 96.75 322 VAL A CA 1
ATOM 2591 C C . VAL A 1 322 ? -11.567 0.561 38.905 1.00 96.75 322 VAL A C 1
ATOM 2593 O O . VAL A 1 322 ? -10.664 0.574 38.067 1.00 96.75 322 VAL A O 1
ATOM 2596 N N . LEU A 1 323 ? -12.785 1.038 38.621 1.00 95.00 323 LEU A N 1
ATOM 2597 C CA . LEU A 1 323 ? -13.142 1.610 37.316 1.00 95.00 323 LEU A CA 1
ATOM 2598 C C . LEU A 1 323 ? -12.356 2.896 37.008 1.00 95.00 323 LEU A C 1
ATOM 2600 O O . LEU A 1 323 ? -11.876 3.079 35.885 1.00 95.00 323 LEU A O 1
ATOM 2604 N N . VAL A 1 324 ? -12.168 3.779 37.995 1.00 95.75 324 VAL A N 1
ATOM 2605 C CA . VAL A 1 324 ? -11.342 4.989 37.846 1.00 95.75 324 VAL A CA 1
ATOM 2606 C C . VAL A 1 324 ? -9.865 4.631 37.642 1.00 95.75 324 VAL A C 1
ATOM 2608 O O . VAL A 1 324 ? -9.206 5.247 36.799 1.00 95.75 324 VAL A O 1
ATOM 2611 N N . PHE A 1 325 ? -9.340 3.629 38.349 1.00 96.38 325 PHE A N 1
ATOM 2612 C CA . PHE A 1 325 ? -7.974 3.136 38.175 1.00 96.38 325 PHE A CA 1
ATOM 2613 C C . PHE A 1 325 ? -7.765 2.511 36.790 1.00 96.38 325 PHE A C 1
ATOM 2615 O O . PHE A 1 325 ? -6.845 2.915 36.076 1.00 96.38 325 PHE A O 1
ATOM 2622 N N . ALA A 1 326 ? -8.650 1.605 36.365 1.00 93.44 326 ALA A N 1
ATOM 2623 C CA . ALA A 1 326 ? -8.607 0.978 35.046 1.00 93.44 326 ALA A CA 1
ATOM 2624 C C . ALA A 1 326 ? -8.658 2.029 33.925 1.00 93.44 326 ALA A C 1
ATOM 26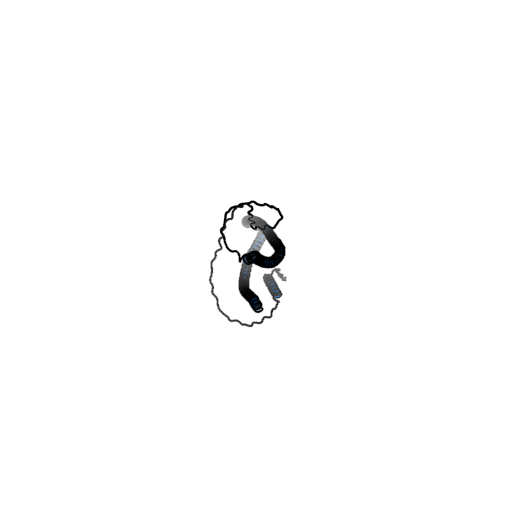26 O O . ALA A 1 326 ? -7.832 2.002 33.012 1.00 93.44 326 ALA A O 1
ATOM 2627 N N . ARG A 1 327 ? -9.540 3.034 34.041 1.00 95.06 327 ARG A N 1
ATOM 2628 C CA . ARG A 1 327 ? -9.607 4.163 33.098 1.00 95.06 327 ARG A CA 1
ATOM 2629 C C . ARG A 1 327 ? -8.318 4.994 33.081 1.00 95.06 327 ARG A C 1
ATOM 2631 O O . ARG A 1 327 ? -7.890 5.414 32.008 1.00 95.06 327 ARG A O 1
ATOM 2638 N N . ARG A 1 328 ? -7.675 5.225 34.234 1.00 96.44 328 ARG A N 1
ATOM 2639 C CA . ARG A 1 328 ? -6.367 5.911 34.304 1.00 96.44 328 ARG A CA 1
ATOM 2640 C C . ARG A 1 328 ? -5.255 5.086 33.649 1.00 96.44 328 ARG A C 1
ATOM 2642 O O . ARG A 1 328 ? -4.491 5.657 32.876 1.00 96.44 328 ARG A O 1
ATOM 2649 N N . LYS A 1 329 ? -5.175 3.775 33.911 1.00 96.50 329 LYS A N 1
ATOM 2650 C CA . LYS A 1 329 ? -4.191 2.866 33.292 1.00 96.50 329 LYS A CA 1
ATOM 2651 C C . LYS A 1 329 ? -4.388 2.799 31.774 1.00 96.50 329 LYS A C 1
ATOM 2653 O O . LYS A 1 329 ? -3.423 3.019 31.054 1.00 96.50 329 LYS A O 1
ATOM 2658 N N . ALA A 1 330 ? -5.620 2.625 31.290 1.00 94.81 330 ALA A N 1
ATOM 2659 C CA . ALA A 1 330 ? -5.933 2.621 29.859 1.00 94.81 330 ALA A CA 1
ATOM 2660 C C . ALA A 1 330 ? -5.565 3.950 29.172 1.00 94.81 330 ALA A C 1
ATOM 2662 O O . ALA A 1 330 ? -4.848 3.946 28.174 1.00 94.81 330 ALA A O 1
ATOM 2663 N N . ASN A 1 331 ? -5.969 5.096 29.739 1.00 96.12 331 ASN A N 1
ATOM 2664 C CA . ASN A 1 331 ? -5.580 6.416 29.225 1.00 96.12 331 ASN A CA 1
ATOM 2665 C C . ASN A 1 331 ? -4.054 6.594 29.174 1.00 96.12 331 ASN A C 1
ATOM 2667 O O . ASN A 1 331 ? -3.536 7.171 28.221 1.00 96.12 331 ASN A O 1
ATOM 2671 N N . ARG A 1 332 ? -3.339 6.107 30.196 1.00 96.00 332 ARG A N 1
ATOM 2672 C CA . ARG A 1 332 ? -1.878 6.168 30.266 1.00 96.00 332 ARG A CA 1
ATOM 2673 C C . ARG A 1 332 ? -1.229 5.303 29.182 1.00 96.00 332 ARG A C 1
ATOM 2675 O O . ARG A 1 332 ? -0.398 5.821 28.448 1.00 96.00 332 ARG A O 1
ATOM 2682 N N . THR A 1 333 ? -1.665 4.056 29.008 1.00 95.25 333 THR A N 1
ATOM 2683 C CA . THR A 1 333 ? -1.175 3.168 27.941 1.00 95.25 333 THR A CA 1
ATOM 2684 C C . THR A 1 333 ? -1.446 3.743 26.545 1.00 95.25 333 THR A C 1
ATOM 2686 O O . THR A 1 333 ? -0.574 3.678 25.686 1.00 95.25 333 THR A O 1
ATOM 2689 N N . ILE A 1 334 ? -2.594 4.397 26.323 1.00 95.31 334 ILE A N 1
ATOM 2690 C CA . ILE A 1 334 ? -2.886 5.115 25.067 1.00 95.31 334 ILE A CA 1
ATOM 2691 C C . ILE A 1 334 ? -1.917 6.292 24.848 1.00 95.31 334 ILE A C 1
ATOM 2693 O O . ILE A 1 334 ? -1.467 6.518 23.726 1.00 95.31 334 ILE A O 1
ATOM 2697 N N . GLN A 1 335 ? -1.568 7.043 25.899 1.00 96.25 335 GLN A N 1
ATOM 2698 C CA . GLN A 1 335 ? -0.586 8.132 25.807 1.00 96.25 335 GLN A CA 1
ATOM 2699 C C . GLN A 1 335 ? 0.837 7.614 25.559 1.00 96.25 335 GLN A C 1
ATOM 2701 O O . GLN A 1 335 ? 1.534 8.167 24.714 1.00 96.25 335 GLN A O 1
ATOM 2706 N N . GLU A 1 336 ? 1.249 6.547 26.242 1.00 94.94 336 GLU A N 1
ATOM 2707 C CA . GLU A 1 336 ? 2.559 5.905 26.069 1.00 94.94 336 GLU A CA 1
ATOM 2708 C C . GLU A 1 336 ? 2.704 5.340 24.644 1.00 94.94 336 GLU A C 1
ATOM 2710 O O . GLU A 1 336 ? 3.657 5.685 23.944 1.00 94.94 336 GLU A O 1
ATOM 2715 N N . ALA A 1 337 ? 1.699 4.607 24.148 1.00 94.38 337 ALA A N 1
ATOM 2716 C CA . ALA A 1 337 ? 1.662 4.112 22.770 1.00 94.38 337 ALA A CA 1
ATOM 2717 C C . ALA A 1 337 ? 1.657 5.245 21.725 1.00 94.38 337 ALA A C 1
ATOM 2719 O O . ALA A 1 337 ? 2.312 5.133 20.686 1.00 94.38 337 ALA A O 1
ATOM 2720 N N . LYS A 1 338 ? 0.966 6.366 21.992 1.00 96.50 338 LYS A N 1
ATOM 2721 C CA . LYS A 1 338 ? 1.002 7.543 21.109 1.00 96.50 338 LYS A CA 1
ATOM 2722 C C . LYS A 1 338 ? 2.400 8.171 21.057 1.00 96.50 338 LYS A C 1
ATOM 2724 O O . LYS A 1 338 ? 2.863 8.507 19.970 1.00 96.50 338 LYS A O 1
ATOM 2729 N N . ILE A 1 339 ? 3.058 8.344 22.204 1.00 97.00 339 ILE A N 1
ATOM 2730 C CA . ILE A 1 339 ? 4.396 8.952 22.284 1.00 97.00 339 ILE A CA 1
ATOM 2731 C C . ILE A 1 339 ? 5.419 8.100 21.524 1.00 97.00 339 ILE A C 1
ATOM 2733 O O . ILE A 1 339 ? 6.195 8.650 20.742 1.00 97.00 339 ILE A O 1
ATOM 2737 N N . GLU A 1 340 ? 5.383 6.774 21.682 1.00 96.62 340 GLU A N 1
ATOM 2738 C CA . GLU A 1 340 ? 6.292 5.891 20.943 1.00 96.62 340 GLU A CA 1
ATOM 2739 C C . GLU A 1 340 ? 5.949 5.838 19.442 1.00 96.62 340 GLU A C 1
ATOM 2741 O O . GLU A 1 340 ? 6.850 5.844 18.608 1.00 96.62 340 GLU A O 1
ATOM 2746 N N . SER A 1 341 ? 4.666 5.931 19.065 1.00 95.50 341 SER A N 1
ATOM 2747 C CA . SER A 1 341 ? 4.264 6.078 17.654 1.00 95.50 341 SER A CA 1
ATOM 2748 C C . SER A 1 341 ? 4.816 7.366 17.027 1.00 95.50 341 SER A C 1
ATOM 2750 O O . SER A 1 341 ? 5.378 7.326 15.935 1.00 95.50 341 SER A O 1
ATOM 2752 N N . GLU A 1 342 ? 4.718 8.511 17.716 1.00 97.19 342 GLU A N 1
ATOM 2753 C CA . GLU A 1 342 ? 5.322 9.775 17.259 1.00 97.19 342 GLU A CA 1
ATOM 2754 C C . GLU A 1 342 ? 6.857 9.677 17.146 1.00 97.19 342 GLU A C 1
ATOM 2756 O O . GLU A 1 342 ? 7.450 10.249 16.230 1.00 97.19 342 GLU A O 1
ATOM 2761 N N . ARG A 1 343 ? 7.513 8.946 18.055 1.00 97.25 343 ARG A N 1
ATOM 2762 C CA . ARG A 1 343 ? 8.964 8.702 18.032 1.00 97.25 343 ARG A CA 1
ATOM 2763 C C . ARG A 1 343 ? 9.382 7.805 16.864 1.00 97.25 343 ARG A C 1
ATOM 2765 O O . ARG A 1 343 ? 10.353 8.129 16.178 1.00 97.25 343 ARG A O 1
ATOM 2772 N N . MET A 1 344 ? 8.644 6.729 16.599 1.00 95.69 344 MET A N 1
ATOM 2773 C CA . MET A 1 344 ? 8.867 5.845 15.451 1.00 95.69 344 MET A CA 1
ATOM 2774 C C . MET A 1 344 ? 8.652 6.578 14.120 1.00 95.69 344 MET A C 1
ATOM 2776 O O . MET A 1 344 ? 9.465 6.418 13.209 1.00 95.69 344 MET A O 1
ATOM 2780 N N . ILE A 1 345 ? 7.630 7.441 14.023 1.00 95.50 345 ILE A N 1
ATOM 2781 C CA . ILE A 1 345 ? 7.406 8.306 12.853 1.00 95.50 345 ILE A CA 1
ATOM 2782 C C . ILE A 1 345 ? 8.622 9.212 12.624 1.00 95.50 345 ILE A C 1
ATOM 2784 O O . ILE A 1 345 ? 9.250 9.095 11.576 1.00 95.50 345 ILE A O 1
ATOM 2788 N N . ARG A 1 346 ? 9.051 10.001 13.622 1.00 96.44 346 ARG A N 1
ATOM 2789 C CA . ARG A 1 346 ? 10.222 10.900 13.495 1.00 96.44 346 ARG A CA 1
ATOM 2790 C C . ARG A 1 346 ? 11.517 10.161 13.147 1.00 96.44 346 ARG A C 1
ATOM 2792 O O . ARG A 1 346 ? 12.321 10.641 12.355 1.00 96.44 346 ARG A O 1
ATOM 2799 N N . THR A 1 347 ? 11.710 8.967 13.707 1.00 96.75 347 THR A N 1
ATOM 2800 C CA . THR A 1 347 ? 12.870 8.110 13.401 1.00 96.75 347 THR A CA 1
ATOM 2801 C C . THR A 1 347 ? 12.816 7.594 11.961 1.00 96.75 347 THR A C 1
ATOM 2803 O O . THR A 1 347 ? 13.849 7.453 11.312 1.00 96.75 347 THR A O 1
ATOM 2806 N N . THR A 1 348 ? 11.616 7.347 11.435 1.00 96.00 348 THR A N 1
ATOM 2807 C CA . THR A 1 348 ? 11.404 6.932 10.042 1.00 96.00 348 THR A CA 1
ATOM 2808 C C . THR A 1 348 ? 11.591 8.104 9.079 1.00 96.00 348 THR A C 1
ATOM 2810 O O . THR A 1 348 ? 12.275 7.939 8.074 1.00 96.00 348 THR A O 1
ATOM 2813 N N . GLU A 1 349 ? 11.077 9.292 9.409 1.00 96.25 349 GLU A N 1
ATOM 2814 C CA . GLU A 1 349 ? 11.284 10.540 8.658 1.00 96.25 349 GLU A CA 1
ATOM 2815 C C . GLU A 1 349 ? 12.786 10.837 8.499 1.00 96.25 349 GLU A C 1
ATOM 2817 O O . GLU A 1 349 ? 13.276 10.930 7.376 1.00 96.25 349 GLU A O 1
ATOM 2822 N N . MET A 1 350 ? 13.557 10.814 9.594 1.00 96.38 350 MET A N 1
ATOM 2823 C CA . MET A 1 350 ? 15.017 10.995 9.546 1.00 96.38 350 MET A CA 1
ATOM 2824 C C . MET A 1 350 ? 15.745 9.938 8.693 1.00 96.38 350 MET A C 1
ATOM 2826 O O . MET A 1 350 ? 16.765 10.239 8.070 1.00 96.38 350 MET A O 1
ATOM 2830 N N . ARG A 1 351 ? 15.250 8.690 8.648 1.00 96.19 351 ARG A N 1
ATOM 2831 C CA . ARG A 1 351 ? 15.814 7.640 7.778 1.00 96.19 351 ARG A CA 1
ATOM 2832 C C . ARG A 1 351 ? 15.441 7.861 6.309 1.00 96.19 351 ARG A C 1
ATOM 2834 O O . ARG A 1 351 ? 16.269 7.583 5.447 1.00 96.19 351 ARG A O 1
ATOM 2841 N N . ILE A 1 352 ? 14.246 8.380 6.020 1.00 97.19 352 ILE A N 1
ATOM 2842 C CA . ILE A 1 352 ? 13.822 8.763 4.665 1.00 97.19 352 ILE A CA 1
ATOM 2843 C C . ILE A 1 352 ? 14.682 9.919 4.144 1.00 97.19 352 ILE A C 1
ATOM 2845 O O . ILE A 1 352 ? 15.196 9.810 3.033 1.00 97.19 352 ILE A O 1
ATOM 2849 N N . ASP A 1 353 ? 14.915 10.959 4.948 1.00 97.12 353 ASP A N 1
ATOM 2850 C CA . ASP A 1 353 ? 15.777 12.090 4.575 1.00 97.12 353 ASP A CA 1
ATOM 2851 C C . ASP A 1 353 ? 17.215 11.628 4.273 1.00 97.12 353 ASP A C 1
ATOM 2853 O O . ASP A 1 353 ? 17.783 11.979 3.238 1.00 97.12 353 ASP A O 1
ATOM 2857 N N . GLY A 1 354 ? 17.783 10.750 5.112 1.00 97.12 354 GLY A N 1
ATOM 2858 C CA . GLY A 1 354 ? 19.109 10.165 4.877 1.00 97.12 354 GLY A CA 1
ATOM 2859 C C . GLY A 1 354 ? 19.195 9.286 3.618 1.00 97.12 354 GLY A C 1
ATOM 2860 O O . GLY A 1 354 ? 20.206 9.310 2.915 1.00 97.12 354 GLY A O 1
ATOM 2861 N N . ILE A 1 355 ? 18.135 8.537 3.290 1.00 96.75 355 ILE A N 1
ATOM 2862 C CA . ILE A 1 355 ? 18.038 7.773 2.032 1.00 96.75 355 ILE A CA 1
ATOM 2863 C C . ILE A 1 355 ? 17.930 8.722 0.830 1.00 96.75 355 ILE A C 1
ATOM 2865 O O . ILE A 1 355 ? 18.576 8.497 -0.191 1.00 96.75 355 ILE A O 1
ATOM 2869 N N . HIS A 1 356 ? 17.134 9.784 0.948 1.00 97.06 356 HIS A N 1
ATOM 2870 C CA . HIS A 1 356 ? 16.920 10.786 -0.092 1.00 97.06 356 HIS A CA 1
ATOM 2871 C C . HIS A 1 356 ? 18.202 11.565 -0.416 1.00 97.06 356 HIS A C 1
ATOM 2873 O O . HIS A 1 356 ? 18.519 11.762 -1.589 1.00 97.06 356 HIS A O 1
ATOM 2879 N N . ASP A 1 357 ? 18.984 11.949 0.591 1.00 97.56 357 ASP A N 1
ATOM 2880 C CA . ASP A 1 357 ? 20.238 12.667 0.366 1.00 97.56 357 ASP A CA 1
ATOM 2881 C C . ASP A 1 357 ? 21.340 11.753 -0.194 1.00 97.56 357 ASP A C 1
ATOM 2883 O O . ASP A 1 357 ? 22.033 12.159 -1.127 1.00 97.56 357 ASP A O 1
ATOM 2887 N N . ARG A 1 358 ? 21.406 10.476 0.216 1.00 97.06 358 ARG A N 1
ATOM 2888 C CA . ARG A 1 358 ? 22.234 9.469 -0.478 1.00 97.06 358 ARG A CA 1
ATOM 2889 C C . ARG A 1 358 ? 21.772 9.219 -1.922 1.00 97.06 358 ARG A C 1
ATOM 2891 O O . ARG A 1 358 ? 22.594 8.976 -2.800 1.00 97.06 358 ARG A O 1
ATOM 2898 N N . ALA A 1 359 ? 20.473 9.301 -2.209 1.00 97.56 359 ALA A N 1
ATOM 2899 C CA . ALA A 1 359 ? 19.971 9.193 -3.580 1.00 97.56 359 ALA A CA 1
ATOM 2900 C C . ALA A 1 359 ? 20.364 10.406 -4.449 1.00 97.56 359 ALA A C 1
ATOM 2902 O O . ALA A 1 359 ? 20.594 10.234 -5.646 1.00 97.56 359 ALA A O 1
ATOM 2903 N N . LYS A 1 360 ? 20.502 11.611 -3.868 1.00 97.94 360 LYS A N 1
ATOM 2904 C CA . LYS A 1 360 ? 21.112 12.768 -4.555 1.00 97.94 360 LYS A CA 1
ATOM 2905 C C . LYS A 1 360 ? 22.601 12.551 -4.813 1.00 97.94 360 LYS A C 1
ATOM 2907 O O . LYS A 1 360 ? 23.053 12.840 -5.911 1.00 97.94 360 LYS A O 1
ATOM 2912 N N . GLU A 1 361 ? 23.340 12.060 -3.819 1.00 97.56 361 GLU A N 1
ATOM 2913 C CA . GLU A 1 361 ? 24.778 11.764 -3.910 1.00 97.56 361 GLU A CA 1
ATOM 2914 C C . GLU A 1 361 ? 25.057 10.821 -5.093 1.00 97.56 361 GLU A C 1
ATOM 2916 O O . GLU A 1 361 ? 25.746 11.205 -6.036 1.00 97.56 361 GLU A O 1
ATOM 2921 N N . ILE A 1 362 ? 24.360 9.680 -5.143 1.00 97.00 362 ILE A N 1
ATOM 2922 C CA . ILE A 1 362 ? 24.412 8.727 -6.265 1.00 97.00 362 ILE A CA 1
ATOM 2923 C C . ILE A 1 362 ? 23.977 9.379 -7.593 1.00 97.00 362 ILE A C 1
ATOM 2925 O O . ILE A 1 362 ? 24.554 9.097 -8.641 1.00 97.00 362 ILE A O 1
ATOM 2929 N N . LEU A 1 363 ? 22.976 10.268 -7.595 1.00 97.38 363 LEU A N 1
ATOM 2930 C CA . LEU A 1 363 ? 22.565 10.983 -8.811 1.00 97.38 363 LEU A CA 1
ATOM 2931 C C . LEU A 1 363 ? 23.647 11.953 -9.317 1.00 97.38 363 LEU A C 1
ATOM 2933 O O . LEU A 1 363 ? 23.773 12.130 -10.531 1.00 97.38 363 LEU A O 1
ATOM 2937 N N . PHE A 1 364 ? 24.433 12.573 -8.435 1.00 97.12 364 PHE A N 1
ATOM 2938 C CA . PHE A 1 364 ? 25.582 13.385 -8.839 1.00 97.12 364 PHE A CA 1
ATOM 2939 C C . PHE A 1 364 ? 26.709 12.503 -9.393 1.00 97.12 364 PHE A C 1
ATOM 2941 O O . PHE A 1 364 ? 27.149 12.758 -10.512 1.00 97.12 364 PHE A O 1
ATOM 2948 N N . GLU A 1 365 ? 27.075 11.411 -8.712 1.00 97.31 365 GLU A N 1
ATOM 2949 C CA . GLU A 1 365 ? 28.064 10.429 -9.196 1.00 97.31 365 GLU A CA 1
ATOM 2950 C C . GLU A 1 365 ? 27.692 9.847 -10.576 1.00 97.31 365 GLU A C 1
ATOM 2952 O O . GLU A 1 365 ? 28.539 9.700 -11.460 1.00 97.31 365 GLU A O 1
ATOM 2957 N N . VAL A 1 366 ? 26.408 9.546 -10.805 1.00 97.81 366 VAL A N 1
ATOM 2958 C CA . VAL A 1 366 ? 25.895 9.031 -12.089 1.00 97.81 366 VAL A CA 1
ATOM 2959 C C . VAL A 1 366 ? 25.931 10.091 -13.198 1.00 97.81 366 VAL A C 1
ATOM 2961 O O . VAL A 1 366 ? 26.158 9.750 -14.360 1.00 97.81 366 VAL A O 1
ATOM 2964 N N . ASN A 1 367 ? 25.742 11.375 -12.879 1.00 96.38 367 ASN A N 1
ATOM 2965 C CA . ASN A 1 367 ? 25.903 12.447 -13.867 1.00 96.38 367 ASN A CA 1
ATOM 2966 C C . ASN A 1 367 ? 27.383 12.730 -14.165 1.00 96.38 367 ASN A C 1
ATOM 2968 O O . ASN A 1 367 ? 27.738 12.842 -15.335 1.00 96.38 367 ASN A O 1
ATOM 2972 N N . GLU A 1 368 ? 28.253 12.751 -13.154 1.00 96.50 368 GLU A N 1
ATOM 2973 C CA . GLU A 1 368 ? 29.700 12.922 -13.329 1.00 96.50 368 GLU A CA 1
ATOM 2974 C C . GLU A 1 368 ? 30.310 11.764 -14.137 1.00 96.50 368 GLU A C 1
ATOM 2976 O O . GLU A 1 368 ? 31.058 11.983 -15.088 1.00 96.50 368 GLU A O 1
ATOM 2981 N N . THR A 1 369 ? 29.955 10.511 -13.835 1.00 96.44 369 THR A N 1
ATOM 2982 C CA . THR A 1 369 ? 30.413 9.353 -14.627 1.00 96.44 369 THR A CA 1
ATOM 2983 C C . THR A 1 369 ? 29.865 9.369 -16.055 1.00 96.44 369 THR A C 1
ATOM 2985 O O . THR A 1 369 ? 30.596 9.025 -16.983 1.00 96.44 369 THR A O 1
ATOM 2988 N N . LYS A 1 370 ? 28.628 9.833 -16.275 1.00 97.00 370 LYS A N 1
ATOM 2989 C CA . LYS A 1 370 ? 28.076 10.069 -17.620 1.00 97.00 370 LYS A CA 1
ATOM 2990 C C . LYS A 1 370 ? 28.858 11.147 -18.383 1.00 97.00 370 LYS A C 1
ATOM 2992 O O . LYS A 1 370 ? 29.152 10.939 -19.557 1.00 97.00 370 LYS A O 1
ATOM 2997 N N . GLU A 1 371 ? 29.189 12.274 -17.757 1.00 96.75 371 GLU A N 1
ATOM 2998 C CA . GLU A 1 371 ? 29.960 13.356 -18.390 1.00 96.75 371 GLU A CA 1
ATOM 2999 C C . GLU A 1 371 ? 31.394 12.910 -18.710 1.00 96.75 371 GLU A C 1
ATOM 3001 O O . GLU A 1 371 ? 31.848 13.080 -19.841 1.00 96.75 371 GLU A O 1
ATOM 3006 N N . ASN A 1 372 ? 32.053 12.200 -17.790 1.00 96.06 372 ASN A N 1
ATOM 3007 C CA . ASN A 1 372 ? 33.355 11.570 -18.032 1.00 96.06 372 ASN A CA 1
ATOM 3008 C C . ASN A 1 372 ? 33.322 10.549 -19.189 1.00 96.06 372 ASN A C 1
ATOM 3010 O O . ASN A 1 372 ? 34.255 10.492 -19.990 1.00 96.06 372 ASN A O 1
ATOM 3014 N N . VAL A 1 373 ? 32.246 9.763 -19.325 1.00 96.38 373 VAL A N 1
ATOM 3015 C CA . VAL A 1 373 ? 32.065 8.834 -20.458 1.00 96.38 373 VAL A CA 1
ATOM 3016 C C . VAL A 1 373 ? 31.832 9.579 -21.776 1.00 96.38 373 VAL A C 1
ATOM 3018 O O . VAL A 1 373 ? 32.368 9.157 -22.798 1.00 96.38 373 VAL A O 1
ATOM 3021 N N . ILE A 1 374 ? 31.087 10.691 -21.776 1.00 96.31 374 ILE A N 1
ATOM 3022 C CA . ILE A 1 374 ? 30.915 11.541 -22.967 1.00 96.31 374 ILE A CA 1
ATOM 3023 C C . ILE A 1 374 ? 32.268 12.120 -23.399 1.00 96.31 374 ILE A C 1
ATOM 3025 O O . ILE A 1 374 ? 32.648 11.948 -24.553 1.00 96.31 374 ILE A O 1
ATOM 3029 N N . HIS A 1 375 ? 33.041 12.692 -22.472 1.00 95.31 375 HIS A N 1
ATOM 3030 C CA . HIS A 1 375 ? 34.381 13.204 -22.770 1.00 95.31 375 HIS A CA 1
ATOM 3031 C C . HIS A 1 375 ? 35.332 12.121 -23.297 1.00 95.31 375 HIS A C 1
ATOM 3033 O O . HIS A 1 375 ? 36.075 12.377 -24.240 1.00 95.31 375 HIS A O 1
ATOM 3039 N N . LEU A 1 376 ? 35.265 10.891 -22.775 1.00 95.81 376 LEU A N 1
ATOM 3040 C CA . LEU A 1 376 ? 36.040 9.765 -23.308 1.00 95.81 376 LEU A CA 1
ATOM 3041 C C . LEU A 1 376 ? 35.630 9.392 -24.746 1.00 95.81 376 LEU A C 1
ATOM 3043 O O . LEU A 1 376 ? 36.490 9.031 -25.551 1.00 95.81 376 LEU A O 1
ATOM 3047 N N . PHE A 1 377 ? 34.340 9.483 -25.091 1.00 96.06 377 PHE A N 1
ATOM 3048 C CA . PHE A 1 377 ? 33.876 9.292 -26.469 1.00 96.06 377 PHE A CA 1
ATOM 3049 C C . PHE A 1 377 ? 34.303 10.438 -27.394 1.00 96.06 377 PHE A C 1
ATOM 3051 O O . PHE A 1 377 ? 34.719 10.157 -28.519 1.00 96.06 377 PHE A O 1
ATOM 3058 N N . ASP A 1 378 ? 34.260 11.690 -26.933 1.00 94.81 378 ASP A N 1
ATOM 3059 C CA . ASP A 1 378 ? 34.732 12.854 -27.692 1.00 94.81 378 ASP A CA 1
ATOM 3060 C C . ASP A 1 378 ? 36.247 12.772 -27.950 1.00 94.81 378 ASP A C 1
ATOM 3062 O O . ASP A 1 378 ? 36.693 12.942 -29.085 1.00 94.81 378 ASP A O 1
ATOM 3066 N N . ASP A 1 379 ? 37.050 12.428 -26.938 1.00 94.44 379 ASP A N 1
ATOM 3067 C CA . ASP A 1 379 ? 38.495 12.209 -27.080 1.00 94.44 379 ASP A CA 1
ATOM 3068 C C . ASP A 1 379 ? 38.808 11.057 -28.040 1.00 94.44 379 ASP A C 1
ATOM 3070 O O . ASP A 1 379 ? 39.684 11.187 -28.900 1.00 94.44 379 ASP A O 1
ATOM 3074 N N . LEU A 1 380 ? 38.082 9.938 -27.948 1.00 94.69 380 LEU A N 1
ATOM 3075 C CA . LEU A 1 380 ? 38.255 8.812 -28.866 1.00 94.69 380 LEU A CA 1
ATOM 3076 C C . LEU A 1 380 ? 37.848 9.188 -30.301 1.00 94.69 380 LEU A C 1
ATOM 3078 O O . LEU A 1 380 ? 38.541 8.818 -31.249 1.00 94.69 380 LEU A O 1
ATOM 3082 N N . HIS A 1 381 ? 36.773 9.962 -30.472 1.00 92.38 381 HIS A N 1
ATOM 3083 C CA . HIS A 1 381 ? 36.350 10.491 -31.768 1.00 92.38 381 HIS A CA 1
ATOM 3084 C C . HIS A 1 381 ? 37.418 11.421 -32.361 1.00 92.38 381 HIS A C 1
ATOM 3086 O O . HIS A 1 381 ? 37.822 11.233 -33.507 1.00 92.38 381 HIS A O 1
ATOM 3092 N N . ASN A 1 382 ? 37.955 12.347 -31.562 1.00 90.69 382 ASN A N 1
ATOM 3093 C CA . ASN A 1 382 ? 39.047 13.242 -31.947 1.00 90.69 382 ASN A CA 1
ATOM 3094 C C . ASN A 1 382 ? 40.330 12.476 -32.316 1.00 90.69 382 ASN A C 1
ATOM 3096 O O . ASN A 1 382 ? 41.006 12.836 -33.282 1.00 90.69 382 ASN A O 1
ATOM 3100 N N . GLN A 1 383 ? 40.672 11.405 -31.592 1.00 90.81 383 GLN A N 1
ATOM 3101 C CA . GLN A 1 383 ? 41.813 10.541 -31.918 1.00 90.81 383 GLN A CA 1
ATOM 3102 C C . GLN A 1 383 ? 41.603 9.791 -33.239 1.00 90.81 383 GLN A C 1
ATOM 3104 O O . GLN A 1 383 ? 42.504 9.783 -34.079 1.00 90.81 383 GLN A O 1
ATOM 3109 N N . VAL A 1 384 ? 40.420 9.207 -33.460 1.00 90.50 384 VAL A N 1
ATOM 3110 C CA . VAL A 1 384 ? 40.068 8.542 -34.726 1.00 90.50 384 VAL A CA 1
ATOM 3111 C C . VAL A 1 384 ? 40.105 9.534 -35.890 1.00 90.50 384 VAL A C 1
ATOM 3113 O O . VAL A 1 384 ? 40.725 9.235 -36.909 1.00 90.50 384 VAL A O 1
ATOM 3116 N N . TYR A 1 385 ? 39.533 10.730 -35.720 1.00 87.62 385 TYR A N 1
ATOM 3117 C CA . TYR A 1 385 ? 39.519 11.783 -36.737 1.00 87.62 385 TYR A CA 1
ATOM 3118 C C . TYR A 1 385 ? 40.943 12.235 -37.106 1.00 87.62 385 TYR A C 1
ATOM 3120 O O . TYR A 1 385 ? 41.312 12.276 -38.280 1.00 87.62 385 TYR A O 1
ATOM 3128 N N . GLN A 1 386 ? 41.798 12.470 -36.103 1.00 84.88 386 GLN A N 1
ATOM 3129 C CA . GLN A 1 386 ? 43.215 12.769 -36.328 1.00 84.88 386 GLN A CA 1
ATOM 3130 C C . GLN A 1 386 ? 43.971 11.631 -37.024 1.00 84.88 386 GLN A C 1
ATOM 3132 O O . GLN A 1 386 ? 44.927 11.905 -37.747 1.00 84.88 386 GLN A O 1
ATOM 3137 N N . LEU A 1 387 ? 43.604 10.367 -36.796 1.00 84.19 387 LEU A N 1
ATOM 3138 C CA . LEU A 1 387 ? 44.225 9.225 -37.469 1.00 84.19 387 LEU A CA 1
ATOM 3139 C C . LEU A 1 387 ? 43.769 9.105 -38.931 1.00 84.19 387 LEU A C 1
ATOM 3141 O O . LEU A 1 387 ? 44.598 8.765 -39.775 1.00 84.19 387 LEU A O 1
ATOM 3145 N N . SER A 1 388 ? 42.516 9.439 -39.264 1.00 80.31 388 SER A N 1
ATOM 3146 C CA . SER A 1 388 ? 42.074 9.542 -40.664 1.00 80.31 388 SER A CA 1
ATOM 3147 C C . SER A 1 388 ? 42.735 10.706 -41.408 1.00 80.31 388 SER A C 1
ATOM 3149 O O . SER A 1 388 ? 43.250 10.492 -42.505 1.00 80.31 388 SER A O 1
ATOM 3151 N N . ASP A 1 389 ? 42.828 11.893 -40.802 1.00 70.75 389 ASP A N 1
ATOM 3152 C CA . ASP A 1 389 ? 43.491 13.052 -41.421 1.00 70.75 389 ASP A CA 1
ATOM 3153 C C . ASP A 1 389 ? 44.997 12.813 -41.612 1.00 70.75 389 ASP A C 1
ATOM 3155 O O . ASP A 1 389 ? 45.558 13.094 -42.672 1.00 70.75 389 ASP A O 1
ATOM 3159 N N . LYS A 1 390 ? 45.670 12.216 -40.618 1.00 61.72 390 LYS A N 1
ATOM 3160 C CA . LYS A 1 390 ? 47.089 11.843 -40.747 1.00 61.72 390 LYS A CA 1
ATOM 3161 C C . LYS A 1 390 ? 47.299 10.752 -41.797 1.00 61.72 390 LYS A C 1
ATOM 3163 O O . LYS A 1 390 ? 48.341 10.749 -42.441 1.00 61.72 390 LYS A O 1
ATOM 3168 N N . LYS A 1 391 ? 46.327 9.859 -42.021 1.00 55.66 391 LYS A N 1
ATOM 3169 C CA . LYS A 1 391 ? 46.401 8.866 -43.103 1.00 55.66 391 LYS A CA 1
ATOM 3170 C C . LYS A 1 391 ? 46.372 9.525 -44.488 1.00 55.66 391 LYS A C 1
ATOM 3172 O O . LYS A 1 391 ? 47.165 9.128 -45.337 1.00 55.66 391 LYS A O 1
ATOM 3177 N N . LEU A 1 392 ? 45.541 10.552 -44.689 1.00 52.00 392 LEU A N 1
ATOM 3178 C CA . LEU A 1 392 ? 45.531 11.341 -45.930 1.00 52.00 392 LEU A CA 1
ATOM 3179 C C . LEU A 1 392 ? 46.884 12.034 -46.170 1.00 52.00 392 LEU A C 1
ATOM 3181 O O . LEU A 1 392 ? 47.428 11.940 -47.267 1.00 52.00 392 LEU A O 1
ATOM 3185 N N . LEU A 1 393 ? 47.482 12.623 -45.127 1.00 51.78 393 LEU A N 1
ATOM 3186 C CA . LEU A 1 393 ? 48.822 13.230 -45.202 1.00 51.78 393 LEU A CA 1
ATOM 3187 C C . LEU A 1 393 ? 49.931 12.244 -45.615 1.00 51.78 393 LEU A C 1
ATOM 3189 O O . LEU A 1 393 ? 50.896 12.658 -46.253 1.00 51.78 393 LEU A O 1
ATOM 3193 N N . PHE A 1 394 ? 49.812 10.951 -45.290 1.00 53.91 394 PHE A N 1
ATOM 3194 C CA . PHE A 1 394 ? 50.756 9.937 -45.777 1.00 53.91 394 PHE A CA 1
ATOM 3195 C C . PHE A 1 394 ? 50.488 9.530 -47.241 1.00 53.91 394 PHE A C 1
ATOM 3197 O O . PHE A 1 394 ? 51.444 9.347 -47.988 1.00 53.91 394 PHE A O 1
ATOM 3204 N N . GLU A 1 395 ? 49.230 9.474 -47.703 1.00 51.97 395 GLU A N 1
ATOM 3205 C CA . GLU A 1 395 ? 48.893 9.198 -49.120 1.00 51.97 395 GLU A CA 1
ATOM 3206 C C . GLU A 1 395 ? 49.224 10.362 -50.088 1.00 51.97 395 GLU A C 1
ATOM 3208 O O . GLU A 1 395 ? 49.306 10.154 -51.309 1.00 51.97 395 GLU A O 1
ATOM 3213 N N . GLU A 1 396 ? 49.431 11.577 -49.568 1.00 51.12 396 GLU A N 1
ATOM 3214 C CA . GLU A 1 396 ? 49.972 12.726 -50.315 1.00 51.12 396 GLU A CA 1
ATOM 3215 C C . GLU A 1 396 ? 51.511 12.794 -50.323 1.00 51.12 396 GLU A C 1
ATOM 3217 O O . GLU A 1 396 ? 52.069 13.441 -51.205 1.00 51.12 396 GLU A O 1
ATOM 3222 N N . LEU A 1 397 ? 52.203 12.102 -49.406 1.00 49.81 397 LEU A N 1
ATOM 3223 C CA . LEU A 1 397 ? 53.675 12.063 -49.327 1.00 49.81 397 LEU A CA 1
ATOM 3224 C C . LEU A 1 397 ? 54.327 10.875 -50.063 1.00 49.81 397 LEU A C 1
ATOM 3226 O O . LEU A 1 397 ? 55.549 10.842 -50.189 1.00 49.81 397 LEU A O 1
ATOM 3230 N N . GLU A 1 398 ? 53.540 9.923 -50.575 1.00 47.47 398 GLU A N 1
ATOM 3231 C CA . GLU A 1 398 ? 54.005 8.820 -51.440 1.00 47.47 398 GLU A CA 1
ATOM 3232 C C . GLU A 1 398 ? 53.754 9.079 -52.950 1.00 47.47 398 GLU A C 1
ATOM 3234 O O . GLU A 1 398 ? 53.532 8.140 -53.720 1.00 47.47 398 GLU A O 1
ATOM 3239 N N . LYS A 1 399 ? 53.775 10.348 -53.392 1.00 39.25 399 LYS A N 1
ATOM 3240 C CA . LYS A 1 399 ? 53.694 10.760 -54.810 1.00 39.25 399 LYS A CA 1
ATOM 3241 C C . LYS A 1 399 ? 54.757 11.795 -55.182 1.00 39.25 399 LYS A C 1
ATOM 3243 O O . LYS A 1 399 ? 55.187 11.741 -56.355 1.00 39.25 399 LYS A O 1
#

Foldseek 3Di:
DDDDDDPDVDDPVVVVVVVVVVVVVVVVVVVVVVVVVVPDDDDDDDDDDDDDDDDDDDDDDDDDDDDDDDDDDDDDDDDDDDDDDDDDDDDDDDDDDDDDDDDDDDDDDDDDDYDDDDDDDDDDDDDCVVPVVVVVVVVVVVVVVVVVVVVVVVVVVVVVVVVVVVVVVVVVVVVVVVVVVVVVVVVVVVVVVVVVVVVVVVVVVVVVVVVVVVVVVVVVVVVVVVVVVVVVVVVVVVVVVVVVVVVVVVVVVVVVVVVVVVVVVVVVVVVVVVVVVVLVVVVVPDDDPVNVVVVVVVVVVVVVVVVVVVVVVVVVVVVVVVVVVVVVVVVVVVVVVVVVVVVVVVVVVVVVVVVVVVVVVVVVVVVVVVVVVVVVVVVVVVVVVVVVVVVVVVVVVVD

Organism: NCBI:txid888066

Secondary structure (DSSP, 8-state):
--------S--HHHHHHHHHHHHHHHHHHHHHHHHHTT--------------------------PPPP------------------------------------------------------------HHHHHHHHHHHHHHHHHHHHHHHHHHHHHHHHHHHHHHHHHHHHHHHHHHHHHHHHHHHHHHHHHHHHHHHHHHHHHHHHHHHHHHHHHHHHHHHHHHHHHHHHHHHHHHHHHHHHHHHHHHHHHHHHHHHHHHHHHHHHHHHHHHHHHHHHHHTTT---HHHHHHHHHHHHHHHHHHHHHHHHHHHHHHHHHHHHHHHHHHHHHHHHHHHHHHHHHHHHHHHHHHHHHHHHHHHHHHHHHHHHHHHHHHHHHHHHHHHHHHHHHHHHH--

Radius of gyration: 65.16 Å; chains: 1; bounding box: 117×56×211 Å

pLDDT: mean 71.63, std 26.17, range [25.2, 97.94]

Sequence (399 aa):
MMKKKNKGLFSVQKLMDEVNQLSIGELNEFEETNQEEGIIEDQGSAKATPEKKEKGTNRQADNEPPKTQKETAKPVAQTLAKPISHQRVSVDQQTDQSVKKIAVQQKSSGNRDNHAKDSQLVEDKGERMEKELSINQTHKQESEEQEKDHMIENLSFEIKELILENEQLQEEKKQLKKQQKVVAQQEAEAKELKASLVEANKKVKNLEEQLTKVDTEKLEAKIQQLEAKLAVQQEKEQKEKQNYEKERAEWTLKRQEIQQLQEVIADLKQQLAEKEELAAKVSASESNEEVAELQAKIEALREENATLQIENEQFQTEISEVLVFARRKANRTIQEAKIESERMIRTTEMRIDGIHDRAKEILFEVNETKENVIHLFDDLHNQVYQLSDKKLLFEELEK